Protein AF-A0A7C2V7F8-F1 (afdb_monomer_lite)

Secondary structure (DSSP, 8-state):
--HHHHHHHHHHHHHHHHHHHHH-------PPPPEEEEEET------TT--TT-TTSSS---SSSTTTTS---BSEEEETTTTEEEESSEEEEEEEE-TTS-EEEEEEEPTT-EEE-SS-EEE--HHHHHHHHHHHHHHH-TTTTTS-GGGHHHHEEEEETTEEEEEESS--HHHHHHHHTPBP---HHHHHHHHHHHHTS-HHHHHHHHHHHHH------B-SSEEEEEE-SSEEEEEEPPHHHHHHHTTT-TT--TTTS-SEEEEEEE-HHHHHHHHHTT---S------HHHHHHHHHTT-----------------TTSTTTTSHHHHHHHHHH--HHHHHHTT-TTT------SSS--GGGGGGS-HHHHTT-------HHHHHHHHHHTT-EEETTEEE-TTS-B--------TT-HHHHHH-

Sequence (429 aa):
MFTGKVYVFLVVAVVMMVVAAYSINIAQAQQKPQIIFPVAGTSWVIAPGTPIYNPYSPTTIAGCSIVGAMTYLPLAFYNSMTNSYLPVLADNWTIQVLPNGSGILTVHLRPGFYWFNGSATIPFTAWDAYARFYIGIKAFGWYRPYMLPQYADEDVRVIDNYTIQFLFQKWTALRLYYVLTTCMSTPWPVWEPIVNELKAMNTTQAIKFSDNITKFVVPYWGLFPYYLTYFSSNYMLITLEPSNLLSDWFRIFPLADWYYYDPTYEAIWGSNTVALESYLAGKGTWGSAGFSMQQVEVLEQHGIGIYFGPSFFTMGIAVNPHYYPWNIPQVREALCYVINRTETAEAWGLAISHPDYYPEPVVPEVIDTYPPDVRQFIIPCSYNWTKASQMLQSLGFYKKGGYWYTPNGTQLTLEVLAPSGYTDWMTMA

Radius of gyration: 28.94 Å; chains: 1; bounding box: 62×103×79 Å

pLDDT: mean 91.1, std 10.09, range [41.69, 98.81]

Structure (mmCIF, N/CA/C/O backbone):
data_AF-A0A7C2V7F8-F1
#
_entry.id   AF-A0A7C2V7F8-F1
#
loop_
_atom_site.group_PDB
_atom_site.id
_atom_site.type_symbol
_atom_site.label_atom_id
_atom_site.label_alt_id
_atom_site.label_comp_id
_atom_site.label_asym_id
_atom_site.label_entity_id
_atom_site.label_seq_id
_atom_site.pdbx_PDB_ins_code
_atom_site.Cartn_x
_atom_site.Cartn_y
_atom_site.Cartn_z
_atom_site.occupancy
_atom_site.B_iso_or_equiv
_atom_site.auth_seq_id
_atom_site.auth_comp_id
_atom_site.auth_asym_id
_atom_site.auth_atom_id
_atom_site.pdbx_PDB_model_num
ATOM 1 N N . MET A 1 1 ? -15.597 -77.770 -43.425 1.00 49.97 1 MET A N 1
ATOM 2 C CA . MET A 1 1 ? -14.327 -77.011 -43.291 1.00 49.97 1 MET A CA 1
ATOM 3 C C . MET A 1 1 ? -14.478 -75.491 -43.512 1.00 49.97 1 MET A C 1
ATOM 5 O O . MET A 1 1 ? -13.469 -74.819 -43.666 1.00 49.97 1 MET A O 1
ATOM 9 N N . PHE A 1 2 ? -15.697 -74.919 -43.486 1.00 51.72 2 PHE A N 1
ATOM 10 C CA . PHE A 1 2 ? -15.944 -73.507 -43.852 1.00 51.72 2 PHE A CA 1
ATOM 11 C C . PHE A 1 2 ? -16.339 -72.574 -42.688 1.00 51.72 2 PHE A C 1
ATOM 13 O O . PHE A 1 2 ? -16.354 -71.363 -42.865 1.00 51.72 2 PHE A O 1
ATOM 20 N N . THR A 1 3 ? -16.600 -73.092 -41.485 1.00 53.66 3 THR A N 1
ATOM 21 C CA . THR A 1 3 ? -17.089 -72.299 -40.338 1.00 53.66 3 THR A CA 1
ATOM 22 C C . THR A 1 3 ? -15.979 -71.672 -39.487 1.00 53.66 3 THR A C 1
ATOM 24 O O . THR A 1 3 ? -16.160 -70.580 -38.960 1.00 53.66 3 THR A O 1
ATOM 27 N N . GLY A 1 4 ? -14.797 -72.295 -39.404 1.00 53.25 4 GLY A N 1
ATOM 28 C CA . GLY A 1 4 ? -13.689 -71.787 -38.579 1.00 53.25 4 GLY A CA 1
ATOM 29 C C . GLY A 1 4 ? -13.057 -70.489 -39.097 1.00 53.25 4 GLY A C 1
ATOM 30 O O . GLY A 1 4 ? -12.700 -69.622 -38.307 1.00 53.25 4 GLY A O 1
ATOM 31 N N . LYS A 1 5 ? -12.966 -70.306 -40.423 1.00 53.19 5 LYS A N 1
ATOM 32 C CA . LYS A 1 5 ? -12.369 -69.093 -41.012 1.00 53.19 5 LYS A CA 1
ATOM 33 C C . LYS A 1 5 ? -13.251 -67.855 -40.812 1.00 53.19 5 LYS A C 1
ATOM 35 O O . LYS A 1 5 ? -12.722 -66.785 -40.543 1.00 53.19 5 LYS A O 1
ATOM 40 N N . VAL A 1 6 ? -14.576 -68.004 -40.874 1.00 63.81 6 VAL A N 1
ATOM 41 C CA . VAL A 1 6 ? -15.523 -66.887 -40.698 1.00 63.81 6 VAL A CA 1
ATOM 42 C C . VAL A 1 6 ? -15.498 -66.355 -39.261 1.00 63.81 6 VAL A C 1
ATOM 44 O O . VAL A 1 6 ? -15.470 -65.143 -39.066 1.00 63.81 6 VAL A O 1
ATOM 47 N N . TYR A 1 7 ? -15.411 -67.241 -38.262 1.00 60.34 7 TYR A N 1
ATOM 48 C CA . TYR A 1 7 ? -15.290 -66.834 -36.857 1.00 60.34 7 TYR A CA 1
ATOM 49 C C . TYR A 1 7 ? -13.975 -66.106 -36.562 1.00 60.34 7 TYR A C 1
ATOM 51 O O . TYR A 1 7 ? -13.984 -65.106 -35.852 1.00 60.34 7 TYR A O 1
ATOM 59 N N . VAL A 1 8 ? -12.857 -66.548 -37.146 1.00 71.19 8 VAL A N 1
ATOM 60 C CA . VAL A 1 8 ? -11.563 -65.865 -36.977 1.00 71.19 8 VAL A CA 1
ATOM 61 C C . VAL A 1 8 ? -11.593 -64.466 -37.598 1.00 71.19 8 VAL A C 1
ATOM 63 O O . VAL A 1 8 ? -11.142 -63.519 -36.964 1.00 71.19 8 VAL A O 1
ATOM 66 N N . PHE A 1 9 ? -12.186 -64.299 -38.785 1.00 71.50 9 PHE A N 1
ATOM 67 C CA . PHE A 1 9 ? -12.320 -62.976 -39.405 1.00 71.50 9 PHE A CA 1
ATOM 68 C C . PHE A 1 9 ? -13.224 -62.030 -38.604 1.00 71.50 9 PHE A C 1
ATOM 70 O O . PHE A 1 9 ? -12.892 -60.855 -38.468 1.00 71.50 9 PHE A O 1
ATOM 77 N N . LEU A 1 10 ? -14.319 -62.532 -38.026 1.00 71.31 10 LEU A N 1
ATOM 78 C CA . LEU A 1 10 ? -15.206 -61.740 -37.166 1.00 71.31 10 LEU A CA 1
ATOM 79 C C . LEU A 1 10 ? -14.521 -61.311 -35.866 1.00 71.31 10 LEU A C 1
ATOM 81 O O . LEU A 1 10 ? -14.614 -60.147 -35.486 1.00 71.31 10 LEU A O 1
ATOM 85 N N . VAL A 1 11 ? -13.788 -62.213 -35.211 1.00 75.19 11 VAL A N 1
ATOM 86 C CA . VAL A 1 11 ? -13.054 -61.889 -33.978 1.00 75.19 11 VAL A CA 1
ATOM 87 C C . VAL A 1 11 ? -11.934 -60.890 -34.260 1.00 75.19 11 VAL A C 1
ATOM 89 O O . VAL A 1 11 ? -11.797 -59.917 -33.528 1.00 75.19 11 VAL A O 1
ATOM 92 N N . VAL A 1 12 ? -11.183 -61.060 -35.352 1.00 77.06 12 VAL A N 1
ATOM 93 C CA . VAL A 1 12 ? -10.135 -60.105 -35.746 1.00 77.06 12 VAL A CA 1
ATOM 94 C C . VAL A 1 12 ? -10.734 -58.742 -36.096 1.00 77.06 12 VAL A C 1
ATOM 96 O O . VAL A 1 12 ? -10.184 -57.727 -35.683 1.00 77.06 12 VAL A O 1
ATOM 99 N N . ALA A 1 13 ? -11.879 -58.689 -36.782 1.00 76.19 13 ALA A N 1
ATOM 100 C CA . ALA A 1 13 ? -12.552 -57.429 -37.100 1.00 76.19 13 ALA A CA 1
ATOM 101 C C . ALA A 1 13 ? -13.071 -56.704 -35.846 1.00 76.19 13 ALA A C 1
ATOM 103 O O . ALA A 1 13 ? -12.926 -55.488 -35.742 1.00 76.19 13 ALA A O 1
ATOM 104 N N . VAL A 1 14 ? -13.625 -57.435 -34.872 1.00 77.06 14 VAL A N 1
ATOM 105 C CA . VAL A 1 14 ? -14.080 -56.861 -33.595 1.00 77.06 14 VAL A CA 1
ATOM 106 C C . VAL A 1 14 ? -12.895 -56.390 -32.755 1.00 77.06 14 VAL A C 1
ATOM 108 O O . VAL A 1 14 ? -12.929 -55.277 -32.244 1.00 77.06 14 VAL A O 1
ATOM 111 N N . VAL A 1 15 ? -11.815 -57.171 -32.668 1.00 74.31 15 VAL A N 1
ATOM 112 C CA . VAL A 1 15 ? -10.594 -56.761 -31.955 1.00 74.31 15 VAL A CA 1
ATOM 113 C C . VAL A 1 15 ? -9.958 -55.545 -32.629 1.00 74.31 15 VAL A C 1
ATOM 115 O O . VAL A 1 15 ? -9.577 -54.614 -31.934 1.00 74.31 15 VAL A O 1
ATOM 118 N N . MET A 1 16 ? -9.914 -55.485 -33.961 1.00 70.19 16 MET A N 1
ATOM 119 C CA . MET A 1 16 ? -9.411 -54.314 -34.689 1.00 70.19 16 MET A CA 1
ATOM 120 C C . MET A 1 16 ? -10.305 -53.084 -34.507 1.00 70.19 16 MET A C 1
ATOM 122 O O . MET A 1 16 ? -9.774 -51.987 -34.395 1.00 70.19 16 MET A O 1
ATOM 126 N N . MET A 1 17 ? -11.631 -53.237 -34.418 1.00 65.50 17 MET A N 1
ATOM 127 C CA . MET A 1 17 ? -12.536 -52.123 -34.101 1.00 65.50 17 MET A CA 1
ATOM 128 C C . MET A 1 17 ? -12.405 -51.652 -32.652 1.00 65.50 17 MET A C 1
ATOM 130 O O . MET A 1 17 ? -12.425 -50.451 -32.414 1.00 65.50 17 MET A O 1
ATOM 134 N N . VAL A 1 18 ? -12.226 -52.560 -31.689 1.00 65.00 18 VAL A N 1
ATOM 135 C CA . VAL A 1 18 ? -12.003 -52.206 -30.278 1.00 65.00 18 VAL A CA 1
ATOM 136 C C . VAL A 1 18 ? -10.635 -51.551 -30.104 1.00 65.00 18 VAL A C 1
ATOM 138 O O . VAL A 1 18 ? -10.538 -50.521 -29.447 1.00 65.00 18 VAL A O 1
ATOM 141 N N . VAL A 1 19 ? -9.592 -52.076 -30.751 1.00 65.06 19 VAL A N 1
ATOM 142 C CA . VAL A 1 19 ? -8.267 -51.448 -30.772 1.00 65.06 19 VAL A CA 1
ATOM 143 C C . VAL A 1 19 ? -8.346 -50.100 -31.474 1.00 65.06 19 VAL A C 1
ATOM 145 O O . VAL A 1 19 ? -7.842 -49.141 -30.917 1.00 65.06 19 VAL A O 1
ATOM 148 N N . ALA A 1 20 ? -9.030 -49.961 -32.611 1.00 60.53 20 ALA A N 1
ATOM 149 C CA . ALA A 1 20 ? -9.203 -48.668 -33.274 1.00 60.53 20 ALA A CA 1
ATOM 150 C C . ALA A 1 20 ? -9.982 -47.667 -32.406 1.00 60.53 20 ALA A C 1
ATOM 152 O O . ALA A 1 20 ? -9.563 -46.520 -32.327 1.00 60.53 20 ALA A O 1
ATOM 153 N N . ALA A 1 21 ? -11.038 -48.094 -31.703 1.00 57.56 21 ALA A N 1
ATOM 154 C CA . ALA A 1 21 ? -11.827 -47.256 -30.796 1.00 57.56 21 ALA A CA 1
ATOM 155 C C . ALA A 1 21 ? -11.057 -46.843 -29.527 1.00 57.56 21 ALA A C 1
ATOM 157 O O . ALA A 1 21 ? -11.254 -45.734 -29.042 1.00 57.56 21 ALA A O 1
ATOM 158 N N . TYR A 1 22 ? -10.147 -47.689 -29.027 1.00 55.59 22 TYR A N 1
ATOM 159 C CA . TYR A 1 22 ? -9.238 -47.368 -27.915 1.00 55.59 22 TYR A CA 1
ATOM 160 C C . TYR A 1 22 ? -7.933 -46.679 -28.359 1.00 55.59 22 TYR A C 1
ATOM 162 O O . TYR A 1 22 ? -7.249 -46.084 -27.533 1.00 55.59 22 TYR A O 1
ATOM 170 N N . SER A 1 23 ? -7.580 -46.737 -29.649 1.00 47.75 23 SER A N 1
ATOM 171 C CA . SER A 1 23 ? -6.404 -46.064 -30.233 1.00 47.75 23 SER A CA 1
ATOM 172 C C . SER A 1 23 ? -6.704 -44.635 -30.666 1.00 47.75 23 SER A C 1
ATOM 174 O O . SER A 1 23 ? -5.779 -43.892 -31.002 1.00 47.75 23 SER A O 1
ATOM 176 N N . ILE A 1 24 ? -7.973 -44.218 -30.636 1.00 46.47 24 ILE A N 1
ATOM 177 C 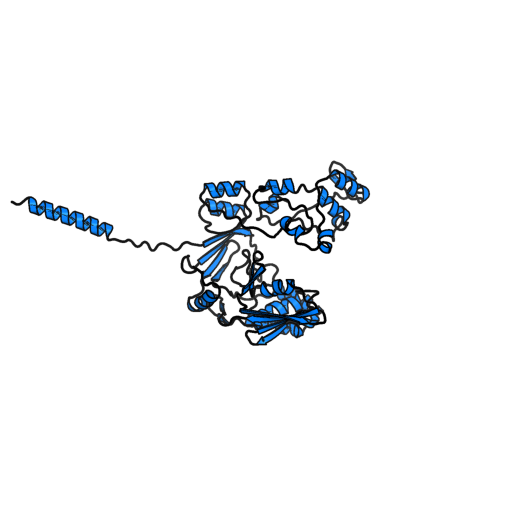CA . ILE A 1 24 ? -8.306 -42.798 -30.635 1.00 46.47 24 ILE A CA 1
ATOM 178 C C . ILE A 1 24 ? -7.984 -42.289 -29.232 1.00 46.47 24 ILE A C 1
ATOM 180 O O . ILE A 1 24 ? -8.853 -42.155 -28.374 1.00 46.47 24 ILE A O 1
ATOM 184 N N . ASN A 1 25 ? -6.708 -41.982 -29.002 1.00 46.78 25 ASN A N 1
ATOM 185 C CA . ASN A 1 25 ? -6.365 -40.928 -28.065 1.00 46.78 25 ASN A CA 1
ATOM 186 C C . ASN A 1 25 ? -7.039 -39.666 -28.604 1.00 46.78 25 ASN A C 1
ATOM 188 O O . ASN A 1 25 ? -6.457 -38.917 -29.388 1.00 46.78 25 ASN A O 1
ATOM 192 N N . ILE A 1 26 ? -8.297 -39.444 -28.220 1.00 49.22 26 ILE A N 1
ATOM 193 C CA . ILE A 1 26 ? -8.852 -38.104 -28.204 1.00 49.22 26 ILE A CA 1
ATOM 194 C C . ILE A 1 26 ? -8.023 -37.406 -27.134 1.00 49.22 26 ILE A C 1
ATOM 196 O O . ILE A 1 26 ? -8.356 -37.424 -25.953 1.00 49.22 26 ILE A O 1
ATOM 200 N N . ALA A 1 27 ? -6.889 -36.846 -27.547 1.00 41.69 27 ALA A N 1
ATOM 201 C CA . ALA A 1 27 ? -6.259 -35.775 -26.816 1.00 41.69 27 ALA A CA 1
ATOM 202 C C . ALA A 1 27 ? -7.276 -34.632 -26.843 1.00 41.69 27 ALA A C 1
ATOM 204 O O . ALA A 1 27 ? -7.235 -33.762 -27.711 1.00 41.69 27 ALA A O 1
ATOM 205 N N . GLN A 1 28 ? -8.256 -34.664 -25.936 1.00 44.34 28 GLN A N 1
ATOM 206 C CA . GLN A 1 28 ? -8.859 -33.425 -25.493 1.00 44.34 28 GLN A CA 1
ATOM 207 C C . GLN A 1 28 ? -7.666 -32.633 -24.982 1.00 44.34 28 GLN A C 1
ATOM 209 O O . GLN A 1 28 ? -7.034 -33.045 -24.011 1.00 44.34 28 GLN A O 1
ATOM 214 N N . ALA A 1 29 ? -7.272 -31.589 -25.713 1.00 50.16 29 ALA A N 1
ATOM 215 C CA . ALA A 1 29 ? -6.319 -30.630 -25.196 1.00 50.16 29 ALA A CA 1
ATOM 216 C C . ALA A 1 29 ? -6.901 -30.186 -23.855 1.00 50.16 29 ALA A C 1
ATOM 218 O O . ALA A 1 29 ? -7.941 -29.529 -23.828 1.00 50.16 29 ALA A O 1
ATOM 219 N N . GLN A 1 30 ? -6.320 -30.677 -22.760 1.00 60.41 30 GLN A N 1
ATOM 220 C CA . GLN A 1 30 ? -6.795 -30.362 -21.429 1.00 60.41 30 GLN A CA 1
ATOM 221 C C . GLN A 1 30 ? -6.716 -28.845 -21.323 1.00 60.41 30 GLN A C 1
ATOM 223 O O . GLN A 1 30 ? -5.630 -28.273 -21.446 1.00 60.41 30 GLN A O 1
ATOM 228 N N . GLN A 1 31 ? -7.875 -28.194 -21.213 1.00 80.06 31 GLN A N 1
ATOM 229 C CA . GLN A 1 31 ? -7.924 -26.750 -21.061 1.00 80.06 31 GLN A CA 1
ATOM 230 C C . GLN A 1 31 ? -7.095 -26.412 -19.824 1.00 80.06 31 GLN A C 1
ATOM 232 O O . GLN A 1 31 ? -7.269 -27.036 -18.771 1.00 80.06 31 GLN A O 1
ATOM 237 N N . LYS A 1 32 ? -6.129 -25.500 -19.978 1.00 90.38 32 LYS A N 1
ATOM 238 C CA . LYS A 1 32 ? -5.279 -25.112 -18.857 1.00 90.38 32 LYS A CA 1
ATOM 239 C C . LYS A 1 32 ? -6.167 -24.566 -17.734 1.00 90.38 32 LYS A C 1
ATOM 241 O O . LYS A 1 32 ? -7.146 -23.881 -18.041 1.00 90.38 32 LYS A O 1
ATOM 246 N N . PRO A 1 33 ? -5.862 -24.853 -16.458 1.00 91.62 33 PRO A N 1
ATOM 247 C CA . PRO A 1 33 ? -6.637 -24.301 -15.356 1.00 91.62 33 PRO A CA 1
ATOM 248 C C . PRO A 1 33 ? -6.652 -22.770 -15.430 1.00 91.62 33 PRO A C 1
ATOM 250 O O . PRO A 1 33 ? -5.611 -22.151 -15.657 1.00 91.62 33 PRO A O 1
ATOM 253 N N . GLN A 1 34 ? -7.822 -22.165 -15.246 1.00 92.00 34 GLN A N 1
ATOM 254 C CA . GLN A 1 34 ? -7.984 -20.713 -15.257 1.00 92.00 34 GLN A CA 1
ATOM 255 C C . GLN A 1 34 ? -7.894 -20.159 -13.834 1.00 92.00 34 GLN A C 1
ATOM 257 O O . GLN A 1 34 ? -8.463 -20.732 -12.900 1.00 92.00 34 GLN A O 1
ATOM 262 N N . ILE A 1 35 ? -7.208 -19.027 -13.670 1.00 93.19 35 ILE A N 1
ATOM 263 C CA . ILE A 1 35 ? -7.202 -18.289 -12.407 1.00 93.19 35 ILE A CA 1
ATOM 264 C C . ILE A 1 35 ? -8.276 -17.203 -12.478 1.00 93.19 35 ILE A C 1
ATOM 266 O O . ILE A 1 35 ? -8.156 -16.247 -13.245 1.00 93.19 35 ILE A O 1
ATOM 270 N N . ILE A 1 36 ? -9.321 -17.372 -11.671 1.00 94.19 36 ILE A N 1
ATOM 271 C CA . ILE A 1 36 ? -10.411 -16.419 -11.485 1.00 94.19 36 ILE A CA 1
ATOM 272 C C . ILE A 1 36 ? -10.417 -16.039 -10.010 1.00 94.19 36 ILE A C 1
ATOM 274 O O . ILE A 1 36 ? -10.646 -16.891 -9.145 1.00 94.19 36 ILE A O 1
ATOM 278 N N . PHE A 1 37 ? -10.173 -14.758 -9.751 1.00 92.94 37 PHE A N 1
ATOM 279 C CA . PHE A 1 37 ? -10.051 -14.170 -8.430 1.00 92.94 37 PHE A CA 1
ATOM 280 C C . PHE A 1 37 ? -11.232 -13.245 -8.136 1.00 92.94 37 PHE A C 1
ATOM 282 O O . PHE A 1 37 ? -11.237 -12.092 -8.567 1.00 92.94 37 PHE A O 1
ATOM 289 N N . PRO A 1 38 ? -12.214 -13.681 -7.330 1.00 91.81 38 PRO A N 1
ATOM 290 C CA . PRO A 1 38 ? -13.187 -12.780 -6.724 1.00 91.81 38 PRO A CA 1
ATOM 291 C C . PRO A 1 38 ? -12.490 -11.878 -5.691 1.00 91.81 38 PRO A C 1
ATOM 293 O O . PRO A 1 38 ? -12.174 -12.312 -4.581 1.00 91.81 38 PRO A O 1
ATOM 296 N N . VAL A 1 39 ? -12.178 -10.635 -6.064 1.00 86.75 39 VAL A N 1
ATOM 297 C CA . VAL A 1 39 ? -11.494 -9.664 -5.200 1.00 86.75 39 VAL A CA 1
ATOM 298 C C . VAL A 1 39 ? -12.507 -9.087 -4.225 1.00 86.75 39 VAL A C 1
ATOM 300 O O . VAL A 1 39 ? -13.215 -8.112 -4.498 1.00 86.75 39 VAL A O 1
ATOM 303 N N . ALA A 1 40 ? -12.578 -9.743 -3.076 1.00 81.25 40 ALA A N 1
ATOM 304 C CA . ALA A 1 40 ? -13.565 -9.471 -2.059 1.00 81.25 40 ALA A CA 1
ATOM 305 C C . ALA A 1 40 ? -13.438 -8.060 -1.471 1.00 81.25 40 ALA A C 1
ATOM 307 O O . ALA A 1 40 ? -12.351 -7.553 -1.197 1.00 81.25 40 ALA A O 1
ATOM 308 N N . GLY A 1 41 ? -14.601 -7.451 -1.282 1.00 74.44 41 GLY A N 1
ATOM 309 C CA . GLY A 1 41 ? -14.825 -6.192 -0.602 1.00 74.44 41 GLY A CA 1
ATOM 310 C C . GLY A 1 41 ? -14.421 -4.923 -1.336 1.00 74.44 41 GLY A C 1
ATOM 311 O O . GLY A 1 41 ? -14.382 -3.843 -0.744 1.00 74.44 41 GLY A O 1
ATOM 312 N N . THR A 1 42 ? -14.205 -5.030 -2.643 1.00 74.12 42 THR A N 1
ATOM 313 C CA . THR A 1 42 ? -13.941 -3.879 -3.504 1.00 74.12 42 THR A CA 1
ATOM 314 C C . THR A 1 42 ? -15.068 -3.656 -4.495 1.00 74.12 42 THR A C 1
ATOM 316 O O . THR A 1 42 ? -15.668 -4.590 -5.021 1.00 74.12 42 THR A O 1
ATOM 319 N N . SER A 1 43 ? -15.366 -2.387 -4.756 1.00 73.31 43 SER A N 1
ATOM 320 C CA . SER A 1 43 ? -16.241 -1.989 -5.854 1.00 73.31 43 SER A CA 1
ATOM 321 C C . SER A 1 43 ? -15.659 -0.750 -6.515 1.00 73.31 43 SER A C 1
ATOM 323 O O . SER A 1 43 ? -15.207 0.175 -5.837 1.00 73.31 43 SER A O 1
ATOM 325 N N . TRP A 1 44 ? -15.640 -0.748 -7.844 1.00 77.75 44 TRP A N 1
ATOM 326 C CA . TRP A 1 44 ? -15.115 0.361 -8.623 1.00 77.75 44 TRP A CA 1
ATOM 327 C C . TRP A 1 44 ? -16.265 1.158 -9.221 1.00 77.75 44 TRP A C 1
ATOM 329 O O . TRP A 1 44 ? -16.937 0.705 -10.143 1.00 77.75 44 TRP A O 1
ATOM 339 N N . VAL A 1 45 ? -16.467 2.380 -8.731 1.00 77.94 45 VAL A N 1
ATOM 340 C CA . VAL A 1 45 ? -17.342 3.367 -9.376 1.00 77.94 45 VAL A CA 1
ATOM 341 C C . VAL A 1 45 ? -16.447 4.418 -10.015 1.00 77.94 45 VAL A C 1
ATOM 343 O O . VAL A 1 45 ? -15.976 5.340 -9.354 1.00 77.94 45 VAL A O 1
ATOM 346 N N . ILE A 1 46 ? -16.156 4.233 -11.301 1.00 80.81 46 ILE A N 1
ATOM 347 C CA . ILE A 1 46 ? -15.201 5.065 -12.035 1.00 80.81 46 ILE A CA 1
ATOM 348 C C . ILE A 1 46 ? -15.962 5.938 -13.022 1.00 80.81 46 ILE A C 1
ATOM 350 O O . ILE A 1 46 ? -16.651 5.442 -13.914 1.00 80.81 46 ILE A O 1
ATOM 354 N N . ALA A 1 47 ? -15.829 7.252 -12.858 1.00 83.81 47 ALA A N 1
ATOM 355 C CA . ALA A 1 47 ? -16.385 8.205 -13.801 1.00 83.81 47 ALA A CA 1
ATOM 356 C C . ALA A 1 47 ? -15.551 8.227 -15.099 1.00 83.81 47 ALA A C 1
ATOM 358 O O . ALA A 1 47 ? -14.331 8.032 -15.065 1.00 83.81 47 ALA A O 1
ATOM 359 N N . PRO A 1 48 ? -16.165 8.504 -16.262 1.00 82.31 48 PRO A N 1
ATOM 360 C CA . PRO A 1 48 ? -15.412 8.726 -17.489 1.00 82.31 48 PRO A CA 1
ATOM 361 C C . PRO A 1 48 ? -14.354 9.822 -17.308 1.00 82.31 48 PRO A C 1
ATOM 363 O O . PRO A 1 48 ? -14.644 10.899 -16.789 1.00 82.31 48 PRO A O 1
ATOM 366 N N . GLY A 1 49 ? -13.124 9.548 -17.743 1.00 83.19 49 GLY A N 1
ATOM 367 C CA . GLY A 1 49 ? -12.004 10.488 -17.633 1.00 83.19 49 GLY A CA 1
ATOM 368 C C . GLY A 1 49 ? -11.280 10.490 -16.282 1.00 83.19 49 GLY A C 1
ATOM 369 O O . GLY A 1 49 ? -10.324 11.250 -16.131 1.00 83.19 49 GLY A O 1
ATOM 370 N N . THR A 1 50 ? -11.666 9.649 -15.313 1.00 90.12 50 THR A N 1
ATOM 371 C CA . THR A 1 50 ? -10.876 9.473 -14.084 1.00 90.12 50 THR A CA 1
ATOM 372 C C . THR A 1 50 ? -9.460 8.971 -14.432 1.00 90.12 50 THR A C 1
ATOM 374 O O . THR A 1 50 ? -9.340 7.982 -15.160 1.00 90.12 50 THR A O 1
ATOM 377 N N . PRO A 1 51 ? -8.380 9.596 -13.916 1.00 93.31 51 PRO A N 1
ATOM 378 C CA . PRO A 1 51 ? -6.993 9.194 -14.180 1.00 93.31 51 PRO A CA 1
ATOM 379 C C . PRO A 1 51 ? -6.586 7.881 -13.480 1.00 93.31 51 PRO A C 1
ATOM 381 O O . PRO A 1 51 ? -5.683 7.848 -12.648 1.00 93.31 51 PRO A O 1
ATOM 384 N N . ILE A 1 52 ? -7.224 6.763 -13.824 1.00 93.31 52 ILE A N 1
ATOM 385 C CA . ILE A 1 52 ? -7.061 5.483 -13.112 1.00 93.31 52 ILE A CA 1
ATOM 386 C C . ILE A 1 52 ? -5.649 4.883 -13.212 1.00 93.31 52 ILE A C 1
ATOM 388 O O . ILE A 1 52 ? -5.273 4.071 -12.375 1.00 93.31 52 ILE A O 1
ATOM 392 N N . TYR A 1 53 ? -4.846 5.297 -14.196 1.00 94.88 53 TYR A N 1
ATOM 393 C CA . TYR A 1 53 ? -3.450 4.864 -14.357 1.00 94.88 53 TYR A CA 1
ATOM 394 C C . TYR A 1 53 ? -2.430 5.818 -13.726 1.00 94.88 53 TYR A C 1
ATOM 396 O O . TYR A 1 53 ? -1.225 5.604 -13.821 1.00 94.88 53 TYR A O 1
ATOM 404 N N . ASN A 1 54 ? -2.895 6.881 -13.074 1.00 96.56 54 ASN A N 1
ATOM 405 C CA . ASN A 1 54 ? -2.044 7.822 -12.370 1.00 96.56 54 ASN A CA 1
ATOM 406 C C . ASN A 1 54 ? -1.873 7.370 -10.911 1.00 96.56 54 ASN A C 1
ATOM 408 O O . ASN A 1 54 ? -2.853 7.375 -10.163 1.00 96.56 54 ASN A O 1
ATOM 412 N N . PRO A 1 55 ? -0.659 7.031 -10.451 1.00 96.00 55 PRO A N 1
ATOM 413 C CA . PRO A 1 55 ? -0.439 6.493 -9.111 1.00 96.00 55 PRO A CA 1
ATOM 414 C C . PRO A 1 55 ? -0.445 7.557 -8.000 1.00 96.00 55 PRO A C 1
ATOM 416 O O . PRO A 1 55 ? -0.123 7.242 -6.853 1.00 96.00 55 PRO A O 1
ATOM 419 N N . TYR A 1 56 ? -0.745 8.814 -8.335 1.00 96.56 56 TYR A N 1
ATOM 420 C CA . TYR A 1 56 ? -0.996 9.914 -7.401 1.00 96.56 56 TYR A CA 1
ATOM 421 C C . TYR A 1 56 ? -2.471 10.336 -7.385 1.00 96.56 56 TYR A C 1
ATOM 423 O O . TYR A 1 56 ? -2.849 11.190 -6.584 1.00 96.56 56 TYR A O 1
ATOM 431 N N . SER A 1 57 ? -3.312 9.768 -8.256 1.00 95.06 57 SER A N 1
ATOM 432 C CA . SER A 1 57 ? -4.751 10.012 -8.205 1.00 95.06 57 SER A CA 1
ATOM 433 C C . SER A 1 57 ? -5.367 9.306 -6.988 1.00 95.06 57 SER A C 1
ATOM 435 O O . SER A 1 57 ? -5.022 8.151 -6.732 1.00 95.06 57 SER A O 1
ATOM 437 N N . PRO A 1 58 ? -6.308 9.938 -6.258 1.00 90.12 58 PRO A N 1
ATOM 438 C CA . PRO A 1 58 ? -7.047 9.280 -5.177 1.00 90.12 58 PRO A CA 1
ATOM 439 C C . PRO A 1 58 ? -7.837 8.046 -5.633 1.00 90.12 58 PRO A C 1
ATOM 441 O O . PRO A 1 58 ? -8.128 7.165 -4.830 1.00 90.12 58 PRO A O 1
ATOM 444 N N . THR A 1 59 ? -8.188 7.982 -6.919 1.00 88.44 59 THR A N 1
ATOM 445 C CA . THR A 1 59 ? -8.904 6.861 -7.532 1.00 88.44 59 THR A CA 1
ATOM 446 C C . THR A 1 59 ? -8.012 6.254 -8.605 1.00 88.44 59 THR A C 1
ATOM 448 O O . THR A 1 59 ? -8.041 6.669 -9.763 1.00 88.44 59 THR A O 1
ATOM 451 N N . THR A 1 60 ? -7.179 5.295 -8.203 1.00 91.25 60 THR A N 1
ATOM 452 C CA . THR A 1 60 ? -6.152 4.706 -9.064 1.00 91.25 60 THR A CA 1
ATOM 453 C C . THR A 1 60 ? -6.080 3.196 -8.932 1.00 91.25 60 THR A C 1
ATOM 455 O O . THR A 1 60 ? -6.203 2.649 -7.839 1.00 91.25 60 THR A O 1
ATOM 458 N N . ILE A 1 61 ? -5.817 2.539 -10.058 1.00 91.25 61 ILE A N 1
ATOM 459 C CA . ILE A 1 61 ? -5.444 1.127 -10.128 1.00 91.25 61 ILE A CA 1
ATOM 460 C C . ILE A 1 61 ? -3.942 0.954 -10.393 1.00 91.25 61 ILE A C 1
ATOM 462 O O . ILE A 1 61 ? -3.466 -0.174 -10.477 1.00 91.25 61 ILE A O 1
ATOM 466 N N . ALA A 1 62 ? -3.168 2.043 -10.496 1.00 93.00 62 ALA A N 1
ATOM 467 C CA . ALA A 1 62 ? -1.723 2.021 -10.745 1.00 93.00 62 ALA A CA 1
ATOM 468 C C . ALA A 1 62 ? -0.902 1.643 -9.495 1.00 93.00 62 ALA A C 1
ATOM 470 O O . ALA A 1 62 ? -0.027 2.385 -9.034 1.00 93.00 62 ALA A O 1
ATOM 471 N N . GLY A 1 63 ? -1.212 0.479 -8.930 1.00 87.00 63 GLY A N 1
ATOM 472 C CA . GLY A 1 63 ? -0.590 -0.081 -7.741 1.00 87.00 63 GLY A CA 1
ATOM 473 C C . GLY A 1 63 ? -0.356 -1.585 -7.862 1.00 87.00 63 GLY A C 1
ATOM 474 O O . GLY A 1 63 ? -0.938 -2.274 -8.696 1.00 87.00 63 GLY A O 1
ATOM 475 N N . CYS A 1 64 ? 0.512 -2.083 -6.992 1.00 87.94 64 CYS A N 1
ATOM 476 C CA . CYS A 1 64 ? 0.908 -3.489 -6.874 1.00 87.94 64 CYS A CA 1
ATOM 477 C C . CYS A 1 64 ? 0.073 -4.274 -5.846 1.00 87.94 64 CYS A C 1
ATOM 479 O O . CYS A 1 64 ? 0.437 -5.387 -5.478 1.00 87.94 64 CYS A O 1
ATOM 481 N N . SER A 1 65 ? -1.002 -3.679 -5.320 1.00 84.88 65 SER A N 1
ATOM 482 C CA . SER A 1 65 ? -1.913 -4.347 -4.392 1.00 84.88 65 SER A CA 1
ATOM 483 C C . SER A 1 65 ? -2.963 -5.155 -5.148 1.00 84.88 65 SER A C 1
ATOM 485 O O . SER A 1 65 ? -3.245 -4.896 -6.316 1.00 84.88 65 SER A O 1
ATOM 487 N N . ILE A 1 66 ? -3.588 -6.091 -4.437 1.00 76.81 66 ILE A N 1
ATOM 488 C CA . ILE A 1 66 ? -4.643 -6.972 -4.954 1.00 76.81 66 ILE A CA 1
ATOM 489 C C . ILE A 1 66 ? -5.903 -6.232 -5.419 1.00 76.81 66 ILE A C 1
ATOM 491 O O . ILE A 1 66 ? -6.667 -6.731 -6.234 1.00 76.81 66 ILE A O 1
ATOM 495 N N . VAL A 1 67 ? -6.104 -5.025 -4.889 1.00 79.12 67 VAL A N 1
ATOM 496 C CA . VAL A 1 67 ? -7.205 -4.134 -5.259 1.00 79.12 67 VAL A CA 1
ATOM 497 C C . VAL A 1 67 ? -6.833 -3.216 -6.426 1.00 79.12 67 VAL A C 1
ATOM 499 O O . VAL A 1 67 ? -7.712 -2.597 -7.007 1.00 79.12 67 VAL A O 1
ATOM 502 N N . GLY A 1 68 ? -5.543 -3.105 -6.766 1.00 86.12 68 GLY A N 1
ATOM 503 C CA . GLY A 1 68 ? -5.054 -2.389 -7.944 1.00 86.12 68 GLY A CA 1
ATOM 504 C C . GLY A 1 68 ? -4.990 -3.291 -9.178 1.00 86.12 68 GLY A C 1
ATOM 505 O O . GLY A 1 68 ? -5.540 -4.384 -9.198 1.00 86.12 68 GLY A O 1
ATOM 506 N N . ALA A 1 69 ? -4.276 -2.849 -10.214 1.00 87.19 69 ALA A N 1
ATOM 507 C CA . ALA A 1 69 ? -4.110 -3.613 -11.449 1.00 87.19 69 ALA A CA 1
ATOM 508 C C . ALA A 1 69 ? -3.236 -4.866 -11.276 1.00 87.19 69 ALA A C 1
ATOM 510 O O . ALA A 1 69 ? -3.257 -5.733 -12.138 1.00 87.19 69 ALA A O 1
ATOM 511 N N . MET A 1 70 ? -2.438 -4.958 -10.202 1.00 87.88 70 MET A N 1
ATOM 512 C CA . MET A 1 70 ? -1.472 -6.046 -9.955 1.00 87.88 70 MET A CA 1
ATOM 513 C C . MET A 1 70 ? -0.370 -6.187 -11.025 1.00 87.88 70 MET A C 1
ATOM 515 O O . MET A 1 70 ? 0.401 -7.138 -10.998 1.00 87.88 70 MET A O 1
ATOM 519 N N . THR A 1 71 ? -0.240 -5.220 -11.937 1.00 94.88 71 THR A N 1
ATOM 520 C CA . THR A 1 71 ? 0.734 -5.237 -13.043 1.00 94.88 71 THR A CA 1
ATOM 521 C C . THR A 1 71 ? 1.923 -4.307 -12.794 1.00 94.88 71 THR A C 1
ATOM 523 O O . THR A 1 71 ? 2.441 -3.685 -13.719 1.00 94.88 71 THR A O 1
ATOM 526 N N . TYR A 1 72 ? 2.314 -4.138 -11.534 1.00 96.38 72 TYR A N 1
ATOM 527 C CA . TYR A 1 72 ? 3.419 -3.278 -11.110 1.00 96.38 72 TYR A CA 1
ATOM 528 C C . TYR A 1 72 ? 4.202 -3.978 -10.007 1.00 96.38 72 TYR A C 1
ATOM 530 O O . TYR A 1 72 ? 3.602 -4.631 -9.151 1.00 96.38 72 TYR A O 1
ATOM 538 N N . LEU A 1 73 ? 5.522 -3.792 -9.975 1.00 95.88 73 LEU A N 1
ATOM 539 C CA . LEU A 1 73 ? 6.389 -4.387 -8.957 1.00 95.88 73 LEU A CA 1
ATOM 540 C C . LEU A 1 73 ? 7.118 -3.343 -8.109 1.00 95.88 73 LEU A C 1
ATOM 542 O O . LEU A 1 73 ? 7.385 -2.229 -8.575 1.00 95.88 73 LEU A O 1
ATOM 546 N N . PRO A 1 74 ? 7.446 -3.688 -6.852 1.00 97.00 74 PRO A N 1
ATOM 547 C CA . PRO A 1 74 ? 8.352 -2.903 -6.032 1.00 97.00 74 PRO A CA 1
ATOM 548 C C . PRO A 1 74 ? 9.818 -3.150 -6.403 1.00 97.00 74 PRO A C 1
ATOM 550 O O . PRO A 1 74 ? 10.156 -4.064 -7.159 1.00 97.00 74 PRO A O 1
ATOM 553 N N . LEU A 1 75 ? 10.714 -2.353 -5.819 1.00 98.25 75 LEU A N 1
ATOM 554 C CA . LEU A 1 75 ? 12.158 -2.583 -5.924 1.00 98.25 75 LEU A CA 1
ATOM 555 C C . LEU A 1 75 ? 12.561 -3.908 -5.256 1.00 98.25 75 LEU A C 1
ATOM 557 O O . LEU A 1 75 ? 13.359 -4.662 -5.813 1.00 98.25 75 LEU A O 1
ATOM 561 N N . ALA A 1 76 ? 11.969 -4.232 -4.107 1.00 97.81 76 ALA A N 1
ATOM 562 C CA . ALA A 1 76 ? 12.088 -5.525 -3.444 1.00 97.81 76 ALA A CA 1
ATOM 563 C C . ALA A 1 76 ? 10.804 -5.870 -2.675 1.00 97.81 76 ALA A C 1
ATOM 565 O O . ALA A 1 76 ? 10.113 -4.985 -2.164 1.00 97.81 76 ALA A O 1
ATOM 566 N N . PHE A 1 77 ? 10.511 -7.163 -2.535 1.00 95.31 77 PHE A N 1
ATOM 567 C CA . PHE A 1 77 ? 9.516 -7.628 -1.570 1.00 95.31 77 PHE A CA 1
ATOM 568 C C . PHE A 1 77 ? 10.151 -7.738 -0.188 1.00 95.31 77 PHE A C 1
ATOM 570 O O . PHE A 1 77 ? 11.301 -8.153 -0.065 1.00 95.31 77 PHE A O 1
ATOM 577 N N . TYR A 1 78 ? 9.398 -7.396 0.853 1.00 93.94 78 TYR A N 1
ATOM 578 C CA . TYR A 1 78 ? 9.822 -7.590 2.235 1.00 93.94 78 TYR A CA 1
ATOM 579 C C . TYR A 1 78 ? 9.086 -8.780 2.844 1.00 93.94 78 TYR A C 1
ATOM 581 O O . TYR A 1 78 ? 7.858 -8.832 2.816 1.00 93.94 78 TYR A O 1
ATOM 589 N N . ASN A 1 79 ? 9.839 -9.721 3.404 1.00 91.06 79 ASN A N 1
ATOM 590 C CA . ASN A 1 79 ? 9.304 -10.822 4.185 1.00 91.06 79 ASN A CA 1
ATOM 591 C C . ASN A 1 79 ? 9.477 -10.501 5.673 1.00 91.06 79 ASN A C 1
ATOM 593 O O . ASN A 1 79 ? 10.592 -10.536 6.201 1.00 91.06 79 ASN A O 1
ATOM 597 N N . SER A 1 80 ? 8.367 -10.203 6.346 1.00 84.44 80 SER A N 1
ATOM 598 C CA . SER A 1 80 ? 8.343 -9.902 7.780 1.00 84.44 80 SER A CA 1
ATOM 599 C C . SER A 1 80 ? 8.711 -11.103 8.653 1.00 84.44 80 SER A C 1
ATOM 601 O O . SER A 1 80 ? 9.279 -10.909 9.723 1.00 84.44 80 SER A O 1
ATOM 603 N N . MET A 1 81 ? 8.466 -12.335 8.194 1.00 85.00 81 MET A N 1
ATOM 604 C CA . MET A 1 81 ? 8.765 -13.560 8.950 1.00 85.00 81 MET A CA 1
ATOM 605 C C . MET A 1 81 ? 10.265 -13.816 9.063 1.00 85.00 81 MET A C 1
ATOM 607 O O . MET A 1 81 ? 10.752 -14.272 10.093 1.00 85.00 81 MET A O 1
ATOM 611 N N . THR A 1 82 ? 11.007 -13.535 7.994 1.00 90.25 82 THR A N 1
ATOM 612 C CA . THR A 1 82 ? 12.460 -13.750 7.928 1.00 90.25 82 THR A CA 1
ATOM 613 C C . THR A 1 82 ? 13.253 -12.458 8.087 1.00 90.25 82 THR A C 1
ATOM 615 O O . THR A 1 82 ? 14.482 -12.496 8.063 1.00 90.25 82 THR A O 1
ATOM 618 N N . ASN A 1 83 ? 12.563 -11.319 8.223 1.00 88.06 83 ASN A N 1
ATOM 619 C CA . ASN A 1 83 ? 13.139 -9.976 8.210 1.00 88.06 83 ASN A CA 1
ATOM 620 C C . ASN A 1 83 ? 14.140 -9.783 7.057 1.00 88.06 83 ASN A C 1
ATOM 622 O O . ASN A 1 83 ? 15.246 -9.265 7.233 1.00 88.06 83 ASN A O 1
ATOM 626 N N . SER A 1 84 ? 13.770 -10.255 5.868 1.00 94.19 84 SER A N 1
ATOM 627 C CA . SER A 1 84 ? 14.636 -10.234 4.696 1.00 94.19 84 SER A CA 1
ATOM 628 C C . SER A 1 84 ? 13.918 -9.648 3.494 1.00 94.19 84 SER A C 1
ATOM 630 O O . SER A 1 84 ? 12.692 -9.669 3.389 1.00 94.19 84 SER A O 1
ATOM 632 N N . TYR A 1 85 ? 14.710 -9.099 2.582 1.00 96.00 85 TYR A N 1
ATOM 633 C CA . TYR A 1 85 ? 14.211 -8.574 1.325 1.00 96.00 85 TYR A CA 1
ATOM 634 C C . TYR A 1 85 ? 14.509 -9.576 0.218 1.00 96.00 85 TYR A C 1
ATOM 636 O O . TYR A 1 85 ? 15.633 -10.066 0.115 1.00 96.00 85 TYR A O 1
ATOM 644 N N . LEU A 1 86 ? 13.514 -9.844 -0.619 1.00 95.44 86 LEU A N 1
ATOM 645 C CA . LEU A 1 86 ? 13.689 -10.515 -1.899 1.00 95.44 86 LEU A CA 1
ATOM 646 C C . LEU A 1 86 ? 13.870 -9.427 -2.967 1.00 95.44 86 LEU A C 1
ATOM 648 O O . LEU A 1 86 ? 12.899 -8.721 -3.252 1.00 95.44 86 LEU A O 1
ATOM 652 N N . PRO A 1 87 ? 15.075 -9.245 -3.539 1.00 96.69 87 PRO A N 1
ATOM 653 C CA . PRO A 1 87 ? 15.296 -8.245 -4.580 1.00 96.69 87 PRO A CA 1
ATOM 654 C C . PRO A 1 87 ? 14.463 -8.564 -5.827 1.00 96.69 87 PRO A C 1
ATOM 656 O O . PRO A 1 87 ? 14.526 -9.683 -6.340 1.00 96.69 87 PRO A O 1
ATOM 659 N N . VAL A 1 88 ? 13.700 -7.582 -6.312 1.00 96.50 88 VAL A N 1
ATOM 660 C CA . VAL A 1 88 ? 12.825 -7.705 -7.487 1.00 96.50 88 VAL A CA 1
ATOM 661 C C . VAL A 1 88 ? 13.380 -6.814 -8.592 1.00 96.50 88 VAL A C 1
ATOM 663 O O . VAL A 1 88 ? 14.315 -7.228 -9.270 1.00 96.50 88 VAL A O 1
ATOM 666 N N . LEU A 1 89 ? 12.869 -5.588 -8.754 1.00 97.81 89 LEU A N 1
ATOM 667 C CA . LEU A 1 89 ? 13.371 -4.641 -9.753 1.00 97.81 89 LEU A CA 1
ATOM 668 C C . LEU A 1 89 ? 14.756 -4.093 -9.377 1.00 97.81 89 LEU A C 1
ATOM 670 O O . LEU A 1 89 ? 15.541 -3.761 -10.262 1.00 97.81 89 LEU A O 1
ATOM 674 N N . ALA A 1 90 ? 15.071 -4.027 -8.080 1.00 98.00 90 ALA A N 1
ATOM 675 C CA . ALA A 1 90 ? 16.430 -3.822 -7.595 1.00 98.00 90 ALA A CA 1
ATOM 676 C C . ALA A 1 90 ? 17.199 -5.149 -7.555 1.00 98.00 90 ALA A C 1
ATOM 678 O O . ALA A 1 90 ? 16.627 -6.206 -7.272 1.00 98.00 90 ALA A O 1
ATOM 679 N N . ASP A 1 91 ? 18.504 -5.107 -7.816 1.00 96.25 91 ASP A N 1
ATOM 680 C CA . ASP A 1 91 ? 19.391 -6.258 -7.626 1.00 96.25 91 ASP A CA 1
ATOM 681 C C . ASP A 1 91 ? 20.062 -6.222 -6.248 1.00 96.25 91 ASP A C 1
ATOM 683 O O . ASP A 1 91 ? 20.159 -7.259 -5.591 1.00 96.25 91 ASP A O 1
ATOM 687 N N . ASN A 1 92 ? 20.484 -5.038 -5.798 1.00 97.94 92 ASN A N 1
ATOM 688 C CA . ASN A 1 92 ? 21.122 -4.816 -4.509 1.00 97.94 92 ASN A CA 1
ATOM 689 C C . ASN A 1 92 ? 21.012 -3.343 -4.049 1.00 97.94 92 ASN A C 1
ATOM 691 O O . ASN A 1 92 ? 20.554 -2.461 -4.780 1.00 97.94 92 ASN A O 1
ATOM 695 N N . TRP A 1 93 ? 21.416 -3.071 -2.806 1.00 98.44 93 TRP A N 1
ATOM 696 C CA . TRP A 1 93 ? 21.482 -1.719 -2.251 1.00 98.44 93 TRP A CA 1
ATOM 697 C C . TRP A 1 93 ? 22.545 -1.610 -1.160 1.00 98.44 93 TRP A C 1
ATOM 699 O O . TRP A 1 93 ? 22.896 -2.587 -0.496 1.00 98.44 93 TRP A O 1
ATOM 709 N N . THR A 1 94 ? 23.015 -0.388 -0.924 1.00 98.19 94 THR A N 1
ATOM 710 C CA . THR A 1 94 ? 23.952 -0.057 0.153 1.00 98.19 94 THR A CA 1
ATOM 711 C C . THR A 1 94 ? 23.420 1.090 1.001 1.00 98.19 94 THR A C 1
ATOM 713 O O . THR A 1 94 ? 22.721 1.979 0.514 1.00 98.19 94 THR A O 1
ATOM 716 N N . ILE A 1 95 ? 23.742 1.056 2.295 1.00 97.88 95 ILE A N 1
ATOM 717 C CA . ILE A 1 95 ? 23.340 2.071 3.269 1.00 97.88 95 ILE A CA 1
ATOM 718 C C . ILE A 1 95 ? 24.595 2.611 3.938 1.00 97.88 95 ILE A C 1
ATOM 720 O O . ILE A 1 95 ? 25.390 1.846 4.482 1.00 97.88 95 ILE A O 1
ATOM 724 N N . GLN A 1 96 ? 24.727 3.931 3.963 1.00 97.69 96 GLN A N 1
ATOM 725 C CA . GLN A 1 96 ? 25.762 4.631 4.709 1.00 97.69 96 GLN A CA 1
ATOM 726 C C . GLN A 1 96 ? 25.108 5.629 5.663 1.00 97.69 96 GLN A C 1
ATOM 728 O O . GLN A 1 96 ? 24.545 6.630 5.227 1.00 97.69 96 GLN A O 1
ATOM 733 N N . VAL A 1 97 ? 25.205 5.380 6.970 1.00 97.38 97 VAL A N 1
ATOM 734 C CA . VAL A 1 97 ? 24.793 6.350 7.996 1.00 97.38 97 VAL A CA 1
ATOM 735 C C . VAL A 1 97 ? 25.980 7.252 8.313 1.00 97.38 97 VAL A C 1
ATOM 737 O O . VAL A 1 97 ? 27.052 6.775 8.683 1.00 97.38 97 VAL A O 1
ATOM 740 N N . LEU A 1 98 ? 25.803 8.555 8.129 1.00 97.00 98 LEU A N 1
ATOM 741 C CA . LEU A 1 98 ? 26.838 9.561 8.334 1.00 97.00 98 LEU A CA 1
ATOM 742 C C . LEU A 1 98 ? 26.938 9.956 9.821 1.00 97.00 98 LEU A C 1
ATOM 744 O O . LEU A 1 98 ? 25.959 9.817 10.558 1.00 97.00 98 LEU A O 1
ATOM 748 N N . PRO A 1 99 ? 28.081 10.505 10.286 1.00 96.94 99 PRO A N 1
ATOM 749 C CA . PRO A 1 99 ? 28.276 10.868 11.697 1.00 96.94 99 PRO A CA 1
ATOM 750 C C . PRO A 1 99 ? 27.247 11.860 12.263 1.00 96.94 99 PRO A C 1
ATOM 752 O O . PRO A 1 99 ? 27.010 11.888 13.465 1.00 96.94 99 PRO A O 1
ATOM 755 N N . ASN A 1 100 ? 26.618 12.666 11.404 1.00 96.19 100 ASN A N 1
ATOM 756 C CA . ASN A 1 100 ? 25.556 13.606 11.780 1.00 96.19 100 ASN A CA 1
ATOM 757 C C . ASN A 1 100 ? 24.158 12.952 11.881 1.00 96.19 100 ASN A C 1
ATOM 759 O O . ASN A 1 100 ? 23.177 13.655 12.111 1.00 96.19 100 ASN A O 1
ATOM 763 N N . GLY A 1 101 ? 24.045 11.636 11.672 1.00 95.75 101 GLY A N 1
ATOM 764 C CA . GLY A 1 101 ? 22.789 10.883 11.711 1.00 95.75 101 GLY A CA 1
ATOM 765 C C . GLY A 1 101 ? 21.971 10.900 10.413 1.00 95.75 101 GLY A C 1
ATOM 766 O O . GLY A 1 101 ? 20.927 10.247 10.353 1.00 95.75 101 GLY A O 1
ATOM 767 N N . SER A 1 102 ? 22.422 11.608 9.372 1.00 97.38 102 SER A N 1
ATOM 768 C CA . SER A 1 102 ? 21.855 11.491 8.019 1.00 97.38 102 SER A CA 1
ATOM 769 C C . SER A 1 102 ? 22.248 10.155 7.375 1.00 97.38 102 SER A C 1
ATOM 771 O O . SER A 1 102 ? 23.161 9.478 7.851 1.00 97.38 102 SER A O 1
ATOM 773 N N . GLY A 1 103 ? 21.546 9.732 6.325 1.00 97.62 103 GLY A N 1
ATOM 774 C CA . GLY A 1 103 ? 21.808 8.447 5.674 1.00 97.62 103 GLY A CA 1
ATOM 775 C C . GLY A 1 103 ? 21.740 8.520 4.161 1.00 97.62 103 GLY A C 1
ATOM 776 O O . GLY A 1 103 ? 20.828 9.134 3.616 1.00 97.62 103 GLY A O 1
ATOM 777 N N . ILE A 1 104 ? 22.686 7.862 3.500 1.00 98.25 104 ILE A N 1
ATOM 778 C CA . ILE A 1 104 ? 22.716 7.675 2.053 1.00 98.25 104 ILE A CA 1
ATOM 779 C C . ILE A 1 104 ? 22.284 6.241 1.755 1.00 98.25 104 ILE A C 1
ATOM 781 O O . ILE A 1 104 ? 22.897 5.292 2.245 1.00 98.25 104 ILE A O 1
ATOM 785 N N . LEU A 1 105 ? 21.238 6.090 0.949 1.00 98.56 105 LEU A N 1
ATOM 786 C CA . LEU A 1 105 ? 20.802 4.818 0.381 1.00 98.56 105 LEU A CA 1
ATOM 787 C C . LEU A 1 105 ? 21.117 4.829 -1.113 1.00 98.56 105 LEU A C 1
ATOM 789 O O . LEU A 1 105 ? 20.587 5.666 -1.837 1.00 98.56 105 LEU A O 1
ATOM 793 N N . THR A 1 106 ? 21.946 3.899 -1.577 1.00 98.75 106 THR A N 1
ATOM 794 C CA . THR A 1 106 ? 22.186 3.687 -3.013 1.00 98.75 106 THR A CA 1
ATOM 795 C C . THR A 1 106 ? 21.515 2.388 -3.423 1.00 98.75 106 THR A C 1
ATOM 797 O O . THR A 1 106 ? 21.779 1.351 -2.818 1.00 98.75 106 THR A O 1
ATOM 800 N N . VAL A 1 107 ? 20.634 2.446 -4.417 1.00 98.81 107 VAL A N 1
ATOM 801 C CA . VAL A 1 107 ? 19.898 1.298 -4.953 1.00 98.81 107 VAL A CA 1
ATOM 802 C C . VAL A 1 107 ? 20.367 1.038 -6.375 1.00 98.81 107 VAL A C 1
ATOM 804 O O . VAL A 1 107 ? 20.374 1.948 -7.208 1.00 98.81 107 VAL A O 1
ATOM 807 N N . HIS A 1 108 ? 20.720 -0.212 -6.640 1.00 98.75 108 HIS A N 1
ATOM 808 C CA . HIS A 1 108 ? 21.084 -0.698 -7.958 1.00 98.75 108 HIS A CA 1
ATOM 809 C C . HIS A 1 108 ? 19.896 -1.478 -8.543 1.00 98.75 108 HIS A C 1
ATOM 811 O O . HIS A 1 108 ? 19.215 -2.245 -7.856 1.00 98.75 108 HIS A O 1
ATOM 817 N N . LEU A 1 109 ? 19.565 -1.182 -9.796 1.00 98.56 109 LEU A N 1
ATOM 818 C CA . LEU A 1 109 ? 18.422 -1.716 -10.523 1.00 98.56 109 LEU A CA 1
ATOM 819 C C . LEU A 1 109 ? 18.869 -2.803 -11.489 1.00 98.56 109 LEU A C 1
ATOM 821 O O . LEU A 1 109 ? 19.949 -2.748 -12.078 1.00 98.56 109 LEU A O 1
ATOM 825 N N . ARG A 1 110 ? 17.996 -3.783 -11.709 1.00 96.88 110 ARG A N 1
ATOM 826 C CA . ARG A 1 110 ? 18.230 -4.819 -12.708 1.00 96.88 110 ARG A CA 1
ATOM 827 C C . ARG A 1 110 ? 18.006 -4.261 -14.115 1.00 96.88 110 ARG A C 1
ATOM 829 O O . ARG A 1 110 ? 16.918 -3.756 -14.392 1.00 96.88 110 ARG A O 1
ATOM 836 N N . PRO A 1 111 ? 18.962 -4.438 -15.040 1.00 95.81 111 PRO A N 1
ATOM 837 C CA . PRO A 1 111 ? 18.705 -4.214 -16.454 1.00 95.81 111 PRO A CA 1
ATOM 838 C C . PRO A 1 111 ? 17.849 -5.345 -17.042 1.00 95.81 111 PRO A C 1
ATOM 840 O O . PRO A 1 111 ? 17.774 -6.449 -16.482 1.00 95.81 111 PRO A O 1
ATOM 843 N N . GLY A 1 112 ? 17.267 -5.077 -18.213 1.00 93.75 112 GLY A N 1
ATOM 844 C CA . GLY A 1 112 ? 16.532 -6.061 -19.018 1.00 93.75 112 GLY A CA 1
ATOM 845 C C . GLY A 1 112 ? 15.019 -6.080 -18.796 1.00 93.75 112 GLY A C 1
ATOM 846 O O . GLY A 1 112 ? 14.331 -6.840 -19.461 1.00 93.75 112 GLY A O 1
ATOM 847 N N . PHE A 1 113 ? 14.486 -5.238 -17.910 1.00 96.19 113 PHE A N 1
ATOM 848 C CA . PHE A 1 113 ? 13.040 -5.103 -17.730 1.00 96.19 113 PHE A CA 1
ATOM 849 C C . PHE A 1 113 ? 12.478 -3.948 -18.548 1.00 96.19 113 PHE A C 1
ATOM 851 O O . PHE A 1 113 ? 13.147 -2.936 -18.770 1.00 96.19 113 PHE A O 1
ATOM 858 N N . TYR A 1 114 ? 11.235 -4.109 -18.986 1.00 97.31 114 TYR A N 1
ATOM 859 C CA . TYR A 1 114 ? 10.542 -3.147 -19.825 1.00 97.31 114 TYR A CA 1
ATOM 860 C C . TYR A 1 114 ? 9.142 -2.916 -19.283 1.00 97.31 114 TYR A C 1
ATOM 862 O O . TYR A 1 114 ? 8.465 -3.846 -18.854 1.00 97.31 114 TYR A O 1
ATOM 870 N N . TRP A 1 115 ? 8.696 -1.671 -19.352 1.00 98.12 115 TRP A N 1
ATOM 871 C CA . TRP A 1 115 ? 7.283 -1.361 -19.324 1.00 98.12 115 TRP A CA 1
ATOM 872 C C . TRP A 1 115 ? 6.623 -1.917 -20.578 1.00 98.12 115 TRP A C 1
ATOM 874 O O . TRP A 1 115 ? 7.169 -1.738 -21.668 1.00 98.12 115 TRP A O 1
ATOM 884 N N . PHE A 1 116 ? 5.438 -2.501 -20.452 1.00 97.81 116 PHE A N 1
ATOM 885 C CA . PHE A 1 116 ? 4.676 -3.037 -21.573 1.00 97.81 116 PHE A CA 1
ATOM 886 C C . PHE A 1 116 ? 3.204 -2.634 -21.483 1.00 97.81 116 PHE A C 1
ATOM 888 O O . PHE A 1 116 ? 2.607 -2.614 -20.408 1.00 97.81 116 PHE A O 1
ATOM 895 N N . ASN A 1 117 ? 2.606 -2.285 -22.622 1.00 96.06 117 ASN A N 1
ATOM 896 C CA . ASN A 1 117 ? 1.196 -1.883 -22.705 1.00 96.06 117 ASN A CA 1
ATOM 897 C C . ASN A 1 117 ? 0.355 -2.788 -23.622 1.00 96.06 117 ASN A C 1
ATOM 899 O O . ASN A 1 117 ? -0.745 -2.409 -24.017 1.00 96.06 117 ASN A O 1
ATOM 903 N N . GLY A 1 118 ? 0.893 -3.943 -24.021 1.00 95.56 118 GLY A N 1
ATOM 904 C CA . GLY A 1 118 ? 0.274 -4.845 -24.996 1.00 95.56 118 GLY A CA 1
ATOM 905 C C . GLY A 1 118 ? 0.754 -4.661 -26.437 1.00 95.56 118 GLY A C 1
ATOM 906 O O . GLY A 1 118 ? 0.533 -5.546 -27.259 1.00 95.56 118 GLY A O 1
ATOM 907 N N . SER A 1 119 ? 1.430 -3.554 -26.760 1.00 95.69 119 SER A N 1
ATOM 908 C CA . SER A 1 119 ? 1.875 -3.257 -28.135 1.00 95.69 119 SER A CA 1
ATOM 909 C C . SER A 1 119 ? 3.297 -2.709 -28.243 1.00 95.69 119 SER A C 1
ATOM 911 O O . SER A 1 119 ? 3.986 -2.978 -29.225 1.00 95.69 119 SER A O 1
ATOM 913 N N . ALA A 1 120 ? 3.749 -1.957 -27.244 1.00 97.25 120 ALA A N 1
ATOM 914 C CA . ALA A 1 120 ? 5.033 -1.274 -27.240 1.00 97.25 120 ALA A CA 1
ATOM 915 C C . ALA A 1 120 ? 5.742 -1.469 -25.902 1.00 97.25 120 ALA A C 1
ATOM 917 O O . ALA A 1 120 ? 5.109 -1.807 -24.901 1.00 97.25 120 ALA A O 1
ATOM 918 N N . THR A 1 121 ? 7.053 -1.223 -25.901 1.00 97.81 121 THR A N 1
ATOM 919 C CA . THR A 1 121 ? 7.919 -1.366 -24.727 1.00 97.81 121 THR A CA 1
ATOM 920 C C . THR A 1 121 ? 8.700 -0.091 -24.431 1.00 97.81 121 THR A C 1
ATOM 922 O O . THR A 1 121 ? 9.186 0.553 -25.361 1.00 97.81 121 THR A O 1
ATOM 925 N N . ILE A 1 122 ? 8.903 0.226 -23.150 1.00 97.94 122 ILE A N 1
ATOM 926 C CA . ILE A 1 122 ? 9.836 1.271 -22.685 1.00 97.94 122 ILE A CA 1
ATOM 927 C C . ILE A 1 122 ? 10.838 0.619 -21.724 1.00 97.94 122 ILE A C 1
ATOM 929 O O . ILE A 1 122 ? 10.395 -0.062 -20.805 1.00 97.94 122 ILE A O 1
ATOM 933 N N . PRO A 1 123 ? 12.161 0.797 -21.878 1.00 97.62 123 PRO A N 1
ATOM 934 C CA . PRO A 1 123 ? 13.128 0.256 -20.923 1.00 97.62 123 PRO A CA 1
ATOM 935 C C . PRO A 1 123 ? 12.894 0.790 -19.505 1.00 97.62 123 PRO A C 1
ATOM 937 O O . PRO A 1 123 ? 12.725 1.996 -19.329 1.00 97.62 123 PRO A O 1
ATOM 940 N N . PHE A 1 124 ? 12.925 -0.092 -18.506 1.00 98.38 124 PHE A N 1
ATOM 941 C CA . PHE A 1 124 ? 12.910 0.301 -17.099 1.00 98.38 124 PHE A CA 1
ATOM 942 C C . PHE A 1 124 ? 14.313 0.744 -16.651 1.00 98.38 124 PHE A C 1
ATOM 944 O O . PHE A 1 124 ? 15.298 0.037 -16.871 1.00 98.38 124 PHE A O 1
ATOM 951 N N . THR A 1 125 ? 14.413 1.919 -16.033 1.00 98.62 125 THR A N 1
ATOM 952 C CA . THR A 1 125 ? 15.662 2.580 -15.632 1.00 98.62 125 THR A CA 1
ATOM 953 C C . THR A 1 125 ? 15.507 3.342 -14.311 1.00 98.62 125 THR A C 1
ATOM 955 O O . THR A 1 125 ? 14.410 3.561 -13.795 1.00 98.62 125 THR A O 1
ATOM 958 N N . ALA A 1 126 ? 16.624 3.834 -13.775 1.00 98.81 126 ALA A N 1
ATOM 959 C CA . ALA A 1 126 ? 16.667 4.678 -12.583 1.00 98.81 126 ALA A CA 1
ATOM 960 C C . ALA A 1 126 ? 15.855 5.976 -12.718 1.00 98.81 126 ALA A C 1
ATOM 962 O O . ALA A 1 126 ? 15.414 6.522 -11.706 1.00 98.81 126 ALA A O 1
ATOM 963 N N . TRP A 1 127 ? 15.596 6.446 -13.942 1.00 98.81 127 TRP A N 1
ATOM 964 C CA . TRP A 1 127 ? 14.742 7.607 -14.183 1.00 98.81 127 TRP A CA 1
ATOM 965 C C . TRP A 1 127 ? 13.268 7.358 -13.834 1.00 98.81 127 TRP A C 1
ATOM 967 O O . TRP A 1 127 ? 12.589 8.279 -13.381 1.00 98.81 127 TRP A O 1
ATOM 977 N N . ASP A 1 128 ? 12.780 6.120 -13.958 1.00 98.75 128 ASP A N 1
ATOM 978 C CA . ASP A 1 128 ? 11.408 5.765 -13.569 1.00 98.75 128 ASP A CA 1
ATOM 979 C C . ASP A 1 128 ? 11.235 5.846 -12.049 1.00 98.75 128 ASP A C 1
ATOM 981 O O . ASP A 1 128 ? 10.279 6.438 -11.539 1.00 98.75 128 ASP A O 1
ATOM 985 N N . ALA A 1 129 ? 12.210 5.292 -11.319 1.00 98.50 129 ALA A N 1
ATOM 986 C CA . ALA A 1 129 ? 12.279 5.393 -9.867 1.00 98.50 129 ALA A CA 1
ATOM 987 C C . ALA A 1 129 ? 12.436 6.854 -9.431 1.00 98.50 129 ALA A C 1
ATOM 989 O O . ALA A 1 129 ? 11.735 7.308 -8.525 1.00 98.50 129 ALA A O 1
ATOM 990 N N . TYR A 1 130 ? 13.295 7.617 -10.111 1.00 98.81 130 TYR A N 1
ATOM 991 C CA . TYR A 1 130 ? 13.457 9.045 -9.863 1.00 98.81 130 TYR A CA 1
ATOM 992 C C . TYR A 1 130 ? 12.128 9.784 -9.991 1.00 98.81 130 TYR A C 1
ATOM 994 O O . TYR A 1 130 ? 11.754 10.467 -9.044 1.00 98.81 130 TYR A O 1
ATOM 1002 N N . ALA A 1 131 ? 11.369 9.592 -11.075 1.00 98.75 131 ALA A N 1
ATOM 1003 C CA . ALA A 1 131 ? 10.042 10.190 -11.213 1.00 98.75 131 ALA A CA 1
ATOM 1004 C C . ALA A 1 131 ? 9.125 9.821 -10.036 1.00 98.75 131 ALA A C 1
ATOM 1006 O O . ALA A 1 131 ? 8.529 10.716 -9.429 1.00 98.75 131 ALA A O 1
ATOM 1007 N N . ARG A 1 132 ? 9.073 8.534 -9.652 1.00 98.12 132 ARG A N 1
ATOM 1008 C CA . ARG A 1 132 ? 8.208 8.054 -8.562 1.00 98.12 132 ARG A CA 1
ATOM 1009 C C . ARG A 1 132 ? 8.485 8.787 -7.254 1.00 98.12 132 ARG A C 1
ATOM 1011 O O . ARG A 1 132 ? 7.568 9.333 -6.631 1.00 98.12 132 ARG A O 1
ATOM 1018 N N . PHE A 1 133 ? 9.746 8.779 -6.831 1.00 98.62 133 PHE A N 1
ATOM 1019 C CA . PHE A 1 133 ? 10.148 9.319 -5.537 1.00 98.62 133 PHE A CA 1
ATOM 1020 C C . PHE A 1 133 ? 10.242 10.840 -5.552 1.00 98.62 133 PHE A C 1
ATOM 1022 O O . PHE A 1 133 ? 9.764 11.474 -4.615 1.00 98.62 133 PHE A O 1
ATOM 1029 N N . TYR A 1 134 ? 10.795 11.438 -6.608 1.00 98.69 134 TYR A N 1
ATOM 1030 C CA . TYR A 1 134 ? 10.941 12.888 -6.719 1.00 98.69 134 TYR A CA 1
ATOM 1031 C C . TYR A 1 134 ? 9.585 13.591 -6.637 1.00 98.69 134 TYR A C 1
ATOM 1033 O O . TYR A 1 134 ? 9.418 14.488 -5.812 1.00 98.69 134 TYR A O 1
ATOM 1041 N N . ILE A 1 135 ? 8.589 13.146 -7.414 1.00 98.62 135 ILE A N 1
ATOM 1042 C CA . ILE A 1 135 ? 7.235 13.719 -7.371 1.00 98.62 135 ILE A CA 1
ATOM 1043 C C . ILE A 1 135 ? 6.627 13.543 -5.976 1.00 98.62 135 ILE A C 1
ATOM 1045 O O . ILE A 1 135 ? 6.112 14.501 -5.393 1.00 98.62 135 ILE A O 1
ATOM 1049 N N . GLY A 1 136 ? 6.720 12.333 -5.416 1.00 98.12 136 GLY A N 1
ATOM 1050 C CA . GLY A 1 136 ? 6.195 12.026 -4.088 1.00 98.12 136 GLY A CA 1
ATOM 1051 C C . GLY A 1 136 ? 6.796 12.911 -2.993 1.00 98.12 136 GLY A C 1
ATOM 1052 O O . GLY A 1 136 ? 6.079 13.446 -2.149 1.00 98.12 136 GLY A O 1
ATOM 1053 N N . ILE A 1 137 ? 8.106 13.140 -3.027 1.00 97.88 137 ILE A N 1
ATOM 1054 C CA . ILE A 1 137 ? 8.802 13.986 -2.054 1.00 97.88 137 ILE A CA 1
ATOM 1055 C C . ILE A 1 137 ? 8.478 15.463 -2.305 1.00 97.88 137 ILE A C 1
ATOM 1057 O O . ILE A 1 137 ? 8.016 16.145 -1.392 1.00 97.88 137 ILE A O 1
ATOM 1061 N N . LYS A 1 138 ? 8.678 15.967 -3.529 1.00 98.12 138 LYS A N 1
ATOM 1062 C CA . LYS A 1 138 ? 8.570 17.396 -3.875 1.00 98.12 138 LYS A CA 1
ATOM 1063 C C . LYS A 1 138 ? 7.138 17.928 -3.756 1.00 98.12 138 LYS A C 1
ATOM 1065 O O . LYS A 1 138 ? 6.942 19.005 -3.196 1.00 98.12 138 LYS A O 1
ATOM 1070 N N . ALA A 1 139 ? 6.148 17.187 -4.256 1.00 98.19 139 ALA A N 1
ATOM 1071 C CA . ALA A 1 139 ? 4.757 17.644 -4.328 1.00 98.19 139 ALA A CA 1
ATOM 1072 C C . ALA A 1 139 ? 3.872 17.090 -3.199 1.00 98.19 139 ALA A C 1
ATOM 1074 O O . ALA A 1 139 ? 3.001 17.805 -2.709 1.00 98.19 139 ALA A O 1
ATOM 1075 N N . PHE A 1 140 ? 4.115 15.852 -2.748 1.00 97.62 140 PHE A N 1
ATOM 1076 C CA . PHE A 1 140 ? 3.271 15.170 -1.750 1.00 97.62 140 PHE A CA 1
ATOM 1077 C C . PHE A 1 140 ? 3.921 15.045 -0.365 1.00 97.62 140 PHE A C 1
ATOM 1079 O O . PHE A 1 140 ? 3.298 14.545 0.570 1.00 97.62 140 PHE A O 1
ATOM 1086 N N . GLY A 1 141 ? 5.161 15.515 -0.194 1.00 96.12 141 GLY A N 1
ATOM 1087 C CA . GLY A 1 141 ? 5.838 15.510 1.101 1.00 96.12 141 GLY A CA 1
ATOM 1088 C C . GLY A 1 141 ? 6.176 14.118 1.632 1.00 96.12 141 GLY A C 1
ATOM 1089 O O . GLY A 1 141 ? 6.246 13.943 2.852 1.00 96.12 141 GLY A O 1
ATOM 1090 N N . TRP A 1 142 ? 6.379 13.135 0.751 1.00 96.00 142 TRP A N 1
ATOM 1091 C CA . TRP A 1 142 ? 6.794 11.793 1.154 1.00 96.00 142 TRP A CA 1
ATOM 1092 C C . TRP A 1 142 ? 8.049 11.824 2.025 1.00 96.00 142 TRP A C 1
ATOM 1094 O O . TRP A 1 142 ? 8.947 12.645 1.849 1.00 96.00 142 TRP A O 1
ATOM 1104 N N . TYR A 1 143 ? 8.080 10.907 2.991 1.00 93.94 143 TYR A N 1
ATOM 1105 C CA . TYR A 1 143 ? 9.157 10.736 3.967 1.00 93.94 143 TYR A CA 1
ATOM 1106 C C . TYR A 1 143 ? 9.422 11.923 4.896 1.00 93.94 143 TYR A C 1
ATOM 1108 O O . TYR A 1 143 ? 10.408 11.877 5.629 1.00 93.94 143 TYR A O 1
ATOM 1116 N N . ARG A 1 144 ? 8.560 12.946 4.963 1.00 93.19 144 ARG A N 1
ATOM 1117 C CA . ARG A 1 144 ? 8.657 13.966 6.022 1.00 93.19 144 ARG A CA 1
ATOM 1118 C C . ARG A 1 144 ? 8.608 13.319 7.423 1.00 93.19 144 ARG A C 1
ATOM 1120 O O . ARG A 1 144 ? 7.848 12.372 7.622 1.00 93.19 144 ARG A O 1
ATOM 1127 N N . PRO A 1 145 ? 9.384 13.817 8.408 1.00 93.62 145 PRO A N 1
ATOM 1128 C CA . PRO A 1 145 ? 10.368 14.908 8.330 1.00 93.62 145 PRO A CA 1
ATOM 1129 C C . PRO A 1 145 ? 11.793 14.462 7.919 1.00 93.62 145 PRO A C 1
ATOM 1131 O O . PRO A 1 145 ? 12.736 15.228 8.081 1.00 93.62 145 PRO A O 1
ATOM 1134 N N . TYR A 1 146 ? 11.976 13.227 7.450 1.00 94.88 146 TYR A N 1
ATOM 1135 C CA . TYR A 1 146 ? 13.282 12.608 7.174 1.00 94.88 146 TYR A CA 1
ATOM 1136 C C . TYR A 1 146 ? 13.868 12.983 5.808 1.00 94.88 146 TYR A C 1
ATOM 1138 O O . TYR A 1 146 ? 15.087 12.982 5.662 1.00 94.88 146 TYR A O 1
ATOM 1146 N N . MET A 1 147 ? 13.004 13.283 4.837 1.00 95.94 147 MET A N 1
ATOM 1147 C CA . MET A 1 147 ? 13.332 14.024 3.618 1.00 95.94 147 MET A CA 1
ATOM 1148 C C . MET A 1 147 ? 12.438 15.256 3.553 1.00 95.94 147 MET A C 1
ATOM 1150 O O . MET A 1 147 ? 11.273 15.206 3.973 1.00 95.94 147 MET A O 1
ATOM 1154 N N . LEU A 1 148 ? 12.967 16.365 3.043 1.00 95.56 148 LEU A N 1
ATOM 1155 C CA . LEU A 1 148 ? 12.229 17.621 2.955 1.00 95.56 148 LEU A CA 1
ATOM 1156 C C . LEU A 1 148 ? 12.032 18.035 1.490 1.00 95.56 148 LEU A C 1
ATOM 1158 O O . LEU A 1 148 ? 12.988 17.998 0.719 1.00 95.56 148 LEU A O 1
ATOM 1162 N N . PRO A 1 149 ? 10.831 18.495 1.082 1.00 96.00 149 PRO A N 1
ATOM 1163 C CA . PRO A 1 149 ? 10.559 18.812 -0.323 1.00 96.00 149 PRO A CA 1
ATOM 1164 C C . PRO A 1 149 ? 11.490 19.861 -0.934 1.00 96.00 149 PRO A C 1
ATOM 1166 O O . PRO A 1 149 ? 11.780 19.799 -2.125 1.00 96.00 149 PRO A O 1
ATOM 1169 N N . GLN A 1 150 ? 11.988 20.812 -0.136 1.00 95.88 150 GLN A N 1
ATOM 1170 C CA . GLN A 1 150 ? 12.937 21.817 -0.620 1.00 95.88 150 GLN A CA 1
ATOM 1171 C C . GLN A 1 150 ? 14.298 21.234 -1.028 1.00 95.88 150 GLN A C 1
ATOM 1173 O O . GLN A 1 150 ? 15.022 21.897 -1.757 1.00 95.88 150 GLN A O 1
ATOM 1178 N N . TYR A 1 151 ? 14.633 20.022 -0.576 1.00 96.94 151 TYR A N 1
ATOM 1179 C CA . TYR A 1 151 ? 15.898 19.350 -0.870 1.00 96.94 151 TYR A CA 1
ATOM 1180 C C . TYR A 1 151 ? 15.744 18.217 -1.889 1.00 96.94 151 TYR A C 1
ATOM 1182 O O . TYR A 1 151 ? 16.737 17.611 -2.263 1.00 96.94 151 TYR A O 1
ATOM 1190 N N . ALA A 1 152 ? 14.536 17.947 -2.402 1.00 96.81 152 ALA A N 1
ATOM 1191 C CA . ALA A 1 152 ? 14.286 16.816 -3.305 1.00 96.81 152 ALA A CA 1
ATOM 1192 C C . ALA A 1 152 ? 15.182 16.808 -4.561 1.00 96.81 152 ALA A C 1
ATOM 1194 O O . ALA A 1 152 ? 15.542 15.736 -5.044 1.00 96.81 152 ALA A O 1
ATOM 1195 N N . ASP A 1 153 ? 15.552 17.991 -5.067 1.00 95.06 153 ASP A N 1
ATOM 1196 C CA . ASP A 1 153 ? 16.447 18.165 -6.221 1.00 95.06 153 ASP A CA 1
ATOM 1197 C C . ASP A 1 153 ? 17.870 17.662 -5.945 1.00 95.06 153 ASP A C 1
ATOM 1199 O O . ASP A 1 153 ? 18.539 17.145 -6.838 1.00 95.06 153 ASP A O 1
ATOM 1203 N N . GLU A 1 154 ? 18.321 17.792 -4.698 1.00 96.00 154 GLU A N 1
ATOM 1204 C CA . GLU A 1 154 ? 19.641 17.361 -4.250 1.00 96.00 154 GLU A CA 1
ATOM 1205 C C . GLU A 1 154 ? 19.607 15.978 -3.602 1.00 96.00 154 GLU A C 1
ATOM 1207 O O . GLU A 1 154 ? 20.616 15.281 -3.629 1.00 96.00 154 GLU A O 1
ATOM 1212 N N . ASP A 1 155 ? 18.486 15.574 -3.013 1.00 97.44 155 ASP A N 1
ATOM 1213 C CA . ASP A 1 155 ? 18.391 14.360 -2.209 1.00 97.44 155 ASP A CA 1
ATOM 1214 C C . ASP A 1 155 ? 18.090 13.111 -3.031 1.00 97.44 155 ASP A C 1
ATOM 1216 O O . ASP A 1 155 ? 18.401 12.015 -2.578 1.00 97.44 155 ASP A O 1
ATOM 1220 N N . VAL A 1 156 ? 17.490 13.243 -4.217 1.00 98.31 156 VAL A N 1
ATOM 1221 C CA . VAL A 1 156 ? 17.208 12.113 -5.112 1.00 98.31 156 VAL A CA 1
ATOM 1222 C C . VAL A 1 156 ? 18.062 12.267 -6.363 1.00 98.31 156 VAL A C 1
ATOM 1224 O O . VAL A 1 156 ? 17.896 13.222 -7.116 1.00 98.31 156 VAL A O 1
ATOM 1227 N N . ARG A 1 157 ? 18.991 11.340 -6.599 1.00 98.44 157 ARG A N 1
ATOM 1228 C CA . ARG A 1 157 ? 19.973 11.449 -7.688 1.00 98.44 157 ARG A CA 1
ATOM 1229 C C . ARG A 1 157 ? 20.002 10.191 -8.530 1.00 98.44 157 ARG A C 1
ATOM 1231 O O . ARG A 1 157 ? 20.240 9.105 -8.012 1.00 98.44 157 ARG A O 1
ATOM 1238 N N . VAL A 1 158 ? 19.833 10.352 -9.836 1.00 98.62 158 VAL A N 1
ATOM 1239 C CA . VAL A 1 158 ? 20.175 9.311 -10.809 1.00 98.62 158 VAL A CA 1
ATOM 1240 C C . VAL A 1 158 ? 21.682 9.380 -11.041 1.00 98.62 158 VAL A C 1
ATOM 1242 O O . VAL A 1 158 ? 22.186 10.407 -11.490 1.00 98.62 158 VAL A O 1
ATOM 1245 N N . ILE A 1 159 ? 22.401 8.318 -10.681 1.00 98.56 159 ILE A N 1
ATOM 1246 C CA . ILE A 1 159 ? 23.856 8.220 -10.868 1.00 98.56 159 ILE A CA 1
ATOM 1247 C C . ILE A 1 159 ? 24.163 7.729 -12.285 1.00 98.56 159 ILE A C 1
ATOM 1249 O O . ILE A 1 1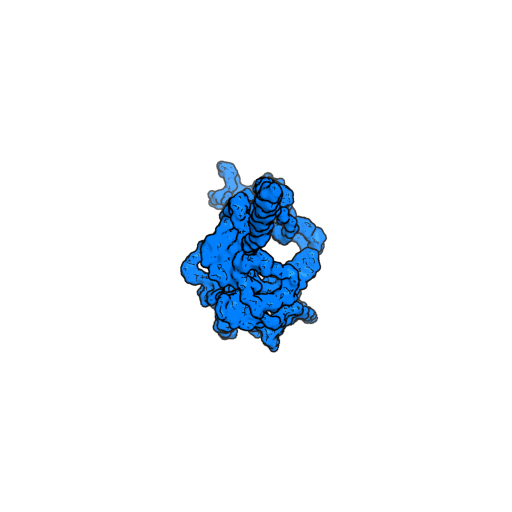59 ? 25.026 8.276 -12.967 1.00 98.56 159 ILE A O 1
ATOM 1253 N N . ASP A 1 160 ? 23.410 6.727 -12.733 1.00 98.44 160 ASP A N 1
ATOM 1254 C CA . ASP A 1 160 ? 23.422 6.178 -14.086 1.00 98.44 160 ASP A CA 1
ATOM 1255 C C . ASP A 1 160 ? 22.058 5.523 -14.386 1.00 98.44 160 ASP A C 1
ATOM 1257 O O . ASP A 1 160 ? 21.148 5.568 -13.559 1.00 98.44 160 ASP A O 1
ATOM 1261 N N . ASN A 1 161 ? 21.900 4.901 -15.560 1.00 98.31 161 ASN A N 1
ATOM 1262 C CA . ASN A 1 161 ? 20.630 4.295 -15.986 1.00 98.31 161 ASN A CA 1
ATOM 1263 C C . ASN A 1 161 ? 20.084 3.210 -15.042 1.00 98.31 161 ASN A C 1
ATOM 1265 O O . ASN A 1 161 ? 18.897 2.904 -15.119 1.00 98.31 161 ASN A O 1
ATOM 1269 N N . TYR A 1 162 ? 20.903 2.632 -14.168 1.00 98.62 162 TYR A N 1
ATOM 1270 C CA . TYR A 1 162 ? 20.520 1.554 -13.258 1.00 98.62 162 TYR A CA 1
ATOM 1271 C C . TYR A 1 162 ? 20.948 1.811 -11.811 1.00 98.62 162 TYR A C 1
ATOM 1273 O O . TYR A 1 162 ? 20.849 0.913 -10.986 1.00 98.62 162 TYR A O 1
ATOM 1281 N N . THR A 1 163 ? 21.367 3.027 -11.464 1.00 98.81 163 THR A N 1
ATOM 1282 C CA . THR A 1 163 ? 21.748 3.375 -10.093 1.00 98.81 163 THR A CA 1
ATOM 1283 C C . THR A 1 163 ? 21.059 4.666 -9.669 1.00 98.81 163 THR A C 1
ATOM 1285 O O . THR A 1 163 ? 21.235 5.718 -10.289 1.00 98.81 163 THR A O 1
ATOM 1288 N N . ILE A 1 164 ? 20.302 4.602 -8.573 1.00 98.81 164 ILE A N 1
ATOM 1289 C CA . ILE A 1 164 ? 19.648 5.755 -7.942 1.00 98.81 164 ILE A CA 1
ATOM 1290 C C . ILE A 1 164 ? 20.092 5.882 -6.484 1.00 98.81 164 ILE A C 1
ATOM 1292 O O . ILE A 1 164 ? 20.242 4.892 -5.770 1.00 98.81 164 ILE A O 1
ATOM 1296 N N . GLN A 1 165 ? 20.307 7.113 -6.035 1.00 98.69 165 GLN A N 1
ATOM 1297 C CA . GLN A 1 165 ? 20.749 7.433 -4.685 1.00 98.69 165 GLN A CA 1
ATOM 1298 C C . GLN A 1 165 ? 19.759 8.368 -3.987 1.00 98.69 165 GLN A C 1
ATOM 1300 O O . GLN A 1 165 ? 19.238 9.303 -4.594 1.00 98.69 165 GLN A O 1
ATOM 1305 N N . PHE A 1 166 ? 19.548 8.120 -2.695 1.00 98.56 166 PHE A N 1
ATOM 1306 C CA . PHE A 1 166 ? 18.707 8.907 -1.801 1.00 98.56 166 PHE A CA 1
ATOM 1307 C C . PHE A 1 166 ? 19.523 9.407 -0.611 1.00 98.56 166 PHE A C 1
ATOM 1309 O O . PHE A 1 166 ? 20.178 8.609 0.063 1.00 98.56 166 PHE A O 1
ATOM 1316 N N . LEU A 1 167 ? 19.431 10.698 -0.305 1.00 98.19 167 LEU A N 1
ATOM 1317 C CA . LEU A 1 167 ? 19.938 11.292 0.928 1.00 98.19 167 LEU A CA 1
ATOM 1318 C C . LEU A 1 167 ? 18.772 11.599 1.874 1.00 98.19 167 LEU A C 1
ATOM 1320 O O . LEU A 1 167 ? 17.901 12.408 1.581 1.00 98.19 167 LEU A O 1
ATOM 1324 N N . PHE A 1 168 ? 18.773 10.968 3.042 1.00 98.06 168 PHE A N 1
ATOM 1325 C CA . PHE A 1 168 ? 17.848 11.262 4.132 1.00 98.06 168 PHE A CA 1
ATOM 1326 C C . PHE A 1 168 ? 18.537 12.164 5.149 1.00 98.06 168 PHE A C 1
ATOM 1328 O O . PHE A 1 168 ? 19.575 11.784 5.691 1.00 98.06 168 PHE A O 1
ATOM 1335 N N . GLN A 1 169 ? 17.932 13.301 5.507 1.00 97.31 169 GLN A N 1
ATOM 1336 C CA . GLN A 1 169 ? 18.466 14.184 6.557 1.00 97.31 169 GLN A CA 1
ATOM 1337 C C . GLN A 1 169 ? 18.568 13.479 7.916 1.00 97.31 169 GLN A C 1
ATOM 1339 O O . GLN A 1 169 ? 19.428 13.820 8.724 1.00 97.31 169 GLN A O 1
ATOM 1344 N N . LYS A 1 170 ? 17.718 12.475 8.164 1.00 95.75 170 LYS A N 1
ATOM 1345 C CA . LYS A 1 170 ? 17.799 11.597 9.334 1.00 95.75 170 LYS A CA 1
ATOM 1346 C C . LYS A 1 170 ? 17.522 10.153 8.933 1.00 95.75 170 LYS A C 1
ATOM 1348 O O . LYS A 1 170 ? 16.452 9.848 8.407 1.00 95.75 170 LYS A O 1
ATOM 1353 N N . TRP A 1 171 ? 18.460 9.257 9.223 1.00 96.31 171 TRP A N 1
ATOM 1354 C CA . TRP A 1 171 ? 18.315 7.840 8.911 1.00 96.31 171 TRP A CA 1
ATOM 1355 C C . TRP A 1 171 ? 17.515 7.082 9.977 1.00 96.31 171 TRP A C 1
ATOM 1357 O O . TRP A 1 171 ? 17.676 7.298 11.177 1.00 96.31 171 TRP A O 1
ATOM 1367 N N . THR A 1 172 ? 16.674 6.147 9.530 1.00 92.94 172 THR A N 1
ATOM 1368 C CA . THR A 1 172 ? 16.018 5.128 10.367 1.00 92.94 172 THR A CA 1
ATOM 1369 C C . THR A 1 172 ? 15.864 3.845 9.554 1.00 92.94 172 THR A C 1
ATOM 1371 O O . THR A 1 172 ? 15.615 3.938 8.354 1.00 92.94 172 THR A O 1
ATOM 1374 N N . ALA A 1 173 ? 15.877 2.665 10.180 1.00 88.38 173 ALA A N 1
ATOM 1375 C CA . ALA A 1 173 ? 15.734 1.386 9.468 1.00 88.38 173 ALA A CA 1
ATOM 1376 C C . ALA A 1 173 ? 14.471 1.297 8.579 1.00 88.38 173 ALA A C 1
ATOM 1378 O O . ALA A 1 173 ? 14.527 0.747 7.483 1.00 88.38 173 ALA A O 1
ATOM 1379 N N . LEU A 1 174 ? 13.364 1.936 8.981 1.00 90.56 174 LEU A N 1
ATOM 1380 C CA . LEU A 1 174 ? 12.131 1.992 8.184 1.00 90.56 174 LEU A CA 1
ATOM 1381 C C . LEU A 1 174 ? 12.286 2.697 6.823 1.00 90.56 174 LEU A C 1
ATOM 1383 O O . LEU A 1 174 ? 11.465 2.477 5.939 1.00 90.56 174 LEU A O 1
ATOM 1387 N N . ARG A 1 175 ? 13.316 3.537 6.620 1.00 93.38 175 ARG A N 1
ATOM 1388 C CA . ARG A 1 175 ? 13.535 4.201 5.319 1.00 93.38 175 ARG A CA 1
ATOM 1389 C C . ARG A 1 175 ? 13.848 3.183 4.233 1.00 93.38 175 ARG A C 1
ATOM 1391 O O . ARG A 1 175 ? 13.324 3.304 3.131 1.00 93.38 175 ARG A O 1
ATOM 1398 N N . LEU A 1 176 ? 14.635 2.165 4.579 1.00 95.62 176 LEU A N 1
ATOM 1399 C CA . LEU A 1 176 ? 14.929 1.062 3.678 1.00 95.62 176 LEU A CA 1
ATOM 1400 C C . LEU A 1 176 ? 13.642 0.349 3.261 1.00 95.62 176 LEU A C 1
ATOM 1402 O O . LEU A 1 176 ? 13.393 0.199 2.069 1.00 95.62 176 LEU A O 1
ATOM 1406 N N . TYR A 1 177 ? 12.809 -0.012 4.242 1.00 94.69 177 TYR A N 1
ATOM 1407 C CA . TYR A 1 177 ? 11.533 -0.680 4.003 1.00 94.69 177 TYR A CA 1
ATOM 1408 C C . TYR A 1 177 ? 10.665 0.112 3.029 1.00 94.69 177 TYR A C 1
ATOM 1410 O O . TYR A 1 177 ? 10.276 -0.418 1.991 1.00 94.69 177 TYR A O 1
ATOM 1418 N N . TYR A 1 178 ? 10.408 1.392 3.312 1.00 94.56 178 TYR A N 1
ATOM 1419 C CA . TYR A 1 178 ? 9.519 2.182 2.465 1.00 94.56 178 TYR A CA 1
ATOM 1420 C C . TYR A 1 178 ? 10.072 2.405 1.057 1.00 94.56 178 TYR A C 1
ATOM 1422 O O . TYR A 1 178 ? 9.305 2.323 0.103 1.00 94.56 178 TYR A O 1
ATOM 1430 N N . VAL A 1 179 ? 11.373 2.679 0.897 1.00 97.38 179 VAL A N 1
ATOM 1431 C CA . VAL A 1 179 ? 11.952 2.865 -0.445 1.00 97.38 179 VAL A CA 1
ATOM 1432 C C . VAL A 1 179 ? 11.873 1.561 -1.232 1.00 97.38 179 VAL A C 1
ATOM 1434 O O . VAL A 1 179 ? 11.342 1.553 -2.339 1.00 97.38 179 VAL A O 1
ATOM 1437 N N . LEU A 1 180 ? 12.334 0.447 -0.657 1.00 97.81 180 LEU A N 1
ATOM 1438 C CA . LEU A 1 180 ? 12.406 -0.817 -1.386 1.00 97.81 180 LEU A CA 1
ATOM 1439 C C . LEU A 1 180 ? 11.032 -1.409 -1.709 1.00 97.81 180 LEU A C 1
ATOM 1441 O O . LEU A 1 180 ? 10.853 -1.980 -2.780 1.00 97.81 180 LEU A O 1
ATOM 1445 N N . THR A 1 181 ? 10.048 -1.242 -0.828 1.00 96.06 181 THR A N 1
ATOM 1446 C CA . THR A 1 181 ? 8.683 -1.749 -1.055 1.00 96.06 181 THR A CA 1
ATOM 1447 C C . THR A 1 181 ? 7.808 -0.800 -1.881 1.00 96.06 181 THR A C 1
ATOM 1449 O O . THR A 1 181 ? 6.655 -1.121 -2.163 1.00 96.06 181 THR A O 1
ATOM 1452 N N . THR A 1 182 ? 8.327 0.357 -2.316 1.00 95.88 182 THR A N 1
ATOM 1453 C CA . THR A 1 182 ? 7.567 1.270 -3.180 1.00 95.88 182 THR A CA 1
ATOM 1454 C C . THR A 1 182 ? 7.411 0.677 -4.573 1.00 95.88 182 THR A C 1
ATOM 1456 O O . THR A 1 182 ? 8.391 0.354 -5.243 1.00 95.88 182 THR A O 1
ATOM 1459 N N . CYS A 1 183 ? 6.166 0.601 -5.032 1.00 94.50 183 CYS A N 1
ATOM 1460 C CA . CYS A 1 183 ? 5.832 0.098 -6.356 1.00 94.50 183 CYS A CA 1
ATOM 1461 C C . CYS A 1 183 ? 6.096 1.142 -7.436 1.00 94.50 183 CYS A C 1
ATOM 1463 O O . CYS A 1 183 ? 5.725 2.317 -7.306 1.00 94.50 183 CYS A O 1
ATOM 1465 N N . MET A 1 184 ? 6.780 0.693 -8.484 1.00 97.38 184 MET A N 1
ATOM 1466 C CA . MET A 1 184 ? 7.131 1.512 -9.632 1.00 97.38 184 MET A CA 1
ATOM 1467 C C . MET A 1 184 ? 5.929 1.571 -10.563 1.00 97.38 184 MET A C 1
ATOM 1469 O O . MET A 1 184 ? 5.457 0.537 -11.022 1.00 97.38 184 MET A O 1
ATOM 1473 N N . SER A 1 185 ? 5.442 2.778 -10.848 1.00 96.75 185 SER A N 1
ATOM 1474 C CA . SER A 1 185 ? 4.284 3.019 -11.727 1.00 96.75 185 SER A CA 1
ATOM 1475 C C . SER A 1 185 ? 4.381 4.349 -12.488 1.00 96.75 185 SER A C 1
ATOM 1477 O O . SER A 1 185 ? 3.377 4.935 -12.887 1.00 96.75 185 SER A O 1
ATOM 1479 N N . THR A 1 186 ? 5.606 4.846 -12.684 1.00 98.12 186 THR A N 1
ATOM 1480 C CA . THR A 1 186 ? 5.890 6.150 -13.302 1.00 98.12 186 THR A CA 1
ATOM 1481 C C . THR A 1 186 ? 6.946 6.035 -14.407 1.00 98.12 186 THR A C 1
ATOM 1483 O O . THR A 1 186 ? 8.079 6.471 -14.198 1.00 98.12 186 THR A O 1
ATOM 1486 N N . PRO A 1 187 ? 6.614 5.449 -15.576 1.00 98.25 187 PRO A N 1
ATOM 1487 C CA . PRO A 1 187 ? 7.541 5.375 -16.703 1.00 98.25 187 PRO A CA 1
ATOM 1488 C C . PRO A 1 187 ? 8.039 6.772 -17.102 1.00 98.25 187 PRO A C 1
ATOM 1490 O O . PRO A 1 187 ? 7.240 7.674 -17.367 1.00 98.25 187 PRO A O 1
ATOM 1493 N N . TRP A 1 188 ? 9.353 6.956 -17.165 1.00 98.56 188 TRP A N 1
ATOM 1494 C CA . TRP A 1 188 ? 10.022 8.243 -17.305 1.00 98.56 188 TRP A CA 1
ATOM 1495 C C . TRP A 1 188 ? 9.525 9.047 -18.508 1.00 98.56 188 TRP A C 1
ATOM 1497 O O . TRP A 1 188 ? 9.121 10.185 -18.288 1.00 98.56 188 TRP A O 1
ATOM 1507 N N . PRO A 1 189 ? 9.419 8.497 -19.736 1.00 98.19 189 PRO A N 1
ATOM 1508 C CA . PRO A 1 189 ? 8.937 9.276 -20.881 1.00 98.19 189 PRO A CA 1
ATOM 1509 C C . PRO A 1 189 ? 7.519 9.846 -20.708 1.00 98.19 189 PRO A C 1
ATOM 1511 O O . PRO A 1 189 ? 7.157 10.812 -21.371 1.00 98.19 189 PRO A O 1
ATOM 1514 N N . VAL A 1 190 ? 6.704 9.255 -19.827 1.00 98.25 190 VAL A N 1
ATOM 1515 C CA . VAL A 1 190 ? 5.344 9.726 -19.522 1.00 98.25 190 VAL A CA 1
ATOM 1516 C C . VAL A 1 190 ? 5.357 10.802 -18.432 1.00 98.25 190 VAL A C 1
ATOM 1518 O O . VAL A 1 190 ? 4.543 11.723 -18.460 1.00 98.25 190 VAL A O 1
ATOM 1521 N N . TRP A 1 191 ? 6.274 10.691 -17.469 1.00 98.56 191 TRP A N 1
ATOM 1522 C CA . TRP A 1 191 ? 6.300 11.512 -16.252 1.00 98.56 191 TRP A CA 1
ATOM 1523 C C . TRP A 1 191 ? 7.358 12.621 -16.253 1.00 98.56 191 TRP A C 1
ATOM 1525 O O . TRP A 1 191 ? 7.290 13.528 -15.422 1.00 98.56 191 TRP A O 1
ATOM 1535 N N . GLU A 1 192 ? 8.290 12.603 -17.203 1.00 98.44 192 GLU A N 1
ATOM 1536 C CA . GLU A 1 192 ? 9.317 13.627 -17.404 1.00 98.44 192 GLU A CA 1
ATOM 1537 C C . GLU A 1 192 ? 8.745 15.058 -17.455 1.00 98.44 192 GLU A C 1
ATOM 1539 O O . GLU A 1 192 ? 9.294 15.922 -16.764 1.00 98.44 192 GLU A O 1
ATOM 1544 N N . PRO A 1 193 ? 7.630 15.351 -18.164 1.00 98.31 193 PRO A N 1
ATOM 1545 C CA . PRO A 1 193 ? 7.066 16.702 -18.184 1.00 98.31 193 PRO A CA 1
ATOM 1546 C C . PRO A 1 193 ? 6.670 17.216 -16.792 1.00 98.31 193 PRO A C 1
ATOM 1548 O O . PRO A 1 193 ? 6.985 18.354 -16.449 1.00 98.31 193 PRO A O 1
ATOM 1551 N N . ILE A 1 194 ? 6.055 16.362 -15.963 1.00 98.50 194 ILE A N 1
ATOM 1552 C CA . ILE A 1 194 ? 5.652 16.707 -14.589 1.00 98.50 194 ILE A CA 1
ATOM 1553 C C . ILE A 1 194 ? 6.878 16.966 -13.715 1.00 98.50 194 ILE A C 1
ATOM 1555 O O . ILE A 1 194 ? 6.908 17.919 -12.937 1.00 98.50 194 ILE A O 1
ATOM 1559 N N . VAL A 1 195 ? 7.911 16.133 -13.850 1.00 98.56 195 VAL A N 1
ATOM 1560 C CA . VAL A 1 195 ? 9.168 16.306 -13.116 1.00 98.56 195 VAL A CA 1
ATOM 1561 C C . VAL A 1 195 ? 9.850 17.620 -13.498 1.00 98.56 195 VAL A C 1
ATOM 1563 O O . VAL A 1 195 ? 10.296 18.355 -12.618 1.00 98.56 195 VAL A O 1
ATOM 1566 N N . ASN A 1 196 ? 9.909 17.946 -14.790 1.00 98.31 196 ASN A N 1
ATOM 1567 C CA . ASN A 1 196 ? 10.522 19.183 -15.274 1.00 98.31 196 ASN A CA 1
ATOM 1568 C C . ASN A 1 196 ? 9.763 20.430 -14.805 1.00 98.31 196 ASN A C 1
ATOM 1570 O O . ASN A 1 196 ? 10.392 21.417 -14.424 1.00 98.31 196 ASN A O 1
ATOM 1574 N N . GLU A 1 197 ? 8.432 20.375 -14.764 1.00 98.06 197 GLU A N 1
ATOM 1575 C CA . GLU A 1 197 ? 7.614 21.458 -14.217 1.00 98.06 197 GLU A CA 1
ATOM 1576 C C . GLU A 1 197 ? 7.855 21.644 -12.708 1.00 98.06 197 GLU A C 1
ATOM 1578 O O . GLU A 1 197 ? 8.084 22.762 -12.245 1.00 98.06 197 GLU A O 1
ATOM 1583 N N . LEU A 1 198 ? 7.922 20.548 -11.944 1.00 98.25 198 LEU A N 1
ATOM 1584 C CA . LEU A 1 198 ? 8.213 20.582 -10.507 1.00 98.25 198 LEU A CA 1
ATOM 1585 C C . LEU A 1 198 ? 9.611 21.122 -10.170 1.00 98.25 198 LEU A C 1
ATOM 1587 O O . LEU A 1 198 ? 9.762 21.804 -9.154 1.00 98.25 198 LEU A O 1
ATOM 1591 N N . LYS A 1 199 ? 10.623 20.863 -11.006 1.00 97.19 199 LYS A N 1
ATOM 1592 C CA . LYS A 1 199 ? 11.988 21.394 -10.821 1.00 97.19 199 LYS A CA 1
ATOM 1593 C C . LYS A 1 199 ? 12.045 22.919 -10.874 1.00 97.19 199 LYS A C 1
ATOM 1595 O O . LYS A 1 199 ? 12.872 23.527 -10.202 1.00 97.19 199 LYS A O 1
ATOM 1600 N N . ALA A 1 200 ? 11.157 23.546 -11.643 1.00 96.75 200 ALA A N 1
ATOM 1601 C CA . ALA A 1 200 ? 11.053 25.002 -11.718 1.00 96.75 200 ALA A CA 1
ATOM 1602 C C . ALA A 1 200 ? 10.294 25.617 -10.523 1.00 96.75 200 ALA A C 1
ATOM 1604 O O . ALA A 1 200 ? 10.254 26.840 -10.380 1.00 96.75 200 ALA A O 1
ATOM 1605 N N . MET A 1 201 ? 9.683 24.790 -9.666 1.00 97.94 201 MET A N 1
ATOM 1606 C CA . MET A 1 201 ? 8.829 25.222 -8.563 1.00 97.94 201 MET A CA 1
ATOM 1607 C C . MET A 1 201 ? 9.544 25.178 -7.210 1.00 97.94 201 MET A C 1
ATOM 1609 O O . MET A 1 201 ? 10.263 24.237 -6.860 1.00 97.94 201 MET A O 1
ATOM 1613 N N . ASN A 1 202 ? 9.254 26.172 -6.369 1.00 96.62 202 ASN A N 1
ATOM 1614 C CA . ASN A 1 202 ? 9.536 26.071 -4.940 1.00 96.62 202 ASN A CA 1
ATOM 1615 C C . ASN A 1 202 ? 8.523 25.147 -4.235 1.00 96.62 202 ASN A C 1
ATOM 1617 O O . ASN A 1 202 ? 7.488 24.777 -4.790 1.00 96.62 202 ASN A O 1
ATOM 1621 N N . THR A 1 203 ? 8.790 24.805 -2.973 1.00 94.38 203 THR A N 1
ATOM 1622 C CA . THR A 1 203 ? 7.964 23.870 -2.190 1.00 94.38 203 THR A CA 1
ATOM 1623 C C . THR A 1 203 ? 6.486 24.262 -2.114 1.00 94.38 203 THR A C 1
ATOM 1625 O O . THR A 1 203 ? 5.614 23.408 -2.241 1.00 94.38 203 THR A O 1
ATOM 1628 N N . THR A 1 204 ? 6.173 25.545 -1.921 1.00 96.12 204 THR A N 1
ATOM 1629 C CA . THR A 1 204 ? 4.779 26.002 -1.797 1.00 96.12 204 THR A CA 1
ATOM 1630 C C . THR A 1 204 ? 4.030 25.877 -3.121 1.00 96.12 204 THR A C 1
ATOM 1632 O O . THR A 1 204 ? 2.851 25.525 -3.131 1.00 96.12 204 THR A O 1
ATOM 1635 N N . GLN A 1 205 ? 4.703 26.156 -4.239 1.00 98.00 205 GLN A N 1
ATOM 1636 C CA . GLN A 1 205 ? 4.148 25.969 -5.580 1.00 98.00 205 GLN A CA 1
ATOM 1637 C C . GLN A 1 205 ? 3.933 24.483 -5.880 1.00 98.00 205 GLN A C 1
ATOM 1639 O O . GLN A 1 205 ? 2.831 24.111 -6.269 1.00 98.00 205 GLN A O 1
ATOM 1644 N N . ALA A 1 206 ? 4.931 23.637 -5.608 1.00 97.75 206 ALA A N 1
ATOM 1645 C CA . ALA A 1 206 ? 4.859 22.195 -5.839 1.00 97.75 206 ALA A CA 1
ATOM 1646 C C . ALA A 1 206 ? 3.713 21.524 -5.062 1.00 97.75 206 ALA A C 1
ATOM 1648 O O . ALA A 1 206 ? 2.978 20.715 -5.621 1.00 97.75 206 ALA A O 1
ATOM 1649 N N . ILE A 1 207 ? 3.504 21.906 -3.795 1.00 95.81 207 ILE A N 1
ATOM 1650 C CA . ILE A 1 207 ? 2.385 21.394 -2.987 1.00 95.81 207 ILE A CA 1
ATOM 1651 C C . ILE A 1 207 ? 1.039 21.782 -3.606 1.00 95.81 207 ILE A C 1
ATOM 1653 O O . ILE A 1 207 ? 0.137 20.954 -3.664 1.00 95.81 207 ILE A O 1
ATOM 1657 N N . LYS A 1 208 ? 0.883 23.014 -4.103 1.00 97.62 208 LYS A N 1
ATOM 1658 C CA . LYS A 1 208 ? -0.353 23.418 -4.797 1.00 97.62 208 LYS A CA 1
ATOM 1659 C C . LYS A 1 208 ? -0.534 22.668 -6.115 1.00 97.62 208 LYS A C 1
ATOM 1661 O O . LYS A 1 208 ? -1.643 22.254 -6.429 1.00 97.62 208 LYS A O 1
ATOM 1666 N N . PHE A 1 209 ? 0.557 22.458 -6.846 1.00 98.31 209 PHE A N 1
ATOM 1667 C CA . PHE A 1 209 ? 0.562 21.729 -8.109 1.00 98.31 209 PHE A CA 1
ATOM 1668 C C . PHE A 1 209 ? 0.241 20.234 -7.948 1.00 98.31 209 PHE A C 1
ATOM 1670 O O . PHE A 1 209 ? -0.156 19.593 -8.915 1.00 98.31 209 PHE A O 1
ATOM 1677 N N . SER A 1 210 ? 0.320 19.674 -6.733 1.00 97.88 210 SER A N 1
ATOM 1678 C CA . SER A 1 210 ? -0.119 18.296 -6.467 1.00 97.88 210 SER A CA 1
ATOM 1679 C C . SER A 1 210 ? -1.560 18.024 -6.926 1.00 97.88 210 SER A C 1
ATOM 1681 O O . SER A 1 210 ? -1.828 16.935 -7.428 1.00 97.88 210 SER A O 1
ATOM 1683 N N . ASP A 1 211 ? -2.459 19.017 -6.872 1.00 97.12 211 ASP A N 1
ATOM 1684 C CA . ASP A 1 211 ? -3.825 18.900 -7.401 1.00 97.12 211 ASP A CA 1
ATOM 1685 C C . ASP A 1 211 ? -3.828 18.640 -8.918 1.00 97.12 211 ASP A C 1
ATOM 1687 O O . ASP A 1 211 ? -4.494 17.714 -9.388 1.00 97.12 211 ASP A O 1
ATOM 1691 N N . ASN A 1 212 ? -3.011 19.371 -9.683 1.00 97.94 212 ASN A N 1
ATOM 1692 C CA . ASN A 1 212 ? -2.817 19.127 -11.114 1.00 97.94 212 ASN A CA 1
ATOM 1693 C C . ASN A 1 212 ? -2.239 17.731 -11.362 1.00 97.94 212 ASN A C 1
ATOM 1695 O O . ASN A 1 212 ? -2.716 17.021 -12.248 1.00 97.94 212 ASN A O 1
ATOM 1699 N N . ILE A 1 213 ? -1.263 17.313 -10.549 1.00 98.12 213 ILE A N 1
ATOM 1700 C CA . ILE A 1 213 ? -0.657 15.984 -10.657 1.00 98.12 213 ILE A CA 1
ATOM 1701 C C . ILE A 1 213 ? -1.709 14.899 -10.439 1.00 98.12 213 ILE A C 1
ATOM 1703 O O . ILE A 1 213 ? -1.746 13.967 -11.227 1.00 98.12 213 ILE A O 1
ATOM 1707 N N . THR A 1 214 ? -2.604 15.013 -9.453 1.00 97.31 214 THR A N 1
ATOM 1708 C CA . THR A 1 214 ? -3.652 13.995 -9.207 1.00 97.31 214 THR A CA 1
ATOM 1709 C C . THR A 1 214 ? -4.670 13.851 -10.345 1.00 97.31 214 THR A C 1
ATOM 1711 O O . THR A 1 214 ? -5.331 12.816 -10.460 1.00 97.31 214 THR A O 1
ATOM 1714 N N . LYS A 1 215 ? -4.785 14.881 -11.195 1.00 95.88 215 LYS A N 1
ATOM 1715 C CA . LYS A 1 215 ? -5.690 14.951 -12.354 1.00 95.88 215 LYS A CA 1
ATOM 1716 C C . LYS A 1 215 ? -4.992 14.637 -13.678 1.00 95.88 215 LYS A C 1
ATOM 1718 O O . LYS A 1 215 ? -5.654 14.567 -14.710 1.00 95.88 215 LYS A O 1
ATOM 1723 N N . PHE A 1 216 ? -3.672 14.453 -13.665 1.00 95.88 216 PHE A N 1
ATOM 1724 C CA . PHE A 1 216 ? -2.894 14.172 -14.864 1.00 95.88 216 PHE A CA 1
ATOM 1725 C C . PHE A 1 216 ? -3.271 12.801 -15.439 1.00 95.88 216 PHE A C 1
ATOM 1727 O O . PHE A 1 216 ? -3.144 11.779 -14.763 1.00 95.88 216 PHE A O 1
ATOM 1734 N N . VAL A 1 217 ? -3.768 12.780 -16.677 1.00 95.44 217 VAL A N 1
ATOM 1735 C CA . VAL A 1 217 ? -4.189 11.551 -17.359 1.00 95.44 217 VAL A CA 1
ATOM 1736 C C . VAL A 1 217 ? -2.998 10.960 -18.097 1.00 95.44 217 VAL A C 1
ATOM 1738 O O . VAL A 1 217 ? -2.413 11.607 -18.962 1.00 95.44 217 VAL A O 1
ATOM 1741 N N . VAL A 1 218 ? -2.669 9.715 -17.767 1.00 95.44 218 VAL A N 1
ATOM 1742 C CA . VAL A 1 218 ? -1.552 8.975 -18.357 1.00 95.44 218 VAL A CA 1
ATOM 1743 C C . VAL A 1 218 ? -2.039 7.676 -18.998 1.00 95.44 218 VAL A C 1
ATOM 1745 O O . VAL A 1 218 ? -3.014 7.091 -18.517 1.00 95.44 218 VAL A O 1
ATOM 1748 N N . PRO A 1 219 ? -1.387 7.209 -20.077 1.00 95.50 219 PRO A N 1
ATOM 1749 C CA . PRO A 1 219 ? -1.670 5.896 -20.638 1.00 95.50 219 PRO A CA 1
ATOM 1750 C C . PRO A 1 219 ? -1.209 4.780 -19.694 1.00 95.50 219 PRO A C 1
ATOM 1752 O O . PRO A 1 219 ? -0.292 4.962 -18.890 1.00 95.50 219 PRO A O 1
ATOM 1755 N N . TYR A 1 220 ? -1.821 3.606 -19.836 1.00 96.44 220 TYR A N 1
ATOM 1756 C CA . TYR A 1 220 ? -1.399 2.409 -19.120 1.00 96.44 220 TYR A CA 1
ATOM 1757 C C . TYR A 1 220 ? -0.027 1.912 -19.594 1.00 96.44 220 TYR A C 1
ATOM 1759 O O . TYR A 1 220 ? 0.242 1.837 -20.795 1.00 96.44 220 TYR A O 1
ATOM 1767 N N . TRP A 1 221 ? 0.790 1.516 -18.622 1.00 97.56 221 TRP A N 1
ATOM 1768 C CA . TRP A 1 221 ? 2.059 0.816 -18.784 1.00 97.56 221 TRP A CA 1
ATOM 1769 C C . TRP A 1 221 ? 2.238 -0.117 -17.587 1.00 97.56 221 TRP A C 1
ATOM 1771 O O . TRP A 1 221 ? 2.243 0.361 -16.453 1.00 97.56 221 TRP A O 1
ATOM 1781 N N . GLY A 1 222 ? 2.354 -1.421 -17.825 1.00 96.56 222 GLY A N 1
ATOM 1782 C CA . GLY A 1 222 ? 2.634 -2.428 -16.800 1.00 96.56 222 GLY A CA 1
ATOM 1783 C C . GLY A 1 222 ? 4.126 -2.719 -16.685 1.00 96.56 222 GLY A C 1
ATOM 1784 O O . GLY A 1 222 ? 4.859 -2.551 -17.653 1.00 96.56 222 GLY A O 1
ATOM 1785 N N . LEU A 1 223 ? 4.570 -3.149 -15.507 1.00 96.94 223 LEU A N 1
ATOM 1786 C CA . LEU A 1 223 ? 5.929 -3.621 -15.226 1.00 96.94 223 LEU A CA 1
ATOM 1787 C C . LEU A 1 223 ? 5.832 -4.885 -14.366 1.00 96.94 223 LEU A C 1
ATOM 1789 O O . LEU A 1 223 ? 6.041 -4.854 -13.150 1.00 96.94 223 LEU A O 1
ATOM 1793 N N . PHE A 1 224 ? 5.402 -5.972 -15.001 1.00 95.62 224 PHE A N 1
ATOM 1794 C CA . PHE A 1 224 ? 5.095 -7.255 -14.372 1.00 95.62 224 PHE A CA 1
ATOM 1795 C C . PHE A 1 224 ? 5.006 -8.348 -15.458 1.00 95.62 224 PHE A C 1
ATOM 1797 O O . PHE A 1 224 ? 4.706 -8.008 -16.597 1.00 95.62 224 PHE A O 1
ATOM 1804 N N . PRO A 1 225 ? 5.174 -9.651 -15.140 1.00 94.69 225 PRO A N 1
ATOM 1805 C CA . PRO A 1 225 ? 5.026 -10.741 -16.116 1.00 94.69 225 PRO A CA 1
ATOM 1806 C C . PRO A 1 225 ? 3.639 -10.850 -16.771 1.00 94.69 225 PRO A C 1
ATOM 1808 O O . PRO A 1 225 ? 3.470 -11.610 -17.720 1.00 94.69 225 PRO A O 1
ATOM 1811 N N . TYR A 1 226 ? 2.642 -10.129 -16.253 1.00 94.69 226 TYR A N 1
ATOM 1812 C CA . TYR A 1 226 ? 1.315 -9.970 -16.840 1.00 94.69 226 TYR A CA 1
ATOM 1813 C C . TYR A 1 226 ? 1.030 -8.484 -17.050 1.00 94.69 226 TYR A C 1
ATOM 1815 O O . TYR A 1 226 ? 1.438 -7.643 -16.246 1.00 94.69 226 TYR A O 1
ATOM 1823 N N . TYR A 1 227 ? 0.262 -8.165 -18.084 1.00 95.88 227 TYR A N 1
ATOM 1824 C CA . TYR A 1 227 ? -0.158 -6.805 -18.402 1.00 95.88 227 TYR A CA 1
ATOM 1825 C C . TYR A 1 227 ? -1.680 -6.720 -18.526 1.00 95.88 227 TYR A C 1
ATOM 1827 O O . TYR A 1 227 ? -2.354 -7.696 -18.854 1.00 95.88 227 TYR A O 1
ATOM 1835 N N . LEU A 1 228 ? -2.231 -5.543 -18.245 1.00 95.75 228 LEU A N 1
ATOM 1836 C CA . LEU A 1 228 ? -3.665 -5.284 -18.274 1.00 95.75 228 LEU A CA 1
ATOM 1837 C C . LEU A 1 228 ? -4.169 -5.302 -19.717 1.00 95.75 228 LEU A C 1
ATOM 1839 O O . LEU A 1 228 ? -3.715 -4.514 -20.548 1.00 95.75 228 LEU A O 1
ATOM 1843 N N . THR A 1 229 ? -5.133 -6.172 -20.004 1.00 96.06 229 THR A N 1
ATOM 1844 C CA . THR A 1 229 ? -5.779 -6.276 -21.321 1.00 96.06 229 THR A CA 1
ATOM 1845 C C . THR A 1 229 ? -7.203 -5.750 -21.309 1.00 96.06 229 THR A C 1
ATOM 1847 O O . THR A 1 229 ? -7.687 -5.255 -22.328 1.00 96.06 229 THR A O 1
ATOM 1850 N N . TYR A 1 230 ? -7.871 -5.806 -20.158 1.00 94.06 230 TYR A N 1
ATOM 1851 C CA . TYR A 1 230 ? -9.217 -5.280 -19.996 1.00 94.06 230 TYR A CA 1
ATOM 1852 C C . TYR A 1 230 ? -9.452 -4.784 -18.574 1.00 94.06 230 TYR A C 1
ATOM 1854 O O . TYR A 1 230 ? -8.997 -5.389 -17.605 1.00 94.06 230 TYR A O 1
ATOM 1862 N N . PHE A 1 231 ? -10.218 -3.705 -18.445 1.00 91.50 231 PHE A N 1
ATOM 1863 C CA . PHE A 1 231 ? -10.652 -3.194 -17.156 1.00 91.50 231 PHE A CA 1
ATOM 1864 C C . PHE A 1 231 ? -12.065 -2.614 -17.249 1.00 91.50 231 PHE A C 1
ATOM 1866 O O . PHE A 1 231 ? -12.402 -1.899 -18.194 1.00 91.50 231 PHE A O 1
ATOM 1873 N N . SER A 1 232 ? -12.875 -2.897 -16.233 1.00 89.31 232 SER A N 1
ATOM 1874 C CA . SER A 1 232 ? -14.210 -2.342 -16.028 1.00 89.31 232 SER A CA 1
ATOM 1875 C C . SER A 1 232 ? -14.506 -2.175 -14.534 1.00 89.31 232 SER A C 1
ATOM 1877 O O . SER A 1 232 ? -13.733 -2.608 -13.680 1.00 89.31 232 SER A O 1
ATOM 1879 N N . SER A 1 233 ? -15.671 -1.606 -14.215 1.00 85.88 233 SER A N 1
ATOM 1880 C CA . SER A 1 233 ? -16.186 -1.521 -12.842 1.00 85.88 233 SER A CA 1
ATOM 1881 C C . SER A 1 233 ? -16.462 -2.879 -12.189 1.00 85.88 233 SER A C 1
ATOM 1883 O O . SER A 1 233 ? -16.551 -2.945 -10.966 1.00 85.88 233 SER A O 1
ATOM 1885 N N . ASN A 1 234 ? -16.605 -3.949 -12.983 1.00 87.69 234 ASN A N 1
ATOM 1886 C CA . ASN A 1 234 ? -17.043 -5.268 -12.509 1.00 87.69 234 ASN A CA 1
ATOM 1887 C C . ASN A 1 234 ? -15.922 -6.308 -12.504 1.00 87.69 234 ASN A C 1
ATOM 1889 O O . ASN A 1 234 ? -15.922 -7.199 -11.665 1.00 87.69 234 ASN A O 1
ATOM 1893 N N . TYR A 1 235 ? -14.980 -6.206 -13.439 1.00 90.94 235 TYR A N 1
ATOM 1894 C CA . TYR A 1 235 ? -13.846 -7.117 -13.519 1.00 90.94 235 TYR A CA 1
ATOM 1895 C C . TYR A 1 235 ? -12.682 -6.515 -14.307 1.00 90.94 235 TYR A C 1
ATOM 1897 O O . TYR A 1 235 ? -12.841 -5.537 -15.051 1.00 90.94 235 TYR A O 1
ATOM 1905 N N . MET A 1 236 ? -11.518 -7.138 -14.168 1.00 93.19 236 MET A N 1
ATOM 1906 C CA . MET A 1 236 ? -10.318 -6.884 -14.953 1.00 93.19 236 MET A CA 1
ATOM 1907 C C . MET A 1 236 ? -9.750 -8.190 -15.497 1.00 93.19 236 MET A C 1
ATOM 1909 O O . MET A 1 236 ? -9.867 -9.237 -14.862 1.00 93.19 236 MET A O 1
ATOM 1913 N N . LEU A 1 237 ? -9.077 -8.092 -16.641 1.00 95.25 237 LEU A N 1
ATOM 1914 C CA . LEU A 1 237 ? -8.251 -9.156 -17.192 1.00 95.25 237 LEU A CA 1
ATOM 1915 C C . LEU A 1 237 ? -6.807 -8.677 -17.284 1.00 95.25 237 LEU A C 1
ATOM 1917 O O . LEU A 1 237 ? -6.535 -7.590 -17.807 1.00 95.25 237 LEU A O 1
ATOM 1921 N N . ILE A 1 238 ? -5.890 -9.515 -16.815 1.00 95.38 238 ILE A N 1
ATOM 1922 C CA . ILE A 1 238 ? -4.463 -9.380 -17.102 1.00 95.38 238 ILE A CA 1
ATOM 1923 C C . ILE A 1 238 ? -4.013 -10.619 -17.868 1.00 95.38 238 ILE A C 1
ATOM 1925 O O . ILE A 1 238 ? -4.482 -11.728 -17.615 1.00 95.38 238 ILE A O 1
ATOM 1929 N N . THR A 1 239 ? -3.105 -10.435 -18.814 1.00 95.88 239 THR A N 1
ATOM 1930 C CA . THR A 1 239 ? -2.626 -11.506 -19.685 1.00 95.88 239 THR A CA 1
ATOM 1931 C C . THR A 1 239 ? -1.113 -11.595 -19.603 1.00 95.88 239 THR A C 1
ATOM 1933 O O . THR A 1 239 ? -0.434 -10.577 -19.479 1.00 95.88 239 THR A O 1
ATOM 1936 N N . LEU A 1 240 ? -0.593 -12.817 -19.639 1.00 95.94 240 LEU A N 1
ATOM 1937 C CA . LEU A 1 240 ? 0.833 -13.103 -19.616 1.00 95.94 240 LEU A CA 1
ATOM 1938 C C . LEU A 1 240 ? 1.550 -12.378 -20.765 1.00 95.94 240 LEU A C 1
ATOM 1940 O O . LEU A 1 240 ? 1.071 -12.362 -21.901 1.00 95.94 240 LEU A O 1
ATOM 1944 N N . GLU A 1 241 ? 2.703 -11.788 -20.470 1.00 95.19 241 GLU A N 1
ATOM 1945 C CA . GLU A 1 241 ? 3.549 -11.134 -21.465 1.00 95.19 241 GLU A CA 1
ATOM 1946 C C . GLU A 1 241 ? 4.036 -12.109 -22.556 1.00 95.19 241 GLU A C 1
ATOM 1948 O O . GLU A 1 241 ? 4.160 -13.318 -22.324 1.00 95.19 241 GLU A O 1
ATOM 1953 N N . PRO A 1 242 ? 4.363 -11.604 -23.762 1.00 93.25 242 PRO A N 1
ATOM 1954 C CA . PRO A 1 242 ? 4.961 -12.430 -24.803 1.00 93.25 242 PRO A CA 1
ATOM 1955 C C . PRO A 1 242 ? 6.323 -12.992 -24.362 1.00 93.25 242 PRO A C 1
ATOM 1957 O O . PRO A 1 242 ? 7.062 -12.372 -23.595 1.00 93.25 242 PRO A O 1
ATOM 1960 N N . SER A 1 243 ? 6.690 -14.166 -24.889 1.00 90.69 243 SER A N 1
ATOM 1961 C CA . SER A 1 243 ? 7.841 -14.952 -24.412 1.00 90.69 243 SER A CA 1
ATOM 1962 C C . SER A 1 243 ? 9.181 -14.205 -24.398 1.00 90.69 243 SER A C 1
ATOM 1964 O O . SER A 1 243 ? 10.038 -14.531 -23.582 1.00 90.69 243 SER A O 1
ATOM 1966 N N . ASN A 1 244 ? 9.371 -13.215 -25.276 1.00 90.56 244 ASN A N 1
ATOM 1967 C CA . ASN A 1 244 ? 10.592 -12.408 -25.343 1.00 90.56 244 ASN A CA 1
ATOM 1968 C C . ASN A 1 244 ? 10.749 -11.429 -24.169 1.00 90.56 244 ASN A C 1
ATOM 1970 O O . ASN A 1 244 ? 11.875 -11.077 -23.843 1.00 90.56 244 ASN A O 1
ATOM 1974 N N . LEU A 1 245 ? 9.649 -10.976 -23.564 1.00 92.44 245 LEU A N 1
ATOM 1975 C CA . LEU A 1 245 ? 9.674 -10.176 -22.333 1.00 92.44 245 LEU A CA 1
ATOM 1976 C C . LEU A 1 245 ? 9.645 -11.092 -21.108 1.00 92.44 245 LEU A C 1
ATOM 1978 O O . LEU A 1 245 ? 10.327 -10.847 -20.113 1.00 92.44 245 LEU A O 1
ATOM 1982 N N . LEU A 1 246 ? 8.928 -12.213 -21.226 1.00 91.88 246 LEU A N 1
ATOM 1983 C CA . LEU A 1 246 ? 8.741 -13.154 -20.133 1.00 91.88 246 LEU A CA 1
ATOM 1984 C C . LEU A 1 246 ? 10.044 -13.803 -19.640 1.00 91.88 246 LEU A C 1
ATOM 1986 O O . LEU A 1 246 ? 10.177 -14.122 -18.459 1.00 91.88 246 LEU A O 1
ATOM 1990 N N . SER A 1 247 ? 11.019 -13.998 -20.532 1.00 89.12 247 SER A N 1
ATOM 1991 C CA . SER A 1 247 ? 12.273 -14.692 -20.220 1.00 89.12 247 SER A CA 1
ATOM 1992 C C . SER A 1 247 ? 13.068 -14.052 -19.081 1.00 89.12 247 SER A C 1
ATOM 1994 O O . SER A 1 247 ? 13.631 -14.770 -18.254 1.00 89.12 247 SER A O 1
ATOM 1996 N N . ASP A 1 248 ? 13.101 -12.720 -19.000 1.00 89.94 248 ASP A N 1
ATOM 1997 C CA . ASP A 1 248 ? 13.885 -12.018 -17.979 1.00 89.94 248 ASP A CA 1
ATOM 1998 C C . ASP A 1 248 ? 13.284 -12.148 -16.577 1.00 89.94 248 ASP A C 1
ATOM 2000 O O . ASP A 1 248 ? 14.019 -12.115 -15.580 1.00 89.94 248 ASP A O 1
ATOM 2004 N N . TRP A 1 249 ? 11.970 -12.364 -16.486 1.00 94.69 249 TRP A N 1
ATOM 2005 C CA . TRP A 1 249 ? 11.270 -12.534 -15.219 1.00 94.69 249 TRP A CA 1
ATOM 2006 C C . TRP A 1 249 ? 11.616 -13.854 -14.522 1.00 94.69 249 TRP A C 1
ATOM 2008 O O . TRP A 1 249 ? 11.612 -13.898 -13.290 1.00 94.69 249 TRP A O 1
ATOM 2018 N N . PHE A 1 250 ? 11.993 -14.908 -15.256 1.00 92.69 250 PHE A N 1
ATOM 2019 C CA . PHE A 1 250 ? 12.440 -16.175 -14.653 1.00 92.69 250 PHE A CA 1
ATOM 2020 C C . PHE A 1 250 ? 13.712 -16.022 -13.809 1.00 92.69 250 PHE A C 1
ATOM 2022 O O . PHE A 1 250 ? 13.972 -16.839 -12.929 1.00 92.69 250 PHE A O 1
ATOM 2029 N N . ARG A 1 251 ? 14.492 -14.950 -14.015 1.00 91.75 251 ARG A N 1
ATOM 2030 C CA . ARG A 1 251 ? 15.642 -14.630 -13.153 1.00 91.75 251 ARG A CA 1
ATOM 2031 C C . ARG A 1 251 ? 15.224 -14.196 -11.746 1.00 91.75 251 ARG A C 1
ATOM 2033 O O . ARG A 1 251 ? 16.023 -14.317 -10.823 1.00 91.75 251 ARG A O 1
ATOM 2040 N N . ILE A 1 252 ? 14.013 -13.657 -11.596 1.00 93.56 252 ILE A N 1
ATOM 2041 C CA . ILE A 1 252 ? 13.442 -13.224 -10.311 1.00 93.56 252 ILE A CA 1
ATOM 2042 C C . ILE A 1 252 ? 12.550 -14.326 -9.736 1.00 93.56 252 ILE A C 1
ATOM 2044 O O . ILE A 1 252 ? 12.619 -14.619 -8.544 1.00 93.56 252 ILE A O 1
ATOM 2048 N N . PHE A 1 253 ? 11.740 -14.957 -10.588 1.00 93.81 253 PHE A N 1
ATOM 2049 C CA . PHE A 1 253 ? 10.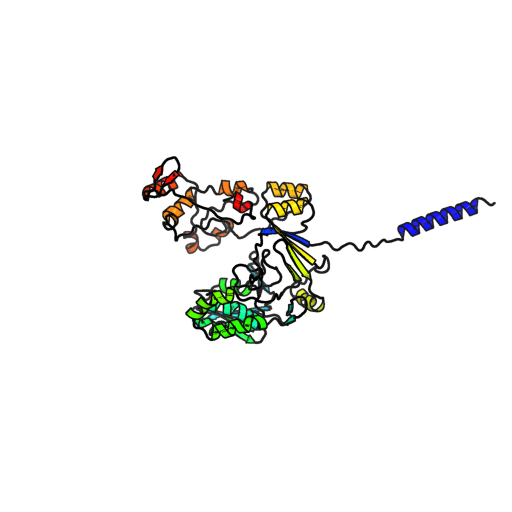773 -15.984 -10.214 1.00 93.81 253 PHE A CA 1
ATOM 2050 C C . PHE A 1 253 ? 11.140 -17.330 -10.863 1.00 93.81 253 PHE A C 1
ATOM 2052 O O . PHE A 1 253 ? 10.462 -17.778 -11.786 1.00 93.81 253 PHE A O 1
ATOM 2059 N N . PRO A 1 254 ? 12.214 -18.002 -10.409 1.00 88.56 254 PRO A N 1
ATOM 2060 C CA . PRO A 1 254 ? 12.694 -19.235 -11.041 1.00 88.56 254 PRO A CA 1
ATOM 2061 C C . PRO A 1 254 ? 11.739 -20.423 -10.867 1.00 88.56 254 PRO A C 1
ATOM 2063 O O . PRO A 1 254 ? 11.845 -21.401 -11.596 1.00 88.56 254 PRO A O 1
ATOM 2066 N N . LEU A 1 255 ? 10.816 -20.335 -9.905 1.00 91.00 255 LEU A N 1
ATOM 2067 C CA . LEU A 1 255 ? 9.771 -21.328 -9.642 1.00 91.00 255 LEU A CA 1
ATOM 2068 C C . LEU A 1 255 ? 8.423 -20.931 -10.264 1.00 91.00 255 LEU A C 1
ATOM 2070 O O . LEU A 1 255 ? 7.381 -21.407 -9.830 1.00 91.00 255 LEU A O 1
ATOM 2074 N N . ALA A 1 256 ? 8.416 -19.985 -11.204 1.00 90.19 256 ALA A N 1
ATOM 2075 C CA . ALA A 1 256 ? 7.182 -19.549 -11.831 1.00 90.19 256 ALA A CA 1
ATOM 2076 C C . ALA A 1 256 ? 6.627 -20.609 -12.791 1.00 90.19 256 ALA A C 1
ATOM 2078 O O . ALA A 1 256 ? 7.272 -20.977 -13.770 1.00 90.19 256 ALA A O 1
ATOM 2079 N N . ASP A 1 257 ? 5.368 -20.987 -12.580 1.00 88.31 257 ASP A N 1
ATOM 2080 C CA . ASP A 1 257 ? 4.643 -21.941 -13.424 1.00 88.31 257 ASP A CA 1
ATOM 2081 C C . ASP A 1 257 ? 3.703 -21.236 -14.417 1.00 88.31 257 ASP A C 1
ATOM 2083 O O . ASP A 1 257 ? 2.583 -21.679 -14.669 1.00 88.31 257 ASP A O 1
ATOM 2087 N N . TRP A 1 258 ? 4.127 -20.108 -14.998 1.00 88.25 258 TRP A N 1
ATOM 2088 C CA . TRP A 1 258 ? 3.265 -19.271 -15.852 1.00 88.25 258 TRP A CA 1
ATOM 2089 C C . TRP A 1 258 ? 2.644 -20.012 -17.039 1.00 88.25 258 TRP A C 1
ATOM 2091 O O . TRP A 1 258 ? 1.561 -19.661 -17.492 1.00 88.25 258 TRP A O 1
ATOM 2101 N N . TYR A 1 259 ? 3.309 -21.054 -17.540 1.00 88.88 259 TYR A N 1
ATOM 2102 C CA . TYR A 1 259 ? 2.802 -21.854 -18.651 1.00 88.88 259 TYR A CA 1
ATOM 2103 C C . TYR A 1 259 ? 1.836 -22.966 -18.225 1.00 88.88 259 TYR A C 1
ATOM 2105 O O . TYR A 1 259 ? 1.246 -23.593 -19.108 1.00 88.88 259 TYR A O 1
ATOM 2113 N N . TYR A 1 260 ? 1.666 -23.227 -16.928 1.00 91.31 260 TYR A N 1
ATOM 2114 C CA . TYR A 1 260 ? 0.743 -24.244 -16.425 1.00 91.31 260 TYR A CA 1
ATOM 2115 C C . TYR A 1 260 ? -0.720 -23.785 -16.504 1.00 91.31 260 TYR A C 1
ATOM 2117 O O . TYR A 1 260 ? -1.590 -24.565 -16.888 1.00 91.31 260 TYR A O 1
ATOM 2125 N N . TYR A 1 261 ? -0.976 -22.510 -16.206 1.00 91.88 261 TYR A N 1
ATOM 2126 C CA . TYR A 1 261 ? -2.310 -21.908 -16.203 1.00 91.88 261 TYR A CA 1
ATOM 2127 C C . TYR A 1 261 ? -2.685 -21.304 -17.562 1.00 91.88 261 TYR A C 1
ATOM 2129 O O . TYR A 1 261 ? -1.839 -21.130 -18.450 1.00 91.88 261 TYR A O 1
ATOM 2137 N N . ASP A 1 262 ? -3.973 -21.003 -17.737 1.00 94.44 262 ASP A N 1
ATOM 2138 C CA . ASP A 1 262 ? -4.425 -20.121 -18.813 1.00 94.44 262 ASP A CA 1
ATOM 2139 C C . ASP A 1 262 ? -3.638 -18.797 -18.747 1.00 94.44 262 ASP A C 1
ATOM 2141 O O . ASP A 1 262 ? -3.429 -18.272 -17.649 1.00 94.44 262 ASP A O 1
ATOM 2145 N N . PRO A 1 263 ? -3.156 -18.253 -19.882 1.00 94.19 263 PRO A N 1
ATOM 2146 C CA . PRO A 1 263 ? -2.379 -17.016 -19.874 1.00 94.19 263 PRO A CA 1
ATOM 2147 C C . PRO A 1 263 ? -3.187 -15.805 -19.400 1.00 94.19 263 PRO A C 1
ATOM 2149 O O . PRO A 1 263 ? -2.589 -14.763 -19.140 1.00 94.19 263 PRO A O 1
ATOM 2152 N N . THR A 1 264 ? -4.516 -15.905 -19.318 1.00 95.06 264 THR A N 1
ATOM 2153 C CA . THR A 1 264 ? -5.386 -14.841 -18.825 1.00 95.06 264 THR A CA 1
ATOM 2154 C C . THR A 1 264 ? -5.821 -15.121 -17.393 1.00 95.06 264 THR A C 1
ATOM 2156 O O . THR A 1 264 ? -6.422 -16.148 -17.083 1.00 95.06 264 THR A O 1
ATOM 2159 N N . TYR A 1 265 ? -5.563 -14.146 -16.533 1.00 93.69 265 TYR A N 1
ATOM 2160 C CA . TYR A 1 265 ? -6.083 -14.070 -15.177 1.00 93.69 265 TYR A CA 1
ATOM 2161 C C . TYR A 1 265 ? -7.262 -13.098 -15.144 1.00 93.69 265 TYR A C 1
ATOM 2163 O O . TYR A 1 265 ? -7.196 -12.010 -15.724 1.00 93.69 265 TYR A O 1
ATOM 2171 N N . GLU A 1 266 ? -8.321 -13.472 -14.433 1.00 94.06 266 GLU A N 1
ATOM 2172 C CA . GLU A 1 266 ? -9.512 -12.645 -14.240 1.00 94.06 266 GLU A CA 1
ATOM 2173 C C . GLU A 1 266 ? -9.652 -12.236 -12.772 1.00 94.06 266 GLU A C 1
ATOM 2175 O O . GLU A 1 266 ? -9.650 -13.086 -11.887 1.00 94.06 266 GLU A O 1
ATOM 2180 N N . ALA A 1 267 ? -9.811 -10.939 -12.511 1.00 92.31 267 ALA A N 1
ATOM 2181 C CA . ALA A 1 267 ? -10.197 -10.411 -11.204 1.00 92.31 267 ALA A CA 1
ATOM 2182 C C . ALA A 1 267 ? -11.627 -9.877 -11.267 1.00 92.31 267 ALA A C 1
ATOM 2184 O O . ALA A 1 267 ? -11.904 -8.985 -12.064 1.00 92.31 267 ALA A O 1
ATOM 2185 N N . ILE A 1 268 ? -12.514 -10.379 -10.411 1.00 90.44 268 ILE A N 1
ATOM 2186 C CA . ILE A 1 268 ? -13.921 -9.972 -10.329 1.00 90.44 268 ILE A CA 1
ATOM 2187 C C . ILE A 1 268 ? -14.109 -9.113 -9.082 1.00 90.44 268 ILE A C 1
ATOM 2189 O O . ILE A 1 268 ? -13.819 -9.556 -7.975 1.00 90.44 268 ILE A O 1
ATOM 2193 N N . TRP A 1 269 ? -14.618 -7.898 -9.247 1.00 88.44 269 TRP A N 1
ATOM 2194 C CA . TRP A 1 269 ? -14.879 -6.975 -8.146 1.00 88.44 269 TRP A CA 1
ATOM 2195 C C . TRP A 1 269 ? -16.224 -7.296 -7.487 1.00 88.44 269 TRP A C 1
ATOM 2197 O O . TRP A 1 269 ? -17.235 -7.480 -8.167 1.00 88.44 269 TRP A O 1
ATOM 2207 N N . GLY A 1 270 ? -16.265 -7.337 -6.158 1.00 88.56 270 GLY A N 1
ATOM 2208 C CA . GLY A 1 270 ? -17.501 -7.578 -5.418 1.00 88.56 270 GLY A CA 1
ATOM 2209 C C . GLY A 1 270 ? -17.304 -7.543 -3.908 1.00 88.56 270 GLY A C 1
ATOM 2210 O O . GLY A 1 270 ? -16.195 -7.353 -3.424 1.00 88.56 270 GLY A O 1
ATOM 2211 N N . SER A 1 271 ? -18.380 -7.725 -3.140 1.00 90.50 271 SER A N 1
ATOM 2212 C CA . SER A 1 271 ? -18.307 -7.872 -1.679 1.00 90.50 271 SER A CA 1
ATOM 2213 C C . SER A 1 271 ? -17.754 -9.243 -1.265 1.00 90.50 271 SER A C 1
ATOM 2215 O O . SER A 1 271 ? -17.640 -10.152 -2.090 1.00 90.50 271 SER A O 1
ATOM 2217 N N . ASN A 1 272 ? -17.480 -9.433 0.028 1.00 91.88 272 ASN A N 1
ATOM 2218 C CA . ASN A 1 272 ? -17.190 -10.762 0.581 1.00 91.88 272 ASN A CA 1
ATOM 2219 C C . ASN A 1 272 ? -18.303 -11.774 0.237 1.00 91.88 272 ASN A C 1
ATOM 2221 O O . ASN A 1 272 ? -18.012 -12.922 -0.083 1.00 91.88 272 ASN A O 1
ATOM 2225 N N . THR A 1 273 ? -19.574 -11.353 0.216 1.00 91.50 273 THR A N 1
ATOM 2226 C CA . THR A 1 273 ? -20.703 -12.210 -0.190 1.00 91.50 273 THR A CA 1
ATOM 2227 C C . THR A 1 273 ? -20.605 -12.644 -1.651 1.00 91.50 273 THR A C 1
ATOM 2229 O O . THR A 1 273 ? -20.776 -13.824 -1.941 1.00 91.50 273 THR A O 1
ATOM 2232 N N . VAL A 1 274 ? -20.260 -11.729 -2.565 1.00 90.94 274 VAL A N 1
ATOM 2233 C CA . VAL A 1 274 ? -20.058 -12.067 -3.986 1.00 90.94 274 VAL A CA 1
ATOM 2234 C C . VAL A 1 274 ? -18.913 -13.068 -4.148 1.00 90.94 274 VAL A C 1
ATOM 2236 O O . VAL A 1 274 ? -19.013 -13.996 -4.952 1.00 90.94 274 VAL A O 1
ATOM 2239 N N . ALA A 1 275 ? -17.838 -12.920 -3.368 1.00 93.12 275 ALA A N 1
ATOM 2240 C CA . ALA A 1 275 ? -16.742 -13.883 -3.361 1.00 93.12 275 ALA A CA 1
ATOM 2241 C C . ALA A 1 275 ? -17.202 -15.264 -2.865 1.00 93.12 275 ALA A C 1
ATOM 2243 O O . ALA A 1 275 ? -16.955 -16.259 -3.544 1.00 93.12 275 ALA A O 1
ATOM 2244 N N . LEU A 1 276 ? -17.927 -15.326 -1.741 1.00 94.12 276 LEU A N 1
ATOM 2245 C CA . LEU A 1 276 ? -18.491 -16.568 -1.197 1.00 94.12 276 LEU A CA 1
ATOM 2246 C C . LEU A 1 276 ? -19.359 -17.293 -2.235 1.00 94.12 276 LEU A C 1
ATOM 2248 O O . LEU A 1 276 ? -19.137 -18.468 -2.517 1.00 94.12 276 LEU A O 1
ATOM 2252 N N . GLU A 1 277 ? -20.307 -16.585 -2.848 1.00 93.50 277 GLU A N 1
ATOM 2253 C CA . GLU A 1 277 ? -21.188 -17.134 -3.885 1.00 93.50 277 GLU A CA 1
ATOM 2254 C C . GLU A 1 277 ? -20.406 -17.616 -5.112 1.00 93.50 277 GLU A C 1
ATOM 2256 O O . GLU A 1 277 ? -20.718 -18.665 -5.676 1.00 93.50 277 GLU A O 1
ATOM 2261 N N . SER A 1 278 ? -19.361 -16.884 -5.508 1.00 93.62 278 SER A N 1
ATOM 2262 C CA . SER A 1 278 ? -18.505 -17.262 -6.636 1.00 93.62 278 SER A CA 1
ATOM 2263 C C . SER A 1 278 ? -17.761 -18.570 -6.378 1.00 93.62 278 SER A C 1
ATOM 2265 O O . SER A 1 278 ? -17.668 -19.397 -7.288 1.00 93.62 278 SER A O 1
ATOM 2267 N N . TYR A 1 279 ? -17.263 -18.792 -5.159 1.00 94.25 279 TYR A N 1
ATOM 2268 C CA . TYR A 1 279 ? -16.622 -20.057 -4.790 1.00 94.25 279 TYR A CA 1
ATOM 2269 C C . TYR A 1 279 ? -17.627 -21.206 -4.707 1.00 94.25 279 TYR A C 1
ATOM 2271 O O . TYR A 1 279 ? -17.386 -22.261 -5.287 1.00 94.25 279 TYR A O 1
ATOM 2279 N N . LEU A 1 280 ? -18.786 -20.998 -4.074 1.00 94.19 280 LEU A N 1
ATOM 2280 C CA . LEU A 1 280 ? -19.832 -22.027 -3.978 1.00 94.19 280 LEU A CA 1
ATOM 2281 C C . LEU A 1 280 ? -20.399 -22.424 -5.348 1.00 94.19 280 LEU A C 1
ATOM 2283 O O . LEU A 1 280 ? -20.780 -23.573 -5.554 1.00 94.19 280 LEU A O 1
ATOM 2287 N N . ALA A 1 281 ? -20.415 -21.495 -6.306 1.00 93.88 281 ALA A N 1
ATOM 2288 C CA . ALA A 1 281 ? -20.798 -21.761 -7.689 1.00 93.88 281 ALA A CA 1
ATOM 2289 C C . ALA A 1 281 ? -19.683 -22.413 -8.534 1.00 93.88 281 ALA A C 1
ATOM 2291 O O . ALA A 1 281 ? -19.903 -22.660 -9.721 1.00 93.88 281 ALA A O 1
ATOM 2292 N N . GLY A 1 282 ? -18.488 -22.642 -7.975 1.00 90.50 282 GLY A N 1
ATOM 2293 C CA . GLY A 1 282 ? -17.328 -23.173 -8.699 1.00 90.50 282 GLY A CA 1
ATOM 2294 C C . GLY A 1 282 ? -16.746 -22.217 -9.747 1.00 90.50 282 GLY A C 1
ATOM 2295 O O . GLY A 1 282 ? -16.077 -22.663 -10.675 1.00 90.50 282 GLY A O 1
ATOM 2296 N N . LYS A 1 283 ? -17.032 -20.912 -9.639 1.00 91.44 283 LYS A N 1
ATOM 2297 C CA . LYS A 1 283 ? -16.551 -19.874 -10.568 1.00 91.44 283 LYS A CA 1
ATOM 2298 C C . LYS A 1 283 ? -15.256 -19.219 -10.100 1.00 91.44 283 LYS A C 1
ATOM 2300 O O . LYS A 1 283 ? -14.426 -18.873 -10.928 1.00 91.44 283 LYS A O 1
ATOM 2305 N N . GLY A 1 284 ? -15.089 -19.028 -8.792 1.00 93.06 284 GLY A N 1
ATOM 2306 C CA . GLY A 1 284 ? -13.822 -18.581 -8.212 1.00 93.06 284 GLY A CA 1
ATOM 2307 C C . GLY A 1 284 ? -12.869 -19.761 -8.060 1.00 93.06 284 GLY A C 1
ATOM 2308 O O . GLY A 1 284 ? -13.270 -20.796 -7.530 1.00 93.06 284 GLY A O 1
ATOM 2309 N N . THR A 1 285 ? -11.622 -19.617 -8.506 1.00 92.81 285 THR A N 1
ATOM 2310 C CA . THR A 1 285 ? -10.617 -20.695 -8.429 1.00 92.81 285 THR A CA 1
ATOM 2311 C C . THR A 1 285 ? -9.469 -20.376 -7.481 1.00 92.81 285 THR A C 1
ATOM 2313 O O . THR A 1 285 ? -8.807 -21.291 -6.995 1.00 92.81 285 THR A O 1
ATOM 2316 N N . TRP A 1 286 ? -9.242 -19.098 -7.181 1.00 90.06 286 TRP A N 1
ATOM 2317 C CA . TRP A 1 286 ? -8.211 -18.660 -6.249 1.00 90.06 286 TRP A CA 1
ATOM 2318 C C . TRP A 1 286 ? -8.558 -17.296 -5.670 1.00 90.06 286 TRP A C 1
ATOM 2320 O O . TRP A 1 286 ? -9.014 -16.429 -6.402 1.00 90.06 286 TRP A O 1
ATOM 2330 N N . GLY A 1 287 ? -8.266 -17.059 -4.395 1.00 87.12 287 GLY A N 1
ATOM 2331 C CA . GLY A 1 287 ? -8.255 -15.700 -3.879 1.00 87.12 287 GLY A CA 1
ATOM 2332 C C . GLY A 1 287 ? -8.341 -15.591 -2.370 1.00 87.12 287 GLY A C 1
ATOM 2333 O O . GLY A 1 287 ? -8.024 -16.527 -1.644 1.00 87.12 287 GLY A O 1
ATOM 2334 N N . SER A 1 288 ? -8.739 -14.411 -1.901 1.00 85.06 288 SER A N 1
ATOM 2335 C CA . SER A 1 288 ? -8.832 -14.078 -0.480 1.00 85.06 288 SER A CA 1
ATOM 2336 C C . SER A 1 288 ? -10.073 -13.241 -0.205 1.00 85.06 288 SER A C 1
ATOM 2338 O O . SER A 1 288 ? -10.386 -12.334 -0.977 1.00 85.06 288 SER A O 1
ATOM 2340 N N . ALA A 1 289 ? -10.733 -13.504 0.918 1.00 88.31 289 ALA A N 1
ATOM 2341 C CA . ALA A 1 289 ? -11.867 -12.731 1.404 1.00 88.31 289 ALA A CA 1
ATOM 2342 C C . ALA A 1 289 ? -11.928 -12.775 2.934 1.00 88.31 289 ALA A C 1
ATOM 2344 O O . ALA A 1 289 ? -11.423 -13.716 3.548 1.00 88.31 289 ALA A O 1
ATOM 2345 N N . GLY A 1 290 ? -12.576 -11.780 3.543 1.00 89.31 290 GLY A N 1
ATOM 2346 C CA . GLY A 1 290 ? -12.913 -11.817 4.964 1.00 89.31 290 GLY A CA 1
ATOM 2347 C C . GLY A 1 290 ? -14.141 -12.696 5.181 1.00 89.31 290 GLY A C 1
ATOM 2348 O O . GLY A 1 290 ? -15.257 -12.193 5.110 1.00 89.31 290 GLY A O 1
ATOM 2349 N N . PHE A 1 291 ? -13.948 -13.999 5.397 1.00 92.19 291 PHE A N 1
ATOM 2350 C CA . PHE A 1 291 ? -15.021 -14.954 5.711 1.00 92.19 291 PHE A CA 1
ATOM 2351 C C . PHE A 1 291 ? -15.106 -15.214 7.213 1.00 92.19 291 PHE A C 1
ATOM 2353 O O . PHE A 1 291 ? -14.071 -15.251 7.874 1.00 92.19 291 PHE A O 1
ATOM 2360 N N . SER A 1 292 ? -16.315 -15.379 7.755 1.00 93.75 292 SER A N 1
ATOM 2361 C CA . SER A 1 292 ? -16.503 -15.824 9.142 1.00 93.75 292 SER A CA 1
ATOM 2362 C C . SER A 1 292 ? -16.172 -17.310 9.277 1.00 93.75 292 SER A C 1
ATOM 2364 O O . SER A 1 292 ? -16.162 -18.039 8.281 1.00 93.75 292 SER A O 1
ATOM 2366 N N . MET A 1 293 ? -15.975 -17.805 10.502 1.00 93.56 293 MET A N 1
ATOM 2367 C CA . MET A 1 293 ? -15.744 -19.245 10.704 1.00 93.56 293 MET A CA 1
ATOM 2368 C C . MET A 1 293 ? -16.873 -20.124 10.161 1.00 93.56 293 MET A C 1
ATOM 2370 O O . MET A 1 293 ? -16.603 -21.166 9.574 1.00 93.56 293 MET A O 1
ATOM 2374 N N . GLN A 1 294 ? -18.131 -19.689 10.269 1.00 93.44 294 GLN A N 1
ATOM 2375 C CA . GLN A 1 294 ? -19.250 -20.442 9.695 1.00 93.44 294 GLN A CA 1
ATOM 2376 C C . GLN A 1 294 ? -19.181 -20.479 8.161 1.00 93.44 294 GLN A C 1
ATOM 2378 O O . GLN A 1 294 ? -19.499 -21.492 7.547 1.00 93.44 294 GLN A O 1
ATOM 2383 N N . GLN A 1 295 ? -18.757 -19.384 7.522 1.00 95.00 295 GLN A N 1
ATOM 2384 C CA . GLN A 1 295 ? -18.588 -19.340 6.067 1.00 95.00 295 GLN A CA 1
ATOM 2385 C C . GLN A 1 295 ? -17.417 -20.214 5.604 1.00 95.00 295 GLN A C 1
ATOM 2387 O O . GLN A 1 295 ? -17.525 -20.866 4.567 1.00 95.00 295 GLN A O 1
ATOM 2392 N N . VAL A 1 296 ? -16.332 -20.271 6.384 1.00 94.38 296 VAL A N 1
ATOM 2393 C CA . VAL A 1 296 ? -15.214 -21.199 6.156 1.00 94.38 296 VAL A CA 1
ATOM 2394 C C . VAL A 1 296 ? -15.702 -22.647 6.185 1.00 94.38 296 VAL A C 1
ATOM 2396 O O . VAL A 1 296 ? -15.462 -23.373 5.225 1.00 94.38 296 VAL A O 1
ATOM 2399 N N . GLU A 1 297 ? -16.442 -23.053 7.220 1.00 93.81 297 GLU A N 1
ATOM 2400 C CA . GLU A 1 297 ? -16.977 -24.420 7.331 1.00 93.81 297 GLU A CA 1
ATOM 2401 C C . GLU A 1 297 ? -17.861 -24.788 6.129 1.00 93.81 297 GLU A C 1
ATOM 2403 O O . GLU A 1 297 ? -17.779 -25.898 5.598 1.00 93.81 297 GLU A O 1
ATOM 2408 N N . VAL A 1 298 ? -18.685 -23.846 5.656 1.00 96.00 298 VAL A N 1
ATOM 2409 C CA . VAL A 1 298 ? -19.509 -24.037 4.453 1.00 96.00 298 VAL A CA 1
ATOM 2410 C C . VAL A 1 298 ? -18.636 -24.239 3.213 1.00 96.00 298 VAL A C 1
ATOM 2412 O O . VAL A 1 298 ? -18.913 -25.142 2.425 1.00 96.00 298 VAL A O 1
ATOM 2415 N N . LEU A 1 299 ? -17.582 -23.442 3.026 1.00 95.00 299 LEU A N 1
ATOM 2416 C CA . LEU A 1 299 ? -16.661 -23.580 1.891 1.00 95.00 299 LEU A CA 1
ATOM 2417 C C . LEU A 1 299 ? -15.927 -24.928 1.906 1.00 95.00 299 LEU A C 1
ATOM 2419 O O . LEU A 1 299 ? -15.876 -25.608 0.878 1.00 95.00 299 LEU A O 1
ATOM 2423 N N . GLU A 1 300 ? -15.424 -25.354 3.065 1.00 94.69 300 GLU A N 1
ATOM 2424 C CA . GLU A 1 300 ? -14.737 -26.642 3.227 1.00 94.69 300 GLU A CA 1
ATOM 2425 C C . GLU A 1 300 ? -15.667 -27.828 2.927 1.00 94.69 300 GLU A C 1
ATOM 2427 O O . GLU A 1 300 ? -15.272 -28.768 2.233 1.00 94.69 300 GLU A O 1
ATOM 2432 N N . GLN A 1 301 ? -16.933 -27.769 3.359 1.00 95.62 301 GLN A N 1
ATOM 2433 C CA . GLN A 1 301 ? -17.948 -28.783 3.030 1.00 95.62 301 GLN A CA 1
ATOM 2434 C C . GLN A 1 301 ? -18.238 -28.882 1.524 1.00 95.62 301 GLN A C 1
ATOM 2436 O O . GLN A 1 301 ? -18.656 -29.939 1.051 1.00 95.62 301 GLN A O 1
ATOM 2441 N N . HIS A 1 302 ? -17.990 -27.811 0.765 1.00 94.50 302 HIS A N 1
ATOM 2442 C CA . HIS A 1 302 ? -18.096 -27.784 -0.698 1.00 94.50 302 HIS A CA 1
ATOM 2443 C C . HIS A 1 302 ? -16.776 -28.142 -1.403 1.00 94.50 302 HIS A C 1
ATOM 2445 O O . HIS A 1 302 ? -16.678 -28.029 -2.624 1.00 94.50 302 HIS A O 1
ATOM 2451 N N . GLY A 1 303 ? -15.765 -28.604 -0.660 1.00 93.12 303 GLY A N 1
ATOM 2452 C CA . GLY A 1 303 ? -14.483 -29.045 -1.209 1.00 93.12 303 GLY A CA 1
ATOM 2453 C C . GLY A 1 303 ? -13.536 -27.908 -1.596 1.00 93.12 303 GLY A C 1
ATOM 2454 O O . GLY A 1 303 ? -12.566 -28.152 -2.314 1.00 93.12 303 GLY A O 1
ATOM 2455 N N . ILE A 1 304 ? -13.794 -26.679 -1.141 1.00 94.12 304 ILE A N 1
ATOM 2456 C CA . ILE A 1 304 ? -12.887 -25.546 -1.341 1.00 94.12 304 ILE A CA 1
ATOM 2457 C C . ILE A 1 304 ? -11.762 -25.622 -0.307 1.00 94.12 304 ILE A C 1
ATOM 2459 O O . ILE A 1 304 ? -12.008 -25.709 0.893 1.00 94.12 304 ILE A O 1
ATOM 2463 N N . GLY A 1 305 ? -10.515 -25.584 -0.780 1.00 92.94 305 GLY A N 1
ATOM 2464 C CA . GLY A 1 305 ? -9.342 -25.542 0.090 1.00 92.94 305 GLY A CA 1
ATOM 2465 C C . GLY A 1 305 ? -9.185 -24.170 0.739 1.00 92.94 305 GLY A C 1
ATOM 2466 O O . GLY A 1 305 ? -9.121 -23.161 0.038 1.00 92.94 305 GLY A O 1
ATOM 2467 N N . ILE A 1 306 ? -9.089 -24.140 2.067 1.00 91.56 306 ILE A N 1
ATOM 2468 C CA . ILE A 1 306 ? -8.887 -22.918 2.847 1.00 91.56 306 ILE A CA 1
ATOM 2469 C C . ILE A 1 306 ? -7.503 -22.953 3.492 1.00 91.56 306 ILE A C 1
ATOM 2471 O O . ILE A 1 306 ? -7.088 -23.956 4.071 1.00 91.56 306 ILE A O 1
ATOM 2475 N N . TYR A 1 307 ? -6.784 -21.836 3.386 1.00 89.06 307 TYR A N 1
ATOM 2476 C CA . TYR A 1 307 ? -5.458 -21.669 3.966 1.00 89.06 307 TYR A CA 1
ATOM 2477 C C . TYR A 1 307 ? -5.435 -20.426 4.844 1.00 89.06 307 TYR A C 1
ATOM 2479 O O . TYR A 1 307 ? -5.662 -19.313 4.369 1.00 89.06 307 TYR A O 1
ATOM 2487 N N . PHE A 1 308 ? -5.113 -20.618 6.120 1.00 86.44 308 PHE A N 1
ATOM 2488 C CA . PHE A 1 308 ? -4.865 -19.525 7.049 1.00 86.44 308 PHE A CA 1
ATOM 2489 C C . PHE A 1 308 ? -3.372 -19.211 7.097 1.00 86.44 308 PHE A C 1
ATOM 2491 O O . PHE A 1 308 ? -2.538 -20.109 7.225 1.00 86.44 308 PHE A O 1
ATOM 2498 N N . GLY A 1 309 ? -3.037 -17.927 6.994 1.00 80.56 309 GLY A N 1
ATOM 2499 C CA . GLY A 1 309 ? -1.684 -17.416 7.184 1.00 80.56 309 GLY A CA 1
ATOM 2500 C C . GLY A 1 309 ? -1.631 -16.468 8.382 1.00 80.56 309 GLY A C 1
ATOM 2501 O O . GLY A 1 309 ? -2.638 -15.823 8.681 1.00 80.56 309 GLY A O 1
ATOM 2502 N N . PRO A 1 310 ? -0.479 -16.352 9.068 1.00 76.19 310 PRO A N 1
ATOM 2503 C CA . PRO A 1 310 ? -0.316 -15.347 10.107 1.00 76.19 310 PRO A CA 1
ATOM 2504 C C . PRO A 1 310 ? -0.464 -13.948 9.501 1.00 76.19 310 PRO A C 1
ATOM 2506 O O . PRO A 1 310 ? 0.116 -13.645 8.456 1.00 76.19 310 PRO A O 1
ATOM 2509 N N . SER A 1 311 ? -1.227 -13.096 10.178 1.00 75.31 311 SER A N 1
ATOM 2510 C CA . SER A 1 311 ? -1.373 -11.687 9.833 1.00 75.31 311 SER A CA 1
ATOM 2511 C C . SER A 1 311 ? -0.661 -10.814 10.864 1.00 75.31 311 SER A C 1
ATOM 2513 O O . SER A 1 311 ? -0.724 -11.089 12.058 1.00 75.31 311 SER A O 1
ATOM 2515 N N . PHE A 1 312 ? 0.002 -9.752 10.399 1.00 77.19 312 PHE A N 1
ATOM 2516 C CA . PHE A 1 312 ? 0.676 -8.758 11.246 1.00 77.19 312 PHE A CA 1
ATOM 2517 C C . PHE A 1 312 ? 0.052 -7.365 11.107 1.00 77.19 312 PHE A C 1
ATOM 2519 O O . PHE A 1 312 ? 0.752 -6.352 11.144 1.00 77.19 312 PHE A O 1
ATOM 2526 N N . PHE A 1 313 ? -1.263 -7.307 10.905 1.00 80.81 313 PHE A N 1
ATOM 2527 C CA . PHE A 1 313 ? -2.031 -6.068 10.973 1.00 80.81 313 PHE A CA 1
ATOM 2528 C C . PHE A 1 313 ? -3.130 -6.190 12.029 1.00 80.81 313 PHE A C 1
ATOM 2530 O O . PHE A 1 313 ? -3.561 -7.290 12.364 1.00 80.81 313 PHE A O 1
ATOM 2537 N N . THR A 1 314 ? -3.606 -5.043 12.506 1.00 84.75 314 THR A N 1
ATOM 2538 C CA . THR A 1 314 ? -4.792 -4.938 13.358 1.00 84.75 314 THR A CA 1
ATOM 2539 C C . THR A 1 314 ? -5.861 -4.080 12.680 1.00 84.75 314 THR A C 1
ATOM 2541 O O . THR A 1 314 ? -5.552 -3.262 11.808 1.00 84.75 314 THR A O 1
ATOM 2544 N N . MET A 1 315 ? -7.116 -4.295 13.063 1.00 84.50 315 MET A N 1
ATOM 2545 C CA . MET A 1 315 ? -8.278 -3.530 12.622 1.00 84.50 315 MET A CA 1
ATOM 2546 C C . MET A 1 315 ? -8.760 -2.652 13.777 1.00 84.50 315 MET A C 1
ATOM 2548 O O . MET A 1 315 ? -8.733 -3.063 14.934 1.00 84.50 315 MET A O 1
ATOM 2552 N N . GLY A 1 316 ? -9.240 -1.446 13.482 1.00 88.06 316 GLY A N 1
ATOM 2553 C CA . GLY A 1 316 ? -9.716 -0.547 14.528 1.00 88.06 316 GLY A CA 1
ATOM 2554 C C . GLY A 1 316 ? -10.509 0.640 14.005 1.00 88.06 316 GLY A C 1
ATOM 2555 O O . GLY A 1 316 ? -10.597 0.883 12.803 1.00 88.06 316 GLY A O 1
ATOM 2556 N N . ILE A 1 317 ? -11.079 1.402 14.939 1.00 89.62 317 ILE A N 1
ATOM 2557 C CA . ILE A 1 317 ? -11.861 2.604 14.644 1.00 89.62 317 ILE A CA 1
ATOM 2558 C C . ILE A 1 317 ? -10.958 3.831 14.785 1.00 89.62 317 ILE A C 1
ATOM 2560 O O . ILE A 1 317 ? -10.536 4.191 15.886 1.00 89.62 317 ILE A O 1
ATOM 2564 N N . ALA A 1 318 ? -10.694 4.513 13.671 1.00 90.56 318 ALA A N 1
ATOM 2565 C CA . ALA A 1 318 ? -9.984 5.787 13.674 1.00 90.56 318 ALA A CA 1
ATOM 2566 C C . ALA A 1 318 ? -10.957 6.945 13.953 1.00 90.56 318 ALA A C 1
ATOM 2568 O O . ALA A 1 318 ? -11.745 7.342 13.096 1.00 90.56 318 ALA A O 1
ATOM 2569 N N . VAL A 1 319 ? -10.890 7.516 15.156 1.00 92.38 319 VAL A N 1
ATOM 2570 C CA . VAL A 1 319 ? -11.751 8.637 15.565 1.00 92.38 319 VAL A CA 1
ATOM 2571 C C . VAL A 1 319 ? -11.097 9.968 15.206 1.00 92.38 319 VAL A C 1
ATOM 2573 O O . VAL A 1 319 ? -9.980 10.244 15.638 1.00 92.38 319 VAL A O 1
ATOM 2576 N N . ASN A 1 320 ? -11.802 10.828 14.465 1.00 93.31 320 ASN A N 1
ATOM 2577 C CA . ASN A 1 320 ? -11.270 12.124 14.044 1.00 93.31 320 ASN A CA 1
ATOM 2578 C C . ASN A 1 320 ? -11.141 13.104 15.235 1.00 93.31 320 ASN A C 1
ATOM 2580 O O . ASN A 1 320 ? -12.158 13.591 15.738 1.00 93.31 320 ASN A O 1
ATOM 2584 N N . PRO A 1 321 ? -9.916 13.460 15.674 1.00 94.56 321 PRO A N 1
ATOM 2585 C CA . PRO A 1 321 ? -9.709 14.259 16.879 1.00 94.56 321 PRO A CA 1
ATOM 2586 C C . PRO A 1 321 ? -9.919 15.766 16.654 1.00 94.56 321 PRO A C 1
ATOM 2588 O O . PRO A 1 321 ? -9.645 16.557 17.553 1.00 94.56 321 PRO A O 1
ATOM 2591 N N . HIS A 1 322 ? -10.368 16.200 15.473 1.00 95.94 322 HIS A N 1
ATOM 2592 C CA . HIS A 1 322 ? -10.580 17.619 15.164 1.00 95.94 322 HIS A CA 1
ATOM 2593 C C . HIS A 1 322 ? -12.022 18.094 15.375 1.00 95.94 322 HIS A C 1
ATOM 2595 O O . HIS A 1 322 ? -12.273 19.297 15.347 1.00 95.94 322 HIS A O 1
ATOM 2601 N N . TYR A 1 323 ? -12.961 17.179 15.625 1.00 94.56 323 TYR A N 1
ATOM 2602 C CA . TYR A 1 323 ? -14.381 17.499 15.764 1.00 94.56 323 TYR A CA 1
ATOM 2603 C C . TYR A 1 323 ? -14.847 17.334 17.204 1.00 94.56 323 TYR A C 1
ATOM 2605 O O . TYR A 1 323 ? -14.500 16.367 17.872 1.00 94.56 323 TYR A O 1
ATOM 2613 N N . TYR A 1 324 ? -15.656 18.269 17.693 1.00 94.75 324 TYR A N 1
ATOM 2614 C CA . TYR A 1 324 ? -16.300 18.127 18.995 1.00 94.75 324 TYR A CA 1
ATOM 2615 C C . TYR A 1 324 ? -17.359 17.009 18.964 1.00 94.75 324 TYR A C 1
ATOM 2617 O O . TYR A 1 324 ? -18.101 16.935 17.985 1.00 94.75 324 TYR A O 1
ATOM 2625 N N . PRO A 1 325 ? -17.489 16.169 20.011 1.00 95.88 325 PRO A N 1
ATOM 2626 C CA . PRO A 1 325 ? -16.694 16.134 21.246 1.00 95.88 325 PRO A CA 1
ATOM 2627 C C . PRO A 1 325 ? -15.442 15.243 21.176 1.00 95.88 325 PRO A C 1
ATOM 2629 O O . PRO A 1 325 ? -14.708 15.134 22.156 1.00 95.88 325 PRO A O 1
ATOM 2632 N N . TRP A 1 326 ? -15.181 14.615 20.030 1.00 95.44 326 TRP A N 1
ATOM 2633 C CA . TRP A 1 326 ? -14.044 13.719 19.801 1.00 95.44 326 TRP A CA 1
ATOM 2634 C C . TRP A 1 326 ? -12.679 14.394 19.899 1.00 95.44 326 TRP A C 1
ATOM 2636 O O . TRP A 1 326 ? -11.674 13.707 20.055 1.00 95.44 326 TRP A O 1
ATOM 2646 N N . ASN A 1 327 ? -12.619 15.723 19.861 1.00 96.31 327 ASN A N 1
ATOM 2647 C CA . ASN A 1 327 ? -11.415 16.499 20.129 1.00 96.31 327 ASN A CA 1
ATOM 2648 C C . ASN A 1 327 ? -10.956 16.438 21.593 1.00 96.31 327 ASN A C 1
ATOM 2650 O O . ASN A 1 327 ? -9.781 16.684 21.863 1.00 96.31 327 ASN A O 1
ATOM 2654 N N . ILE A 1 328 ? -11.828 16.044 22.525 1.00 96.94 328 ILE A N 1
ATOM 2655 C CA . ILE A 1 328 ? -11.495 15.855 23.941 1.00 96.94 328 ILE A CA 1
ATOM 2656 C C . ILE A 1 328 ? -10.856 14.465 24.128 1.00 96.94 328 ILE A C 1
ATOM 2658 O O . ILE A 1 328 ? -11.532 13.459 23.901 1.00 96.94 328 ILE A O 1
ATOM 2662 N N . PRO A 1 329 ? -9.584 14.360 24.568 1.00 95.06 329 PRO A N 1
ATOM 2663 C CA . PRO A 1 329 ? -8.910 13.070 24.730 1.00 95.06 329 PRO A CA 1
ATOM 2664 C C . PRO A 1 329 ? -9.661 12.093 25.637 1.00 95.06 329 PRO A C 1
ATOM 2666 O O . PRO A 1 329 ? -9.811 10.932 25.277 1.00 95.06 329 PRO A O 1
ATOM 2669 N N . GLN A 1 330 ? -10.213 12.574 26.752 1.00 95.94 330 GLN A N 1
ATOM 2670 C CA . GLN A 1 330 ? -10.978 11.759 27.698 1.00 95.94 330 GLN A CA 1
ATOM 2671 C C . GLN A 1 330 ? -12.273 11.204 27.081 1.00 95.94 330 GLN A C 1
ATOM 2673 O O . GLN A 1 330 ? -12.694 10.105 27.417 1.00 95.94 330 GLN A O 1
ATOM 2678 N N . VAL A 1 331 ? -12.899 11.906 26.129 1.00 95.88 331 VAL A N 1
ATOM 2679 C CA . VAL A 1 331 ? -14.073 11.362 25.418 1.00 95.88 331 VAL A CA 1
ATOM 2680 C C . VAL A 1 331 ? -13.662 10.191 24.522 1.00 95.88 331 VAL A C 1
ATOM 2682 O O . VAL A 1 331 ? -14.390 9.205 24.440 1.00 95.88 331 VAL A O 1
ATOM 2685 N N . ARG A 1 332 ? -12.477 10.248 23.898 1.00 94.50 332 ARG A N 1
ATOM 2686 C CA . ARG A 1 332 ? -11.924 9.110 23.144 1.00 94.50 332 ARG A CA 1
ATOM 2687 C C . ARG A 1 332 ? -11.469 7.981 24.068 1.00 94.50 332 ARG A C 1
ATOM 2689 O O . ARG A 1 332 ? -11.704 6.822 23.755 1.00 94.50 332 ARG A O 1
ATOM 2696 N N . GLU A 1 333 ? -10.889 8.299 25.223 1.00 93.62 333 GLU A N 1
ATOM 2697 C CA . GLU A 1 333 ? -10.517 7.301 26.233 1.00 93.62 333 GLU A CA 1
ATOM 2698 C C . GLU A 1 333 ? -11.748 6.540 26.752 1.00 93.62 333 GLU A C 1
ATOM 2700 O O . GLU A 1 333 ? -11.688 5.331 26.955 1.00 93.62 333 GLU A O 1
ATOM 2705 N N . ALA A 1 334 ? -12.907 7.196 26.876 1.00 95.50 334 ALA A N 1
ATOM 2706 C CA . ALA A 1 334 ? -14.153 6.515 27.223 1.00 95.50 334 ALA A CA 1
ATOM 2707 C C . ALA A 1 334 ? -14.514 5.386 26.231 1.00 95.50 334 ALA A C 1
ATOM 2709 O O . ALA A 1 334 ? -15.100 4.389 26.656 1.00 95.50 334 ALA A O 1
ATOM 2710 N N . LEU A 1 335 ? -14.110 5.480 24.952 1.00 93.50 335 LEU A N 1
ATOM 2711 C CA . LEU A 1 335 ? -14.329 4.424 23.951 1.00 93.50 335 LEU A CA 1
ATOM 2712 C C . LEU A 1 335 ? -13.570 3.129 24.274 1.00 93.50 335 LEU A C 1
ATOM 2714 O O . LEU A 1 335 ? -14.093 2.040 24.031 1.00 93.50 335 LEU A O 1
ATOM 2718 N N . CYS A 1 336 ? -12.391 3.216 24.904 1.00 94.00 336 CYS A N 1
ATOM 2719 C CA . CYS A 1 336 ? -11.682 2.033 25.408 1.00 94.00 336 CYS A CA 1
ATOM 2720 C C . CYS A 1 336 ? -12.526 1.231 26.406 1.00 94.00 336 CYS A C 1
ATOM 2722 O O . CYS A 1 336 ? -12.348 0.020 26.512 1.00 94.00 336 CYS A O 1
ATOM 2724 N N . TYR A 1 337 ? -13.428 1.892 27.137 1.00 96.69 337 TYR A N 1
ATOM 2725 C CA . TYR A 1 337 ? -14.190 1.271 28.216 1.00 96.69 337 TYR A CA 1
ATOM 2726 C C . TYR A 1 337 ? -15.585 0.782 27.821 1.00 96.69 337 TYR A C 1
ATOM 2728 O O . TYR A 1 337 ? -16.230 0.107 28.622 1.00 96.69 337 TYR A O 1
ATOM 2736 N N . VAL A 1 338 ? -16.064 1.101 26.619 1.00 94.81 338 VAL A N 1
ATOM 2737 C CA . VAL A 1 338 ? -17.417 0.726 26.158 1.00 94.81 338 VAL A CA 1
ATOM 2738 C C . VAL A 1 338 ? -17.417 -0.282 25.015 1.00 94.81 338 VAL A C 1
ATOM 2740 O O . VAL A 1 338 ? -18.439 -0.918 24.798 1.00 94.81 338 VAL A O 1
ATOM 2743 N N . ILE A 1 339 ? -16.301 -0.456 24.302 1.00 93.31 339 ILE A N 1
ATOM 2744 C CA . ILE A 1 339 ? -16.197 -1.451 23.228 1.00 93.31 339 ILE A CA 1
ATOM 2745 C C . ILE A 1 339 ? -15.767 -2.790 23.833 1.00 93.31 339 ILE A C 1
ATOM 2747 O O . ILE A 1 339 ? -14.638 -2.924 24.322 1.00 93.31 339 ILE A O 1
ATOM 2751 N N . ASN A 1 340 ? -16.661 -3.779 23.791 1.00 94.25 340 ASN A N 1
ATOM 2752 C CA . ASN A 1 340 ? -16.368 -5.154 24.180 1.00 94.25 340 ASN A CA 1
ATOM 2753 C C . ASN A 1 340 ? -15.651 -5.889 23.037 1.00 94.25 340 ASN A C 1
ATOM 2755 O O . ASN A 1 340 ? -16.272 -6.490 22.170 1.00 94.25 340 ASN A O 1
ATOM 2759 N N . ARG A 1 341 ? -14.320 -5.832 23.043 1.00 92.75 341 ARG A N 1
ATOM 2760 C CA . ARG A 1 341 ? -13.479 -6.372 21.961 1.00 92.75 341 ARG A CA 1
ATOM 2761 C C . ARG A 1 341 ? -13.556 -7.888 21.810 1.00 92.75 341 ARG A C 1
ATOM 2763 O O . ARG A 1 341 ? -13.397 -8.385 20.701 1.00 92.75 341 ARG A O 1
ATOM 2770 N N . THR A 1 342 ? -13.803 -8.612 22.901 1.00 93.75 342 THR A N 1
ATOM 2771 C CA . THR A 1 342 ? -14.032 -10.060 22.852 1.00 93.75 342 THR A CA 1
ATOM 2772 C C . THR A 1 342 ? -15.293 -10.365 22.054 1.00 93.75 342 THR A C 1
ATOM 2774 O O . THR A 1 342 ? -15.235 -11.157 21.125 1.00 93.75 342 THR A O 1
ATOM 2777 N N . GLU A 1 343 ? -16.391 -9.669 22.350 1.00 94.44 343 GLU A N 1
ATOM 2778 C CA . GLU A 1 343 ? -17.663 -9.815 21.631 1.00 94.44 343 GLU A CA 1
ATOM 2779 C C . GLU A 1 343 ? -17.535 -9.404 20.156 1.00 94.44 343 GLU A C 1
ATOM 2781 O O . GLU A 1 343 ? -18.041 -10.098 19.278 1.00 94.44 343 GLU A O 1
ATOM 2786 N N . THR A 1 344 ? -16.775 -8.342 19.861 1.00 93.19 344 THR A N 1
ATOM 2787 C CA . THR A 1 344 ? -16.448 -7.953 18.479 1.00 93.19 344 THR A CA 1
ATOM 2788 C C . THR A 1 344 ? -15.725 -9.070 17.718 1.00 93.19 344 THR A C 1
ATOM 2790 O O . THR A 1 344 ? -16.106 -9.387 16.594 1.00 93.19 344 THR A O 1
ATOM 2793 N N . ALA A 1 345 ? -14.699 -9.691 18.310 1.00 92.38 345 ALA A N 1
ATOM 2794 C CA . ALA A 1 345 ? -13.963 -10.783 17.666 1.00 92.38 345 ALA A CA 1
ATOM 2795 C C . ALA A 1 345 ? -14.810 -12.067 17.548 1.00 92.38 345 ALA A C 1
ATOM 2797 O O . ALA A 1 345 ? -14.786 -12.756 16.526 1.00 92.38 345 ALA A O 1
ATOM 2798 N N . GLU A 1 346 ? -15.614 -12.374 18.570 1.00 94.12 346 GLU A N 1
ATOM 2799 C CA . GLU A 1 346 ? -16.543 -13.511 18.579 1.00 94.12 346 GLU A CA 1
ATOM 2800 C C . GLU A 1 346 ? -17.581 -13.431 17.458 1.00 94.12 346 GLU A C 1
ATOM 2802 O O . GLU A 1 346 ? -17.922 -14.470 16.889 1.00 94.12 346 GLU A O 1
ATOM 2807 N N . ALA A 1 347 ? -18.019 -12.225 17.079 1.00 93.44 347 ALA A N 1
ATOM 2808 C CA . ALA A 1 347 ? -18.976 -12.014 15.992 1.00 93.44 347 ALA A CA 1
ATOM 2809 C C . ALA A 1 347 ? -18.502 -12.571 14.635 1.00 93.44 347 ALA A C 1
ATOM 2811 O O . ALA A 1 347 ? -19.331 -12.863 13.773 1.00 93.44 347 ALA A O 1
ATOM 2812 N N . TRP A 1 348 ? -17.189 -12.754 14.446 1.00 93.44 348 TRP A N 1
ATOM 2813 C CA . TRP A 1 348 ? -16.605 -13.320 13.221 1.00 93.44 348 TRP A CA 1
ATOM 2814 C C . TRP A 1 348 ? -15.934 -14.691 13.416 1.00 93.44 348 TRP A C 1
ATOM 2816 O O . TRP A 1 348 ? -15.624 -15.387 12.445 1.00 93.44 348 TRP A O 1
ATOM 2826 N N . GLY A 1 349 ? -15.772 -15.113 14.673 1.00 92.75 349 GLY A N 1
ATOM 2827 C CA . GLY A 1 349 ? -15.219 -16.401 15.079 1.00 92.75 349 GLY A CA 1
ATOM 2828 C C . GLY A 1 349 ? -13.788 -16.301 15.614 1.00 92.75 349 GLY A C 1
ATOM 2829 O O . GLY A 1 349 ? -12.856 -15.935 14.899 1.00 92.75 349 GLY A O 1
ATOM 2830 N N . LEU A 1 350 ? -13.601 -16.732 16.867 1.00 90.38 350 LEU A N 1
ATOM 2831 C CA . LEU A 1 350 ? -12.338 -16.587 17.607 1.00 90.38 350 LEU A CA 1
ATOM 2832 C C . LEU A 1 350 ? -11.148 -17.391 17.060 1.00 90.38 350 LEU A C 1
ATOM 2834 O O . LEU A 1 350 ? -10.019 -17.184 17.496 1.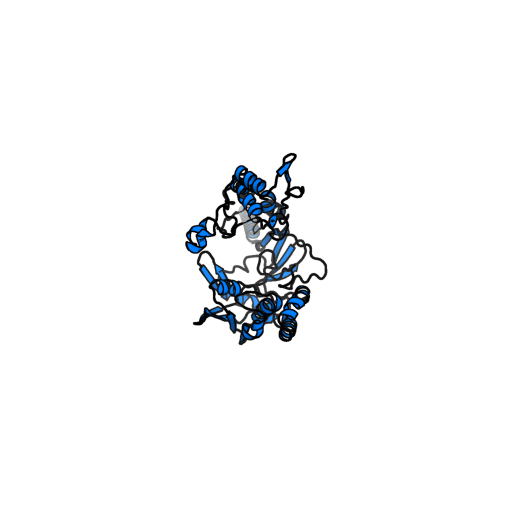00 90.38 350 LEU A O 1
ATOM 2838 N N . ALA A 1 351 ? -11.385 -18.320 16.132 1.00 86.12 351 ALA A N 1
ATOM 2839 C CA . ALA A 1 351 ? -10.319 -19.090 15.494 1.00 86.12 351 ALA A CA 1
ATOM 2840 C C . ALA A 1 351 ? -9.551 -18.284 14.428 1.00 86.12 351 ALA A C 1
ATOM 2842 O O . ALA A 1 351 ? -8.426 -18.649 14.100 1.00 86.12 351 ALA A O 1
ATOM 2843 N N . ILE A 1 352 ? -10.149 -17.209 13.899 1.00 85.81 352 ILE A N 1
ATOM 2844 C CA . ILE A 1 352 ? -9.580 -16.381 12.816 1.00 85.81 352 ILE A CA 1
ATOM 2845 C C . ILE A 1 352 ? -9.584 -14.884 13.132 1.00 85.81 352 ILE A C 1
ATOM 2847 O O . ILE A 1 352 ? -8.882 -14.117 12.479 1.00 85.81 352 ILE A O 1
ATOM 2851 N N . SER A 1 353 ? -10.380 -14.460 14.115 1.00 88.50 353 SER A N 1
ATOM 2852 C CA . SER A 1 353 ? -10.412 -13.097 14.631 1.00 88.50 353 SER A CA 1
ATOM 2853 C C . SER A 1 353 ? -10.051 -13.119 16.110 1.00 88.50 353 SER A C 1
ATOM 2855 O O . SER A 1 353 ? -10.627 -13.880 16.885 1.00 88.50 353 SER A O 1
ATOM 2857 N N . HIS A 1 354 ? -9.093 -12.292 16.516 1.00 88.50 354 HIS A N 1
ATOM 2858 C CA . HIS A 1 354 ? -8.653 -12.202 17.904 1.00 88.50 354 HIS A CA 1
ATOM 2859 C C . HIS A 1 354 ? -8.913 -10.796 18.449 1.00 88.50 354 HIS A C 1
ATOM 2861 O O . HIS A 1 354 ? -8.775 -9.819 17.710 1.00 88.50 354 HIS A O 1
ATOM 2867 N N . PRO A 1 355 ? -9.298 -10.665 19.729 1.00 90.12 355 PRO A N 1
ATOM 2868 C CA . PRO A 1 355 ? -9.512 -9.359 20.328 1.00 90.12 355 PRO A CA 1
ATOM 2869 C C . PRO A 1 355 ? -8.190 -8.595 20.449 1.00 90.12 355 PRO A C 1
ATOM 2871 O O . PRO A 1 355 ? -7.278 -9.028 21.154 1.00 90.12 355 PRO A O 1
ATOM 2874 N N . ASP A 1 356 ? -8.121 -7.419 19.826 1.00 90.19 356 ASP A N 1
ATOM 2875 C CA . ASP A 1 356 ? -7.040 -6.462 20.049 1.00 90.19 356 ASP A CA 1
ATOM 2876 C C . ASP A 1 356 ? -7.437 -5.460 21.138 1.00 90.19 356 ASP A C 1
ATOM 2878 O O . ASP A 1 356 ? -8.282 -4.579 20.943 1.00 90.19 356 ASP A O 1
ATOM 2882 N N . TYR A 1 357 ? -6.833 -5.614 22.317 1.00 91.06 357 TYR A N 1
ATOM 2883 C CA . TYR A 1 357 ? -7.093 -4.769 23.479 1.00 91.06 357 TYR A CA 1
ATOM 2884 C C . TYR A 1 357 ? -6.428 -3.400 23.409 1.00 91.06 357 TYR A C 1
ATOM 2886 O O . TYR A 1 357 ? -6.692 -2.581 24.284 1.00 91.06 357 TYR A O 1
ATOM 2894 N N . TYR A 1 358 ? -5.625 -3.104 22.395 1.00 90.50 358 TYR A N 1
ATOM 2895 C CA . TYR A 1 358 ? -4.872 -1.861 22.321 1.00 90.50 358 TYR A CA 1
ATOM 2896 C C . TYR A 1 358 ? -5.575 -0.850 21.402 1.00 90.50 358 TYR A C 1
ATOM 2898 O O . TYR A 1 358 ? -6.167 -1.215 20.386 1.00 90.50 358 TYR A O 1
ATOM 2906 N N . PRO A 1 359 ? -5.617 0.439 21.775 1.00 87.06 359 PRO A N 1
ATOM 2907 C CA . PRO A 1 359 ? -6.065 1.499 20.879 1.00 87.06 359 PRO A CA 1
ATOM 2908 C C . PRO A 1 359 ? -4.971 1.905 19.876 1.00 87.06 359 PRO A C 1
ATOM 2910 O O . PRO A 1 359 ? -5.273 2.549 18.871 1.00 87.06 359 PRO A O 1
ATOM 2913 N N . GLU A 1 360 ? -3.707 1.562 20.144 1.00 87.19 360 GLU A N 1
ATOM 2914 C CA . GLU A 1 360 ? -2.593 1.722 19.210 1.00 87.19 360 GLU A CA 1
ATOM 2915 C C . GLU A 1 360 ? -2.585 0.606 18.146 1.00 87.19 360 GLU A C 1
ATOM 2917 O O . GLU A 1 360 ? -2.985 -0.514 18.448 1.00 87.19 360 GLU A O 1
ATOM 2922 N N . PRO A 1 361 ? -2.090 0.859 16.915 1.00 83.88 361 PRO A N 1
ATOM 2923 C CA . PRO A 1 361 ? -2.027 -0.145 15.851 1.00 83.88 361 PRO A CA 1
ATOM 2924 C C . PRO A 1 361 ? -0.882 -1.145 16.089 1.00 83.88 361 PRO A C 1
ATOM 2926 O O . PRO A 1 361 ? 0.121 -1.147 15.369 1.00 83.88 361 PRO A O 1
ATOM 2929 N N . VAL A 1 362 ? -1.003 -1.961 17.133 1.00 86.88 362 VAL A N 1
ATOM 2930 C CA . VAL A 1 362 ? -0.026 -2.972 17.535 1.00 86.88 362 VAL A CA 1
ATOM 2931 C C . VAL A 1 362 ? -0.682 -4.342 17.566 1.00 86.88 362 VAL A C 1
ATOM 2933 O O . VAL A 1 362 ? -1.782 -4.504 18.065 1.00 86.88 362 VAL A O 1
ATOM 2936 N N . VAL A 1 363 ? 0.012 -5.346 17.042 1.00 86.75 363 VAL A N 1
ATOM 2937 C CA . VAL A 1 363 ? -0.443 -6.735 17.124 1.00 86.75 363 VAL A CA 1
ATOM 2938 C C . VAL A 1 363 ? -0.139 -7.245 18.541 1.00 86.75 363 VAL A C 1
ATOM 2940 O O . VAL A 1 363 ? 1.035 -7.199 18.930 1.00 86.75 363 VAL A O 1
ATOM 2943 N N . PRO A 1 364 ? -1.133 -7.694 19.334 1.00 87.06 364 PRO A N 1
ATOM 2944 C CA . PRO A 1 364 ? -0.931 -8.070 20.737 1.00 87.06 364 PRO A CA 1
ATOM 2945 C C . PRO A 1 364 ? 0.242 -9.033 20.968 1.00 87.06 364 PRO A C 1
ATOM 2947 O O . PRO A 1 364 ? 1.019 -8.870 21.909 1.00 87.06 364 PRO A O 1
ATOM 2950 N N . GLU A 1 365 ? 0.426 -9.988 20.059 1.00 85.81 365 GLU A N 1
ATOM 2951 C CA . GLU A 1 365 ? 1.445 -11.037 20.099 1.00 85.81 365 GLU A CA 1
ATOM 2952 C C . GLU A 1 365 ? 2.880 -10.499 20.013 1.00 85.81 365 GLU A C 1
ATOM 2954 O O . GLU A 1 365 ? 3.818 -11.199 20.396 1.00 85.81 365 GLU A O 1
ATOM 2959 N N . VAL A 1 366 ? 3.082 -9.268 19.526 1.00 86.50 366 VAL A N 1
ATOM 2960 C CA . VAL A 1 366 ? 4.424 -8.683 19.352 1.00 86.50 366 VAL A CA 1
ATOM 2961 C C . VAL A 1 366 ? 4.776 -7.629 20.398 1.00 86.50 366 VAL A C 1
ATOM 2963 O O . VAL A 1 366 ? 5.878 -7.082 20.360 1.00 86.50 366 VAL A O 1
ATOM 2966 N N . ILE A 1 367 ? 3.897 -7.336 21.359 1.00 89.44 367 ILE A N 1
ATOM 2967 C CA . ILE A 1 367 ? 4.099 -6.238 22.322 1.00 89.44 367 ILE A CA 1
ATOM 2968 C C . ILE A 1 367 ? 5.378 -6.404 23.135 1.00 89.44 367 ILE A C 1
ATOM 2970 O O . ILE A 1 367 ? 6.124 -5.441 23.315 1.00 89.44 367 ILE A O 1
ATOM 2974 N N . ASP A 1 368 ? 5.692 -7.624 23.560 1.00 90.38 368 ASP A N 1
ATOM 2975 C CA . ASP A 1 368 ? 6.898 -7.900 24.342 1.00 90.38 368 ASP A CA 1
ATOM 2976 C C . ASP A 1 368 ? 8.202 -7.737 23.552 1.00 90.38 368 ASP A C 1
ATOM 2978 O O . ASP A 1 368 ? 9.277 -7.675 24.150 1.00 90.38 368 ASP A O 1
ATOM 2982 N N . THR A 1 369 ? 8.123 -7.595 22.225 1.00 89.75 369 THR A N 1
ATOM 2983 C CA . THR A 1 369 ? 9.289 -7.300 21.382 1.00 89.75 369 THR A CA 1
ATOM 2984 C C . THR A 1 369 ? 9.685 -5.822 21.408 1.00 89.75 369 THR A C 1
ATOM 2986 O O . THR A 1 369 ? 10.814 -5.481 21.048 1.00 89.75 369 THR A O 1
ATOM 2989 N N . TYR A 1 370 ? 8.796 -4.931 21.862 1.00 90.44 370 TYR A N 1
ATOM 2990 C CA . TYR A 1 370 ? 9.094 -3.506 21.951 1.00 90.44 370 TYR A CA 1
ATOM 2991 C C . TYR A 1 370 ? 9.984 -3.182 23.169 1.00 90.44 370 TYR A C 1
ATOM 2993 O O . TYR A 1 370 ? 9.791 -3.722 24.267 1.00 90.44 370 TYR A O 1
ATOM 3001 N N . PRO A 1 371 ? 10.933 -2.238 23.028 1.00 93.19 371 PRO A N 1
ATOM 3002 C CA . PRO A 1 371 ? 11.708 -1.712 24.148 1.00 93.19 371 PRO A CA 1
ATOM 3003 C C . PRO A 1 371 ? 10.822 -1.192 25.301 1.00 93.19 371 PRO A C 1
ATOM 3005 O O . PRO A 1 371 ? 9.733 -0.672 25.043 1.00 93.19 371 PRO A O 1
ATOM 3008 N N . PRO A 1 372 ? 11.246 -1.301 26.579 1.00 93.38 372 PRO A N 1
ATOM 3009 C CA . PRO A 1 372 ? 10.447 -0.844 27.725 1.00 93.38 372 PRO A CA 1
ATOM 3010 C C . PRO A 1 372 ? 9.996 0.623 27.648 1.00 93.38 372 PRO A C 1
ATOM 3012 O O . PRO A 1 372 ? 8.880 0.950 28.047 1.00 93.38 372 PRO A O 1
ATOM 3015 N N . ASP A 1 373 ? 10.839 1.499 27.103 1.00 94.56 373 ASP A N 1
ATOM 3016 C CA . ASP A 1 373 ? 10.555 2.920 26.898 1.00 94.56 373 ASP A CA 1
ATOM 3017 C C . ASP A 1 373 ? 9.522 3.180 25.793 1.00 94.56 373 ASP A C 1
ATOM 3019 O O . ASP A 1 373 ? 8.929 4.254 25.772 1.00 94.56 373 ASP A O 1
ATOM 3023 N N . VAL A 1 374 ? 9.254 2.204 24.921 1.00 91.62 374 VAL A N 1
ATOM 3024 C CA . VAL A 1 374 ? 8.133 2.233 23.970 1.00 91.62 374 VAL A CA 1
ATOM 3025 C C . VAL A 1 374 ? 6.889 1.587 24.577 1.00 91.62 374 VAL A C 1
ATOM 3027 O O . VAL A 1 374 ? 5.804 2.158 24.488 1.00 91.62 374 VAL A O 1
ATOM 3030 N N . ARG A 1 375 ? 7.036 0.435 25.248 1.00 91.44 375 ARG A N 1
ATOM 3031 C CA . ARG A 1 375 ? 5.912 -0.314 25.843 1.00 91.44 375 ARG A CA 1
ATOM 3032 C C . ARG A 1 375 ? 5.084 0.502 26.831 1.00 91.44 375 ARG A C 1
ATOM 3034 O O . ARG A 1 375 ? 3.885 0.279 26.921 1.00 91.44 375 ARG A O 1
ATOM 3041 N N . GLN A 1 376 ? 5.680 1.474 27.523 1.00 91.81 376 GLN A N 1
ATOM 3042 C CA . GLN A 1 376 ? 4.944 2.369 28.429 1.00 91.81 376 GLN A CA 1
ATOM 3043 C C . GLN A 1 376 ? 3.820 3.172 27.746 1.00 91.81 376 GLN A C 1
ATOM 3045 O O . GLN A 1 376 ? 2.919 3.652 28.429 1.00 91.81 376 GLN A O 1
ATOM 3050 N N . PHE A 1 377 ? 3.881 3.340 26.420 1.00 90.31 377 PHE A N 1
ATOM 3051 C CA . PHE A 1 377 ? 2.871 4.048 25.631 1.00 90.31 377 PHE A CA 1
ATOM 3052 C C . PHE A 1 377 ? 1.811 3.121 25.027 1.00 90.31 377 PHE A C 1
ATOM 3054 O O . PHE A 1 377 ? 0.885 3.618 24.401 1.00 90.31 377 PHE A O 1
ATOM 3061 N N . ILE A 1 378 ? 1.946 1.804 25.191 1.00 90.81 378 ILE A N 1
ATOM 3062 C CA . ILE A 1 378 ? 1.015 0.800 24.673 1.00 90.81 378 ILE A CA 1
ATOM 3063 C C . ILE A 1 378 ? 0.061 0.436 25.814 1.00 90.81 378 ILE A C 1
ATOM 3065 O O . ILE A 1 378 ? 0.405 -0.354 26.698 1.00 90.81 378 ILE A O 1
ATOM 3069 N N . ILE A 1 379 ? -1.111 1.071 25.850 1.00 88.75 379 ILE A N 1
ATOM 3070 C CA . ILE A 1 379 ? -2.009 1.024 27.013 1.00 88.75 379 ILE A CA 1
ATOM 3071 C C . ILE A 1 379 ? -3.259 0.213 26.659 1.00 88.75 379 ILE A C 1
ATOM 3073 O O . ILE A 1 379 ? -4.061 0.664 25.844 1.00 88.75 379 ILE A O 1
ATOM 3077 N N . PRO A 1 380 ? -3.493 -0.953 27.289 1.00 91.38 380 PRO A N 1
ATOM 3078 C CA . PRO A 1 380 ? -4.651 -1.770 26.960 1.00 91.38 380 PRO A CA 1
ATOM 3079 C C . PRO A 1 380 ? -5.954 -1.108 27.427 1.00 91.38 380 PRO A C 1
ATOM 3081 O O . PRO A 1 380 ? -6.097 -0.666 28.572 1.00 91.38 380 PRO A O 1
ATOM 3084 N N . CYS A 1 381 ? -6.943 -1.099 26.544 1.00 93.00 381 CYS A N 1
ATOM 3085 C CA . CYS A 1 381 ? -8.336 -0.842 26.857 1.00 93.00 381 CYS A CA 1
ATOM 3086 C C . CYS A 1 381 ? -8.926 -1.995 27.699 1.00 93.00 381 CYS A C 1
ATOM 3088 O O . CYS A 1 381 ? -8.490 -3.144 27.632 1.00 93.00 381 CYS A O 1
ATOM 3090 N N . SER A 1 382 ? -9.970 -1.706 28.478 1.00 94.06 382 SER A N 1
ATOM 3091 C CA . SER A 1 382 ? -10.686 -2.710 29.280 1.00 94.06 382 SER A CA 1
ATOM 3092 C C . SER A 1 382 ? -12.175 -2.413 29.281 1.00 94.06 382 SER A C 1
ATOM 3094 O O . SER A 1 382 ? -12.560 -1.268 29.469 1.00 94.06 382 SER A O 1
ATOM 3096 N N . TYR A 1 383 ? -13.028 -3.422 29.117 1.00 95.62 383 TYR A N 1
ATOM 3097 C CA . TYR A 1 383 ? -14.474 -3.205 29.103 1.00 95.62 383 TYR A CA 1
ATOM 3098 C C . TYR A 1 383 ? -15.005 -2.864 30.509 1.00 95.62 383 TYR A C 1
ATOM 3100 O O . TYR A 1 383 ? -14.999 -3.695 31.416 1.00 95.62 383 TYR A O 1
ATOM 3108 N N . ASN A 1 384 ? -15.440 -1.615 30.708 1.00 96.81 384 ASN A N 1
ATOM 3109 C CA . ASN A 1 384 ? -15.989 -1.098 31.964 1.00 96.81 384 ASN A CA 1
ATOM 3110 C C . ASN A 1 384 ? -16.854 0.153 31.712 1.00 96.81 384 ASN A C 1
ATOM 3112 O O . ASN A 1 384 ? -16.442 1.295 31.947 1.00 96.81 384 ASN A O 1
ATOM 3116 N N . TRP A 1 385 ? -18.092 -0.057 31.267 1.00 94.62 385 TRP A N 1
ATOM 3117 C CA . TRP A 1 385 ? -19.009 1.034 30.919 1.00 94.62 385 TRP A CA 1
ATOM 3118 C C . TRP A 1 385 ? -19.302 1.996 32.089 1.00 94.62 385 TRP A C 1
ATOM 3120 O O . TRP A 1 385 ? -19.624 3.170 31.867 1.00 94.62 385 TRP A O 1
ATOM 3130 N N . THR A 1 386 ? -19.169 1.544 33.342 1.00 96.56 386 THR A N 1
ATOM 3131 C CA . THR A 1 386 ? -19.321 2.394 34.536 1.00 96.56 386 THR A CA 1
ATOM 3132 C C . THR A 1 386 ? -18.204 3.429 34.612 1.00 96.56 386 THR A C 1
ATOM 3134 O O . THR A 1 386 ? -18.478 4.607 34.848 1.00 96.56 386 THR A O 1
ATOM 3137 N N . LYS A 1 387 ? -16.955 3.028 34.343 1.00 96.94 387 LYS A N 1
ATOM 3138 C CA . LYS A 1 387 ? -15.807 3.944 34.295 1.00 96.94 387 LYS A CA 1
ATOM 3139 C C . LYS A 1 387 ? -15.946 4.962 33.163 1.00 96.94 387 LYS A C 1
ATOM 3141 O O . LYS A 1 387 ? -15.752 6.152 33.403 1.00 96.94 387 LYS A O 1
ATOM 3146 N N . ALA A 1 388 ? -16.373 4.533 31.972 1.00 97.00 388 ALA A N 1
ATOM 3147 C CA . ALA A 1 388 ? -16.729 5.463 30.893 1.00 97.00 388 ALA A CA 1
ATOM 3148 C C . ALA A 1 388 ? -17.817 6.456 31.328 1.00 97.00 388 ALA A C 1
ATOM 3150 O O . ALA A 1 388 ? -17.700 7.652 31.079 1.00 97.00 388 ALA A O 1
ATOM 3151 N N . SER A 1 389 ? -18.857 5.981 32.019 1.00 97.19 389 SER A N 1
ATOM 3152 C CA . SER A 1 389 ? -19.950 6.839 32.488 1.00 97.19 389 SER A CA 1
ATOM 3153 C C . SER A 1 389 ? -19.465 7.916 33.462 1.00 97.19 389 SER A C 1
ATOM 3155 O O . SER A 1 389 ? -19.825 9.081 33.309 1.00 97.19 389 SER A O 1
ATOM 3157 N N . GLN A 1 390 ? -18.615 7.545 34.422 1.00 97.62 390 GLN A N 1
ATOM 3158 C CA . GLN A 1 390 ? -18.005 8.482 35.373 1.00 97.62 390 GLN A CA 1
ATOM 3159 C C . GLN A 1 390 ? -17.111 9.509 34.666 1.00 97.62 390 GLN A C 1
ATOM 3161 O O . GLN A 1 390 ? -17.147 10.693 34.998 1.00 97.62 390 GLN A O 1
ATOM 3166 N N . MET A 1 391 ? -16.340 9.069 33.669 1.00 97.69 391 MET A N 1
ATOM 3167 C CA . MET A 1 391 ? -15.474 9.932 32.865 1.00 97.69 391 MET A CA 1
ATOM 3168 C C . MET A 1 391 ? -16.272 10.939 32.033 1.00 97.69 391 MET A C 1
ATOM 3170 O O . MET A 1 391 ? -15.933 12.115 31.997 1.00 97.69 391 MET A O 1
ATOM 3174 N N . LEU A 1 392 ? -17.366 10.514 31.401 1.00 97.94 392 LEU A N 1
ATOM 3175 C CA . LEU A 1 392 ? -18.245 11.424 30.665 1.00 97.94 392 LEU A CA 1
ATOM 3176 C C . LEU A 1 392 ? -18.930 12.425 31.614 1.00 97.94 392 LEU A C 1
ATOM 3178 O O . LEU A 1 392 ? -18.958 13.624 31.334 1.00 97.94 392 LEU A O 1
ATOM 3182 N N . GLN A 1 393 ? -19.422 11.967 32.768 1.00 98.06 393 GLN A N 1
ATOM 3183 C CA . GLN A 1 393 ? -20.046 12.832 33.779 1.00 98.06 393 GLN A CA 1
ATOM 3184 C C . GLN A 1 393 ? -19.096 13.893 34.333 1.00 98.06 393 GLN A C 1
ATOM 3186 O O . GLN A 1 393 ? -19.511 15.039 34.508 1.00 98.06 393 GLN A O 1
ATOM 3191 N N . SER A 1 394 ? -17.827 13.554 34.580 1.00 98.00 394 SER A N 1
ATOM 3192 C CA . SER A 1 394 ? -16.840 14.524 35.077 1.00 98.00 394 SER A CA 1
ATOM 3193 C C . SER A 1 394 ? -16.543 15.642 34.069 1.00 98.00 394 SER A C 1
ATOM 3195 O O . SER A 1 394 ? -16.134 16.731 34.463 1.00 98.00 394 SER A O 1
ATOM 3197 N N . LEU A 1 395 ? -16.822 15.406 32.783 1.00 98.00 395 LEU A N 1
ATOM 3198 C CA . LEU A 1 395 ? -16.739 16.389 31.699 1.00 98.00 395 LEU A CA 1
ATOM 3199 C C . LEU A 1 395 ? -18.055 17.160 31.479 1.00 98.00 395 LEU A C 1
ATOM 3201 O O . LEU A 1 395 ? -18.157 17.946 30.538 1.00 98.00 395 LEU A O 1
ATOM 3205 N N . GLY A 1 396 ? -19.074 16.929 32.312 1.00 97.88 396 GLY A N 1
ATOM 3206 C CA . GLY A 1 396 ? -20.386 17.573 32.222 1.00 97.88 396 GLY A CA 1
ATOM 3207 C C . GLY A 1 396 ? -21.345 16.938 31.212 1.00 97.88 396 GLY A C 1
ATOM 3208 O O . GLY A 1 396 ? -22.399 17.510 30.932 1.00 97.88 396 GLY A O 1
ATOM 3209 N N . PHE A 1 397 ? -21.008 15.774 30.650 1.00 98.31 397 PHE A N 1
ATOM 3210 C CA . PHE A 1 397 ? -21.956 15.008 29.845 1.00 98.31 397 PHE A CA 1
ATOM 3211 C C . PHE A 1 397 ? -23.009 14.396 30.764 1.00 98.31 397 PHE A C 1
ATOM 3213 O O . PHE A 1 397 ? -22.740 14.050 31.916 1.00 98.31 397 PHE A O 1
ATOM 3220 N N . TYR A 1 398 ? -24.219 14.218 30.252 1.00 98.00 398 TYR A N 1
ATOM 3221 C CA . TYR A 1 398 ? -25.334 13.723 31.049 1.00 98.00 398 TYR A CA 1
ATOM 3222 C C . TYR A 1 398 ? -26.198 12.743 30.266 1.00 98.00 398 TYR A C 1
ATOM 3224 O O . TYR A 1 398 ? -26.276 12.795 29.041 1.00 98.00 398 TYR A O 1
ATOM 3232 N N . LYS A 1 399 ? -26.864 11.834 30.982 1.00 96.69 399 LYS A N 1
ATOM 3233 C CA . LYS A 1 399 ? -27.837 10.913 30.389 1.00 96.69 399 LYS A CA 1
ATOM 3234 C C . LYS A 1 399 ? -29.229 11.538 30.398 1.00 96.69 399 LYS A C 1
ATOM 3236 O O . LYS A 1 399 ? -29.684 12.025 31.431 1.00 96.69 399 LYS A O 1
ATOM 3241 N N . LYS A 1 400 ? -29.931 11.464 29.270 1.00 96.62 400 LYS A N 1
ATOM 3242 C CA . LYS A 1 400 ? -31.345 11.839 29.135 1.00 96.62 400 LYS A CA 1
ATOM 3243 C C . LYS A 1 400 ? -32.018 10.847 28.189 1.00 96.62 400 LYS A C 1
ATOM 3245 O O . LYS A 1 400 ? -31.540 10.623 27.087 1.00 96.62 400 LYS A O 1
ATOM 3250 N N . GLY A 1 401 ? -33.103 10.207 28.628 1.00 93.38 401 GLY A N 1
ATOM 3251 C CA . GLY A 1 401 ? -33.839 9.247 27.790 1.00 93.38 401 GLY A CA 1
ATOM 3252 C C . GLY A 1 401 ? -33.004 8.054 27.296 1.00 93.38 401 GLY A C 1
ATOM 3253 O O . GLY A 1 401 ? -33.210 7.603 26.180 1.00 93.38 401 GLY A O 1
ATOM 3254 N N . GLY A 1 402 ? -32.036 7.581 28.090 1.00 93.31 402 GLY A N 1
ATOM 3255 C CA . GLY A 1 402 ? -31.153 6.461 27.726 1.00 93.31 402 GLY A CA 1
ATOM 3256 C C . GLY A 1 402 ? -29.917 6.844 26.904 1.00 93.31 402 GLY A C 1
ATOM 3257 O O . GLY A 1 402 ? -28.962 6.074 26.872 1.00 93.31 402 GLY A O 1
ATOM 3258 N N . TYR A 1 403 ? -29.877 8.050 26.333 1.00 96.19 403 TYR A N 1
ATOM 3259 C CA . TYR A 1 403 ? -28.757 8.532 25.523 1.00 96.19 403 TYR A CA 1
ATOM 3260 C C . TYR A 1 403 ? -27.868 9.504 26.295 1.00 96.19 403 TYR A C 1
ATOM 3262 O O . TYR A 1 403 ? -28.320 10.194 27.214 1.00 96.19 403 TYR A O 1
ATOM 3270 N N . TRP A 1 404 ? -26.595 9.564 25.909 1.00 97.12 404 TRP A N 1
ATOM 3271 C CA . TRP A 1 404 ? -25.659 10.570 26.395 1.00 97.12 404 TRP A CA 1
ATOM 3272 C C . TRP A 1 404 ? -25.806 11.869 25.614 1.00 97.12 404 TRP A C 1
ATOM 3274 O O . TRP A 1 404 ? -25.944 11.863 24.394 1.00 97.12 404 TRP A O 1
ATOM 3284 N N . TYR A 1 405 ? -25.723 12.980 26.329 1.00 98.25 405 TYR A N 1
ATOM 3285 C CA . TYR A 1 405 ? -25.713 14.326 25.788 1.00 98.25 405 TYR A CA 1
ATOM 3286 C C . TYR A 1 405 ? -24.452 15.043 26.247 1.00 98.25 405 TYR A C 1
ATOM 3288 O O . TYR A 1 405 ? -23.999 14.890 27.384 1.00 98.25 405 TYR A O 1
ATOM 3296 N N . THR A 1 406 ? -23.887 15.829 25.345 1.00 97.69 406 THR A N 1
ATOM 3297 C CA . THR A 1 406 ? -22.803 16.767 25.618 1.00 97.69 406 THR A CA 1
ATOM 3298 C C . THR A 1 406 ? -23.286 17.888 26.555 1.00 97.69 406 THR A C 1
ATOM 3300 O O . THR A 1 406 ? -24.489 18.165 26.620 1.00 97.69 406 THR A O 1
ATOM 3303 N N . PRO A 1 407 ? -22.376 18.619 27.228 1.00 97.50 407 PRO A N 1
ATOM 3304 C CA . PRO A 1 407 ? -22.726 19.782 28.052 1.00 97.50 407 PRO A CA 1
ATOM 3305 C C . PRO A 1 407 ? -23.595 20.838 27.349 1.00 97.50 407 PRO A C 1
ATOM 3307 O O . PRO A 1 407 ? -24.394 21.510 27.993 1.00 97.50 407 PRO A O 1
ATOM 3310 N N . ASN A 1 408 ? -23.470 20.977 26.023 1.00 95.62 408 ASN A N 1
ATOM 3311 C CA . ASN A 1 408 ? -24.264 21.921 25.229 1.00 95.62 408 ASN A CA 1
ATOM 3312 C C . ASN A 1 408 ? -25.647 21.380 24.800 1.00 95.62 408 ASN A C 1
ATOM 3314 O O . ASN A 1 408 ? -26.368 22.063 24.079 1.00 95.62 408 ASN A O 1
ATOM 3318 N N . GLY A 1 409 ? -26.023 20.171 25.226 1.00 96.12 409 GLY A N 1
ATOM 3319 C CA . GLY A 1 409 ? -27.325 19.568 24.941 1.00 96.12 409 GLY A CA 1
ATOM 3320 C C . GLY A 1 409 ? -27.451 18.860 23.594 1.00 96.12 409 GLY A C 1
ATOM 3321 O O . GLY A 1 409 ? -28.564 18.510 23.206 1.00 96.12 409 GLY A O 1
ATOM 3322 N N . THR A 1 410 ? -26.340 18.598 22.905 1.00 96.06 410 THR A N 1
ATOM 3323 C CA . THR A 1 410 ? -26.319 17.772 21.688 1.00 96.06 410 THR A CA 1
ATOM 3324 C C . THR A 1 410 ? -26.201 16.297 22.065 1.00 96.06 410 THR A C 1
ATOM 3326 O O . THR A 1 410 ? -25.474 15.948 22.992 1.00 96.06 410 THR A O 1
ATOM 3329 N N . GLN A 1 411 ? -26.900 15.406 21.366 1.00 96.69 411 GLN A N 1
ATOM 3330 C CA . GLN A 1 411 ? -26.749 13.968 21.591 1.00 96.69 411 GLN A CA 1
ATOM 3331 C C . GLN A 1 411 ? -25.343 13.508 21.175 1.00 96.69 411 GLN A C 1
ATOM 3333 O O . GLN A 1 411 ? -24.890 13.796 20.066 1.00 96.69 411 GLN A O 1
ATOM 3338 N N . LEU A 1 412 ? -24.654 12.778 22.054 1.00 95.88 412 LEU A N 1
ATOM 3339 C CA . LEU A 1 412 ? -23.365 12.164 21.749 1.00 95.88 412 LEU A CA 1
ATOM 3340 C C . LEU A 1 412 ? -23.582 11.028 20.742 1.00 95.88 412 LEU A C 1
ATOM 3342 O O . LEU A 1 412 ? -24.218 10.028 21.068 1.00 95.88 412 LEU A O 1
ATOM 3346 N N . THR A 1 413 ? -23.048 11.195 19.533 1.00 94.00 413 THR A N 1
ATOM 3347 C CA . THR A 1 413 ? -23.197 10.246 18.421 1.00 94.00 413 THR A CA 1
ATOM 3348 C C . THR A 1 413 ? -21.824 9.898 17.858 1.00 94.00 413 THR A C 1
ATOM 3350 O O . THR A 1 413 ? -21.047 10.804 17.552 1.00 94.00 413 THR A O 1
ATOM 3353 N N . LEU A 1 414 ? -21.535 8.600 17.731 1.00 92.25 414 LEU A N 1
ATOM 3354 C CA . LEU A 1 414 ? -20.381 8.069 17.005 1.00 92.25 414 LEU A CA 1
ATOM 3355 C C . LEU A 1 414 ? -20.890 7.433 15.712 1.00 92.25 414 LEU A C 1
ATOM 3357 O O . LEU A 1 414 ? -21.659 6.479 15.765 1.00 92.25 414 LEU A O 1
ATOM 3361 N N . GLU A 1 415 ? -20.473 7.974 14.574 1.00 92.12 415 GLU A N 1
ATOM 3362 C CA . GLU A 1 415 ? -20.693 7.360 13.267 1.00 92.12 415 GLU A CA 1
ATOM 3363 C C . GLU A 1 415 ? -19.435 6.574 12.890 1.00 92.12 415 GLU A C 1
ATOM 3365 O O . GLU A 1 415 ? -18.336 7.135 12.870 1.00 92.12 415 GLU A O 1
ATOM 3370 N N . VAL A 1 416 ? -19.593 5.276 12.630 1.00 91.88 416 VAL A N 1
ATOM 3371 C CA . VAL A 1 416 ? -18.510 4.394 12.185 1.00 91.88 416 VAL A CA 1
ATOM 3372 C C . VAL A 1 416 ? -18.742 4.082 10.713 1.00 91.88 416 VAL A C 1
ATOM 3374 O O . VAL A 1 416 ? -19.808 3.610 10.330 1.00 91.88 416 VAL A O 1
ATOM 3377 N N . LEU A 1 417 ? -17.746 4.386 9.882 1.00 91.12 417 LEU A N 1
ATOM 3378 C CA . LEU A 1 417 ? -17.793 4.167 8.441 1.00 91.12 417 LEU A CA 1
ATOM 3379 C C . LEU A 1 417 ? -16.824 3.046 8.072 1.00 91.12 417 LEU A C 1
ATOM 3381 O O . LEU A 1 417 ? -15.651 3.097 8.443 1.00 91.12 417 LEU A O 1
ATOM 3385 N N . ALA A 1 418 ? -17.298 2.077 7.297 1.00 88.81 418 ALA A N 1
ATOM 3386 C CA . ALA A 1 418 ? -16.486 1.011 6.725 1.00 88.81 418 ALA A CA 1
ATOM 3387 C C . ALA A 1 418 ? -16.893 0.755 5.260 1.00 88.81 418 ALA A C 1
ATOM 3389 O O . ALA A 1 418 ? -18.004 1.118 4.855 1.00 88.81 418 ALA A O 1
ATOM 3390 N N . PRO A 1 419 ? -16.012 0.163 4.431 1.00 85.81 419 PRO A N 1
ATOM 3391 C CA . PRO A 1 419 ? -16.371 -0.240 3.077 1.00 85.81 419 PRO A CA 1
ATOM 3392 C C . PRO A 1 419 ? -17.489 -1.286 3.115 1.00 85.81 419 PRO A C 1
ATOM 3394 O O . PRO A 1 419 ? -17.320 -2.353 3.696 1.00 85.81 419 PRO A O 1
ATOM 3397 N N . SER A 1 420 ? -18.612 -1.019 2.447 1.00 86.06 420 SER A N 1
ATOM 3398 C CA . SER A 1 420 ? -19.791 -1.903 2.471 1.00 86.06 420 SER A CA 1
ATOM 3399 C C . SER A 1 420 ? -19.524 -3.320 1.948 1.00 86.06 420 SER A C 1
ATOM 3401 O O . SER A 1 420 ? -20.259 -4.249 2.272 1.00 86.06 420 SER A O 1
ATOM 3403 N N . GLY A 1 421 ? -18.476 -3.494 1.137 1.00 88.06 421 GLY A N 1
ATOM 3404 C CA . GLY A 1 421 ? -18.049 -4.793 0.633 1.00 88.06 421 GLY A CA 1
ATOM 3405 C C . GLY A 1 421 ? -17.324 -5.667 1.665 1.00 88.06 421 GLY A C 1
ATOM 3406 O O . GLY A 1 421 ? -17.346 -6.891 1.509 1.00 88.06 421 GLY A O 1
ATOM 3407 N N . TYR A 1 422 ? -16.716 -5.069 2.696 1.00 89.75 422 TYR A N 1
ATOM 3408 C CA . TYR A 1 422 ? -16.052 -5.768 3.803 1.00 89.75 422 TYR A CA 1
ATOM 3409 C C . TYR A 1 422 ? -17.087 -6.122 4.870 1.00 89.75 422 TYR A C 1
ATOM 3411 O O . TYR A 1 422 ? -17.278 -5.408 5.853 1.00 89.75 422 TYR A O 1
ATOM 3419 N N . THR A 1 423 ? -17.811 -7.221 4.645 1.00 91.25 423 THR A N 1
ATOM 3420 C CA . THR A 1 423 ? -18.887 -7.676 5.542 1.00 91.25 423 THR A CA 1
ATOM 3421 C C . THR A 1 423 ? -18.382 -8.025 6.937 1.00 91.25 423 THR A C 1
ATOM 3423 O O . THR A 1 423 ? -19.140 -7.920 7.893 1.00 91.25 423 THR A O 1
ATOM 3426 N N . ASP A 1 424 ? -17.117 -8.421 7.053 1.00 90.31 424 ASP A N 1
ATOM 3427 C CA . ASP A 1 424 ? -16.403 -8.609 8.312 1.00 90.31 424 ASP A CA 1
ATOM 3428 C C . ASP A 1 424 ? -16.332 -7.292 9.092 1.00 90.31 424 ASP A C 1
ATOM 3430 O O . ASP A 1 424 ? -16.808 -7.220 10.224 1.00 90.31 424 ASP A O 1
ATOM 3434 N N . TRP A 1 425 ? -15.861 -6.213 8.459 1.00 90.69 425 TRP A N 1
ATOM 3435 C CA . TRP A 1 425 ? -15.767 -4.900 9.108 1.00 90.69 425 TRP A CA 1
ATOM 3436 C C . TRP A 1 425 ? -17.145 -4.347 9.445 1.00 90.69 425 TRP A C 1
ATOM 3438 O O . TRP A 1 425 ? -17.342 -3.831 10.536 1.00 90.69 425 TRP A O 1
ATOM 3448 N N . MET A 1 426 ? -18.105 -4.485 8.528 1.00 90.62 426 MET A N 1
ATOM 3449 C CA . MET A 1 426 ? -19.483 -4.027 8.724 1.00 90.62 426 MET A CA 1
ATOM 3450 C C . MET A 1 426 ? -20.221 -4.777 9.839 1.00 90.62 426 MET A C 1
ATOM 3452 O O . MET A 1 426 ?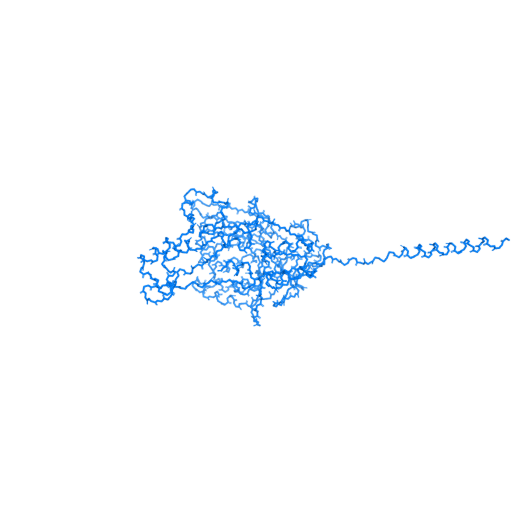 -21.169 -4.234 10.387 1.00 90.62 426 MET A O 1
ATOM 3456 N N . THR A 1 427 ? -19.836 -6.021 10.136 1.00 91.12 427 THR A N 1
ATOM 3457 C CA . THR A 1 427 ? -20.433 -6.805 11.232 1.00 91.12 427 THR A CA 1
ATOM 3458 C C . THR A 1 427 ? -19.767 -6.491 12.570 1.00 91.12 427 THR A C 1
ATOM 3460 O O . THR A 1 427 ? -20.427 -6.521 13.604 1.00 91.12 427 THR A O 1
ATOM 3463 N N . MET A 1 428 ? -18.458 -6.216 12.558 1.00 89.88 428 MET A N 1
ATOM 3464 C CA . MET A 1 428 ? -17.685 -5.869 13.754 1.00 89.88 428 MET A CA 1
ATOM 3465 C C . MET A 1 428 ? -17.881 -4.415 14.217 1.00 89.88 428 MET A C 1
ATOM 3467 O O . MET A 1 428 ? -17.683 -4.134 15.402 1.00 89.88 428 MET A O 1
ATOM 3471 N N . ALA A 1 429 ? -18.199 -3.504 13.291 1.00 87.38 429 ALA A N 1
ATOM 3472 C CA . ALA A 1 429 ? -18.506 -2.093 13.544 1.00 87.38 429 ALA A CA 1
ATOM 3473 C C . ALA A 1 429 ? -19.939 -1.911 14.056 1.00 87.38 429 ALA A C 1
ATOM 3475 O O . ALA A 1 429 ? -20.109 -1.097 14.996 1.00 87.38 429 ALA A O 1
#

Foldseek 3Di:
DPPPVVVVVVVVVVVVVVCVVVVPPPPPVPAFAAAEAALFLDFDDDDPLQQQLQPLAPRHLLDCDPNHPVQWAFQWDADPVVRDTQGAQWPDWDWDQDPQQKIKIKTFGDWQFWWDAPPDTDTQFLLLLLLVVLLCCQ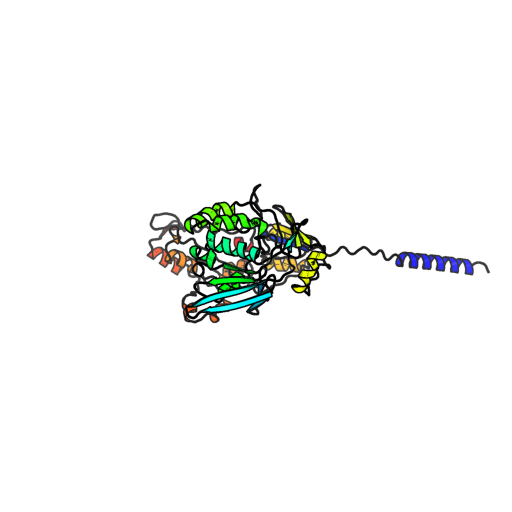AVVPPPPQGHNQCSVPQWDDPDRGMIMGITSHDDPVVCVCRRRDIRSGRNVFRVVVSVVSVVDGSVVSNVCSVVSNSDHTRDIGGHQWHWPDDDRFKTKIFGDDPSNNVVNCVSVVVDPCVSHHRIHMYTYFFLVVSLVCLLVVNHDDYDALAFPVSVVVSVVSVHDDDDDDDFWDDDFDQDLPDPPNVPVLLVLLVLAAQPQCVLQPLRNCVRGPRDQWPDTGDPVCLVVDDPVVSVVGDGRDHHNPVSVVSQVVQVWDDDPNFIAHNVGHTDDDDTDDSPRRVSVVRSD